Protein 2WUL (pdb70)

CATH classification: 3.40.30.10

Radius of gyration: 23.42 Å; Cα contacts (8 Å, |Δi|>4): 705; chains: 4; bounding box: 46×58×54 Å

Solvent-accessible surface area: 21988 Å² total; per-residue (Å²): 102,71,82,59,8,44,59,35,0,134,145,62,62,0,0,0,0,0,30,1,52,40,156,56,39,39,27,59,122,0,53,39,0,12,90,7,3,63,98,0,46,10,100,91,50,16,35,56,29,1,27,121,55,77,140,36,56,97,14,0,42,106,66,24,86,30,26,54,14,5,0,0,2,8,105,12,126,64,37,0,6,19,76,20,2,83,25,14,42,134,82,35,63,1,31,53,70,0,147,107,33,72,38,119,0,46,106,93,108,94,64,143,133,13,35,64,42,0,124,138,43,105,8,0,0,0,0,32,2,53,30,144,110,26,36,20,55,116,0,52,35,0,12,74,10,1,108,79,2,46,10,169,143,39,18,35,56,31,1,39,120,56,107,149,24,42,93,13,0,45,101,65,20,81,29,26,56,16,5,0,0,2,11,87,13,124,59,28,0,7,17,76,26,0,80,28,22,40,133,82,29,53,0,23,101,56,0,138,147,30,66,40,122,0,57,94,92,110,39,68,70,82,51,1,46,62,46,0,136,150,55,62,1,0,0,0,0,32,2,45,40,142,130,40,38,26,59,122,0,50,38,0,11,87,8,1,65,101,1,44,9,158,91,48,16,37,57,31,1,26,117,53,66,87,15,54,96,11,0,43,105,69,21,92,31,30,55,15,4,0,1,3,6,98,16,117,65,38,0,6,17,76,21,0,82,28,17,42,135,81,37,56,0,25,81,58,0,140,171,31,71,39,139,1,68,100,118,101,68,139,86,8,35,63,34,0,144,148,53,105,2,0,0,0,0,34,3,49,28,150,85,29,20,19,53,117,0,48,37,0,1,68,9,0,152,98,1,48,10,204,109,36,18,35,53,32,1,33,117,62,106,149,31,45,98,15,0,42,99,65,18,86,28,25,57,14,4,0,0,3,9,100,16,121,56,31,0,7,18,76,25,1,80,26,16,47,138,78,30,59,0,23,86,64,0,130,148,31,70,36,124,0,66,100,76,118

Secondary structure (DSSP, 8-state):
-HHHHHHHHHHSSEEEEESB-SSSBSSHHHHHHHHHHHHTT--S-EEEETTS-HHHHHHHHHHHT--SS-EEEETTEEEE-HHHHHHHHHHTHHHHHHHHTT---TTT-/-HHHHHHHHHSSSEEEEESB-SSSBSSHHHHHHHHHHHHTT----EEEEGGG-HHHHHHHHHHHT--SS-EEEETTEEEESHHHHHHHHHHTHHHHHHHHTT---TTT-/--HHHHHHHHHHSSEEEEESB-SSSBSSHHHHHHHHHHHHTT----EEEEGGG-HHHHHHHHHHHT--SS-EEEETTEEEE-HHHHHHHHHSSHHHHHHHHTT---TT-/-HHHHHHHHHHSSEEEEESEETTEESSHHHHHHHHHHHHHT----EEEEGGG-HHHHHHHHHHHT--SS-EEEETTEEEE-HHHHHHHHHHSHHHHHHHHTT---TTT-

InterPro domains:
  IPR002109 Glutaredoxin [PF00462] (54-119)
  IPR004480 Monothiol glutaredoxin-related [PTHR10293] (39-149)
  IPR004480 Monothiol glutaredoxin-related [TIGR00365] (43-139)
  IPR033658 Glutaredoxin, PICOT-like [cd03028] (45-135)
  IPR036249 Thioredoxin-like superfamily [SSF52833] (43-143)

Organism: Homo sapiens (NCBI:txid9606)

Sequence (436 aa):
SAEQLDALVKKDKVVVFLKGTPEQPQCGFSNAVVQILRLHGVRDYAAYNVLDDPELRQGIKDYSNWPTIPQVYLNGEFVGGCDILLQMHQNGDLVEELKKLGIHSALLDSAEQLDALVKKDKVVVFLKGTPEQPQCGFSNAVVQILRLHGVRDYAAYNVLDDPELRQGIKDYSNWPTIPQVYLNGEFVGGCDILLQMHQNGDLVEELKKLGIHSALLDGSAEQLDALVKKDKVVVFLKGTPEQPQCGFSNAVVQILRLHGVRDYAAYNVLDDPELRQGIKDYSNWPTIPQVYLNGEFVGGCDILLQMHQNGDLVEELKKLGIHSALLSAEQLDALVKKDKVVVFLKGTPEQPQCGFSNAVVQILRLHGVRDYAAYNVLDDPELRQGIKDYSNWPTIPQVYLNGEFVGGCDILLQMHQNGDLVEELKKLGIHSALLD

Foldseek 3Di:
DLVVVLCQLQVDQKEKEFQDDLVDGDDPQRVLVSVLCVQQPVDDYHYHHCVVDVCSQVVVCVNQVNNDDIWMHGNSHTQGTSVSSVVCSVVVVVCVSCVVSVHGTPVVD/DLVVVLCVLLVWQKEKEAQDWLVDGPDPQRVLLSVLCVQQVNNDTHYHHCVVPVCCVVVVCVNVVNNDDIWIGGNSHTQGTNVSSVVCSVVVVVCVSCVVVVRHGPVND/DDLVVVLCVLQVDQKEKEFADDLVDGPDPQRVLVSVLCVQQPPPDYHYHHCVVDVCVVVRVCVNQVNNDDIWIHGNSHTQGTNVSSVVCSVPVNVCVSCVVSVHRTPVD/DLVVVLCVLQVDQKEKEFAAWLVDGDDPQRVLVSVLCVQQPVDDYHYHHCVVPVCVLVVVCVNLVNNDDIWIGGNSHTQGTSVSSVVCSVPVVVCVSCVVVVHHGPVVD

Structure (mmCIF, N/CA/C/O backbone):
data_2WUL
#
_entry.id   2WUL
#
_cell.length_a   68.995
_cell.length_b   68.995
_cell.length_c   229.331
_cell.angle_alpha   90.00
_cell.angle_beta   90.00
_cell.angle_gamma   90.00
#
_symmetry.space_group_name_H-M   'P 43 21 2'
#
loop_
_entity.id
_entity.type
_entity.pdbx_description
1 polymer 'GLUTAREDOXIN RELATED PROTEIN 5'
2 non-polymer GLUTATHIONE
3 non-polymer 'FE2/S2 (INORGANIC) CLUSTER'
4 non-polymer 'CHLORIDE ION'
5 non-polymer DI(HYDROXYETHYL)ETHER
6 water water
#
loop_
_atom_site.group_PDB
_atom_site.id
_atom_site.type_symbol
_atom_site.label_atom_id
_atom_site.label_alt_id
_atom_site.label_comp_id
_atom_site.label_asym_id
_atom_site.label_entity_id
_atom_site.label_seq_id
_atom_site.pdbx_PDB_ins_code
_atom_site.Cartn_x
_atom_site.Cartn_y
_atom_site.Cartn_z
_atom_site.occupancy
_atom_site.B_iso_or_equiv
_atom_site.auth_seq_id
_atom_site.auth_comp_id
_atom_site.auth_asym_id
_atom_site.auth_atom_id
_atom_site.pdbx_PDB_model_num
ATOM 1 N N . SER A 1 9 ? 13.357 -10.004 4.935 1.00 21.65 41 SER A N 1
ATOM 2 C CA . SER A 1 9 ? 13.327 -10.207 3.453 1.00 22.07 41 SER A CA 1
ATOM 3 C C . SER A 1 9 ? 14.236 -9.217 2.762 1.00 21.73 41 SER A C 1
ATOM 4 O O . SER A 1 9 ? 14.218 -8.026 3.079 1.00 20.11 41 SER A O 1
ATOM 7 N N . ALA A 1 10 ? 15.016 -9.727 1.809 1.00 22.36 42 ALA A N 1
ATOM 8 C CA . ALA A 1 10 ? 15.753 -8.900 0.851 1.00 22.13 42 ALA A CA 1
ATOM 9 C C . ALA A 1 10 ? 14.793 -8.011 0.044 1.00 21.20 42 ALA A C 1
ATOM 10 O O . ALA A 1 10 ? 15.043 -6.821 -0.129 1.00 21.02 42 ALA A O 1
ATOM 12 N N . GLU A 1 11 ? 13.690 -8.592 -0.425 1.00 20.79 43 GLU A N 1
ATOM 13 C CA . GLU A 1 11 ? 12.686 -7.847 -1.181 1.00 20.57 43 GLU A CA 1
ATOM 14 C C . GLU A 1 11 ? 12.264 -6.582 -0.422 1.00 21.58 43 GLU A C 1
ATOM 15 O O . GLU A 1 11 ? 12.493 -5.464 -0.900 1.00 21.67 43 GLU A O 1
ATOM 17 N N . GLN A 1 12 ? 11.693 -6.764 0.771 1.00 21.45 44 GLN A N 1
ATOM 18 C CA . GLN A 1 12 ? 11.167 -5.647 1.564 1.00 21.26 44 GLN A CA 1
ATOM 19 C C . GLN A 1 12 ? 12.248 -4.63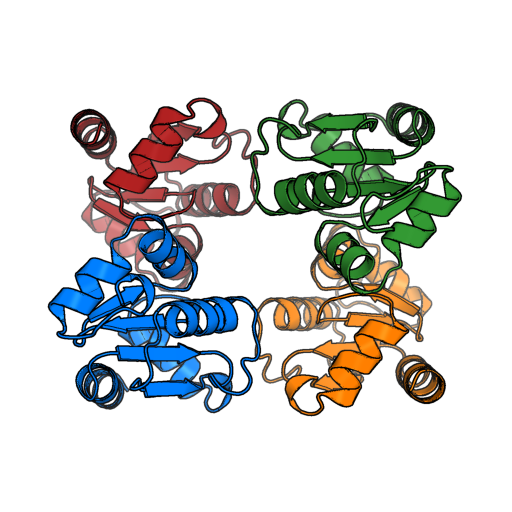2 1.938 1.00 18.49 44 GLN A C 1
ATOM 20 O O . GLN A 1 12 ? 12.002 -3.427 1.952 1.00 16.39 44 GLN A O 1
ATOM 22 N N . LEU A 1 13 ? 13.448 -5.125 2.210 1.00 17.46 45 LEU A N 1
ATOM 23 C CA . LEU A 1 13 ? 14.546 -4.260 2.609 1.00 16.83 45 LEU A CA 1
ATOM 24 C C . LEU A 1 13 ? 15.122 -3.424 1.465 1.00 17.77 45 LEU A C 1
ATOM 25 O O . LEU A 1 13 ? 15.383 -2.222 1.629 1.00 19.56 45 LEU A O 1
ATOM 30 N N . ASP A 1 14 ? 15.330 -4.058 0.316 1.00 15.99 46 ASP A N 1
ATOM 31 C CA . ASP A 1 14 ? 15.689 -3.335 -0.903 1.00 15.11 46 ASP A CA 1
ATOM 32 C C . ASP A 1 14 ? 14.707 -2.180 -1.174 1.00 14.87 46 ASP A C 1
ATOM 33 O O . ASP A 1 14 ? 15.120 -1.068 -1.524 1.00 14.79 46 ASP A O 1
ATOM 38 N N . ALA A 1 15 ? 13.416 -2.445 -0.990 1.00 11.64 47 ALA A N 1
ATOM 39 C CA . ALA A 1 15 ? 12.407 -1.408 -1.152 1.00 12.98 47 ALA A CA 1
ATOM 40 C C . ALA A 1 15 ? 12.587 -0.283 -0.117 1.00 13.67 47 ALA A C 1
ATOM 41 O O . ALA A 1 15 ? 12.348 0.888 -0.419 1.00 14.41 47 ALA A O 1
ATOM 43 N N . LEU A 1 16 ? 13.027 -0.638 1.090 1.00 13.25 48 LEU A N 1
ATOM 44 C CA . LEU A 1 16 ? 13.175 0.348 2.152 1.00 13.15 48 LEU A CA 1
ATOM 45 C C . LEU A 1 16 ? 14.331 1.316 1.922 1.00 13.57 48 LEU A C 1
ATOM 46 O O . LEU A 1 16 ? 14.169 2.519 2.126 1.00 17.36 48 LEU A O 1
ATOM 51 N N . VAL A 1 17 ? 15.487 0.811 1.498 1.00 11.74 49 VAL A N 1
ATOM 52 C CA . VAL A 1 17 ? 16.652 1.680 1.270 1.00 11.00 49 VAL A CA 1
ATOM 53 C C . VAL A 1 17 ? 16.603 2.530 -0.024 1.00 13.08 49 VAL A C 1
ATOM 54 O O . VAL A 1 17 ? 17.448 3.408 -0.204 1.00 14.43 49 VAL A O 1
ATOM 58 N N . LYS A 1 18 ? 15.641 2.255 -0.912 1.00 11.74 50 LYS A N 1
ATOM 59 C CA . LYS A 1 18 ? 15.522 2.964 -2.202 1.00 14.93 50 LYS A CA 1
ATOM 60 C C . LYS A 1 18 ? 14.366 3.943 -2.183 1.00 15.84 50 LYS A C 1
ATOM 61 O O . LYS A 1 18 ? 14.189 4.725 -3.114 1.00 17.80 50 LYS A O 1
ATOM 67 N N . LYS A 1 19 ? 13.596 3.879 -1.103 1.00 16.00 51 LYS A N 1
ATOM 68 C CA . LYS A 1 19 ? 12.391 4.664 -0.893 1.00 16.45 51 LYS A CA 1
ATOM 69 C C . LYS A 1 19 ? 12.735 6.123 -0.586 1.00 15.51 51 LYS A C 1
ATOM 70 O O . LYS A 1 19 ? 12.000 7.038 -0.980 1.00 14.15 51 LYS A O 1
ATOM 76 N N . ASP A 1 20 ? 13.838 6.324 0.137 1.00 12.39 52 ASP A N 1
ATOM 77 C CA . ASP A 1 20 ? 14.268 7.655 0.570 1.00 13.04 52 ASP A CA 1
ATOM 78 C C . ASP A 1 20 ? 15.772 7.842 0.319 1.00 11.61 52 ASP A C 1
ATOM 79 O O . ASP A 1 20 ? 16.528 6.867 0.251 1.00 9.86 52 ASP A O 1
ATOM 84 N N . LYS A 1 21 ? 16.187 9.099 0.181 1.00 11.34 53 LYS A N 1
ATOM 85 C CA . LYS A 1 21 ? 17.573 9.442 -0.119 1.00 12.82 53 LYS A CA 1
ATOM 86 C C . LYS A 1 21 ? 18.546 9.043 1.009 1.00 15.44 53 LYS A C 1
ATOM 87 O O . LYS A 1 21 ? 19.657 8.580 0.746 1.00 15.37 53 LYS A O 1
ATOM 90 N N . VAL A 1 22 ? 18.114 9.226 2.258 1.00 16.42 54 VAL A N 1
ATOM 91 C CA . VAL A 1 22 ? 18.905 8.873 3.439 1.00 14.14 54 VAL A CA 1
ATOM 92 C C . VAL A 1 22 ? 18.147 7.865 4.299 1.00 14.26 54 VAL A C 1
ATOM 93 O O . VAL A 1 22 ? 17.067 8.158 4.814 1.00 14.12 54 VAL A O 1
ATOM 97 N N . VAL A 1 23 ? 18.714 6.677 4.450 1.00 15.14 55 VAL A N 1
ATOM 98 C CA . VAL A 1 23 ? 18.067 5.625 5.228 1.00 15.12 55 VAL A CA 1
ATOM 99 C C . VAL A 1 23 ? 19.019 5.130 6.309 1.00 13.26 55 VAL A C 1
ATOM 100 O O . VAL A 1 23 ? 20.158 4.761 6.004 1.00 16.30 55 VAL A O 1
ATOM 104 N N . VAL A 1 24 ? 18.569 5.155 7.562 1.00 10.26 56 VAL A N 1
ATOM 105 C CA . VAL A 1 24 ? 19.385 4.633 8.670 1.00 10.62 56 VAL A CA 1
ATOM 106 C C . VAL A 1 24 ? 18.690 3.524 9.453 1.00 10.72 56 VAL A C 1
ATOM 107 O O . VAL A 1 24 ? 17.469 3.526 9.643 1.00 13.76 56 VAL A O 1
ATOM 111 N N . PHE A 1 25 ? 19.487 2.561 9.879 1.00 10.28 57 PHE A N 1
ATOM 112 C CA . PHE A 1 25 ? 19.013 1.492 10.733 1.00 10.71 57 PHE A CA 1
ATOM 113 C C . PHE A 1 25 ? 19.671 1.663 12.072 1.00 10.92 57 PHE A C 1
ATOM 114 O O . PHE A 1 25 ? 20.888 1.768 12.146 1.00 14.67 57 PHE A O 1
ATOM 122 N N . LEU A 1 26 ? 18.865 1.737 13.122 1.00 12.18 58 LEU A N 1
ATOM 123 C CA . LEU A 1 26 ? 19.368 2.062 14.454 1.00 13.02 58 LEU A CA 1
ATOM 124 C C . LEU A 1 26 ? 18.850 1.147 15.547 1.00 13.97 58 LEU A C 1
ATOM 125 O O . LEU A 1 26 ? 17.783 0.512 15.409 1.00 13.64 58 LEU A O 1
ATOM 130 N N . LYS A 1 27 ? 19.592 1.114 16.655 1.00 12.23 59 LYS A N 1
ATOM 131 C CA . LYS A 1 27 ? 19.010 0.687 17.927 1.00 9.76 59 LYS A CA 1
ATOM 132 C C . LYS A 1 27 ? 18.362 1.909 18.537 1.00 9.24 59 LYS A C 1
ATOM 133 O O . LYS A 1 27 ? 19.047 2.827 18.999 1.00 10.97 59 LYS A O 1
ATOM 139 N N . GLY A 1 28 ? 17.034 1.937 18.493 1.00 10.57 60 GLY A N 1
ATOM 140 C CA . GLY A 1 28 ? 16.258 3.093 18.960 1.00 12.27 60 GLY A CA 1
ATOM 141 C C . GLY A 1 28 ? 15.718 3.945 17.821 1.00 13.54 60 GLY A C 1
ATOM 142 O O . GLY A 1 28 ? 15.621 3.498 16.675 1.00 15.61 60 GLY A O 1
ATOM 143 N N . THR A 1 29 ? 15.380 5.184 18.144 1.00 13.24 61 THR A N 1
ATOM 144 C CA . THR A 1 29 ? 14.820 6.142 17.193 1.00 13.29 61 THR A CA 1
ATOM 145 C C . THR A 1 29 ? 15.667 7.427 17.276 1.00 13.58 61 THR A C 1
ATOM 146 O O . THR A 1 29 ? 16.363 7.625 18.258 1.00 15.00 61 THR A O 1
ATOM 150 N N . PRO A 1 30 ? 15.627 8.301 16.254 1.00 15.37 62 PRO A N 1
ATOM 151 C CA . PRO A 1 30 ? 16.381 9.562 16.394 1.00 16.17 62 PRO A CA 1
ATOM 152 C C . PRO A 1 30 ? 15.939 10.400 17.603 1.00 17.34 62 PRO A C 1
ATOM 153 O O . PRO A 1 30 ? 16.735 11.163 18.154 1.00 16.64 62 PRO A O 1
ATOM 157 N N . GLU A 1 31 ? 14.676 10.247 17.998 1.00 19.17 63 GLU A N 1
ATOM 158 C CA . GLU A 1 31 ? 14.114 10.944 19.152 1.00 21.02 63 GLU A CA 1
ATOM 159 C C . GLU A 1 31 ? 14.766 10.456 20.467 1.00 20.22 63 GLU A C 1
ATOM 160 O O . GLU A 1 31 ? 15.163 11.261 21.317 1.00 20.24 63 GLU A O 1
ATOM 166 N N . GLN A 1 32 ? 14.882 9.139 20.612 1.00 18.78 64 GLN A N 1
ATOM 167 C CA . GLN A 1 32 ? 15.570 8.531 21.748 1.00 17.10 64 GLN A CA 1
ATOM 168 C C . GLN A 1 32 ? 16.343 7.289 21.280 1.00 16.76 64 GLN A C 1
ATOM 169 O O . GLN A 1 32 ? 15.771 6.195 21.178 1.00 15.38 64 GLN A O 1
ATOM 171 N N . PRO A 1 33 ? 17.644 7.463 20.961 1.00 15.62 65 PRO A N 1
ATOM 172 C CA . PRO A 1 33 ? 18.442 6.320 20.541 1.00 16.16 65 PRO A CA 1
ATOM 173 C C . PRO A 1 33 ? 18.845 5.514 21.768 1.00 14.58 65 PRO A C 1
ATOM 174 O O . PRO A 1 33 ? 18.922 6.069 22.855 1.00 12.96 65 PRO A O 1
ATOM 178 N N . GLN A 1 34 ? 19.083 4.217 21.584 1.00 14.46 66 GLN A N 1
ATOM 179 C CA . GLN A 1 34 ? 19.256 3.286 22.693 1.00 12.04 66 GLN A CA 1
ATOM 180 C C . GLN A 1 34 ? 20.677 2.767 22.797 1.00 12.06 66 GLN A C 1
ATOM 181 O O . GLN A 1 34 ? 20.948 1.783 23.484 1.00 12.68 66 GLN A O 1
ATOM 187 N N . CYS A 1 35 ? 21.594 3.454 22.132 1.00 13.68 67 CYS A N 1
ATOM 188 C CA . CYS A 1 35 ? 22.962 2.978 22.002 1.00 11.46 67 CYS A CA 1
ATOM 189 C C . CYS A 1 35 ? 23.839 4.105 21.493 1.00 10.21 67 CYS A C 1
ATOM 190 O O . CYS A 1 35 ? 23.445 4.829 20.579 1.00 13.20 67 CYS A O 1
ATOM 193 N N . GLY A 1 36 ? 25.021 4.242 22.081 1.00 7.24 68 GLY A N 1
ATOM 194 C CA . GLY A 1 36 ? 26.010 5.246 21.681 1.00 8.40 68 GLY A CA 1
ATOM 195 C C . GLY A 1 36 ? 26.371 5.236 20.201 1.00 11.10 68 GLY A C 1
ATOM 196 O O . GLY A 1 36 ? 26.503 6.307 19.589 1.00 12.59 68 GLY A O 1
ATOM 197 N N . PHE A 1 37 ? 26.520 4.033 19.627 1.00 9.09 69 PHE A N 1
ATOM 198 C CA . PHE A 1 37 ? 26.881 3.861 18.210 1.00 8.62 69 PHE A CA 1
ATOM 199 C C . PHE A 1 37 ? 25.796 4.360 17.282 1.00 7.62 69 PHE A C 1
ATOM 200 O O . PHE A 1 37 ? 26.093 4.994 16.276 1.00 8.92 69 PHE A O 1
ATOM 208 N N . SER A 1 38 ? 24.543 4.045 17.601 1.00 9.23 70 SER A N 1
ATOM 209 C CA . SER A 1 38 ? 23.402 4.588 16.855 1.00 10.56 70 SER A CA 1
ATOM 210 C C . SER A 1 38 ? 23.244 6.081 17.107 1.00 12.03 70 SER A C 1
ATOM 211 O O . SER A 1 38 ? 22.925 6.833 16.184 1.00 14.59 70 SER A O 1
ATOM 214 N N . ASN A 1 39 ? 23.475 6.508 18.346 1.00 10.67 71 ASN A N 1
ATOM 215 C CA . ASN A 1 39 ? 23.364 7.929 18.678 1.00 12.82 71 ASN A CA 1
ATOM 216 C C . ASN A 1 39 ? 24.388 8.753 17.913 1.00 12.70 71 ASN A C 1
ATOM 217 O O . ASN A 1 39 ? 24.105 9.892 17.548 1.00 10.36 71 ASN A O 1
ATOM 222 N N . ALA A 1 40 ? 25.565 8.165 17.661 1.00 14.15 72 ALA A N 1
ATOM 223 C CA . ALA A 1 40 ? 26.650 8.882 16.996 1.00 14.50 72 ALA A CA 1
ATOM 224 C C . ALA A 1 40 ? 26.253 9.223 15.571 1.00 16.16 72 ALA A C 1
ATOM 225 O O . ALA A 1 40 ? 26.527 10.325 15.099 1.00 18.89 72 ALA A O 1
ATOM 227 N N . VAL A 1 41 ? 25.573 8.291 14.907 1.00 14.77 73 VAL A N 1
ATOM 228 C CA . VAL A 1 41 ? 24.986 8.540 13.591 1.00 13.49 73 VAL A CA 1
ATOM 229 C C . VAL A 1 41 ? 23.949 9.662 13.631 1.00 15.69 73 VAL A C 1
ATOM 230 O O . VAL A 1 41 ? 23.965 10.566 12.789 1.00 18.93 73 VAL A O 1
ATOM 234 N N . VAL A 1 42 ? 23.064 9.608 14.624 1.00 15.49 74 VAL A N 1
ATOM 235 C CA . VAL A 1 42 ? 22.016 10.605 14.805 1.00 11.94 74 VAL A CA 1
ATOM 236 C C . VAL A 1 42 ? 22.596 11.989 15.066 1.00 12.90 74 VAL A C 1
ATOM 237 O O . VAL A 1 42 ? 22.091 12.992 14.537 1.00 15.73 74 VAL A O 1
ATOM 241 N N . GLN A 1 43 ? 23.662 12.048 15.857 1.00 13.56 75 GLN A N 1
ATOM 242 C CA . GLN A 1 43 ? 24.240 13.342 16.251 1.00 16.10 75 GLN A CA 1
ATOM 243 C C . GLN A 1 43 ? 24.909 14.032 15.072 1.00 12.01 75 GLN A C 1
ATOM 244 O O . GLN A 1 43 ? 24.815 15.251 14.929 1.00 10.76 75 GLN A O 1
ATOM 250 N N . ILE A 1 44 ? 25.556 13.224 14.234 1.00 9.05 76 ILE A N 1
ATOM 251 C CA . ILE A 1 44 ? 26.186 13.666 12.994 1.00 8.81 76 ILE A CA 1
ATOM 252 C C . ILE A 1 44 ? 25.134 14.264 12.051 1.00 10.56 76 ILE A C 1
ATOM 253 O O . ILE A 1 44 ? 25.176 15.471 11.750 1.00 11.36 76 ILE A O 1
ATOM 258 N N . LEU A 1 45 ? 24.172 13.444 11.626 1.00 10.09 77 LEU A N 1
ATOM 259 C CA . LEU A 1 45 ? 23.059 13.935 10.804 1.00 11.06 77 LEU A CA 1
ATOM 260 C C . LEU A 1 45 ? 22.507 15.267 11.324 1.00 10.47 77 LEU A C 1
ATOM 261 O O . LEU A 1 45 ? 22.186 16.166 10.538 1.00 10.27 77 LEU A O 1
ATOM 266 N N . ARG A 1 46 ? 22.421 15.391 12.649 1.00 11.35 78 ARG A N 1
ATOM 267 C CA . ARG A 1 46 ? 21.893 16.604 13.273 1.00 10.97 78 ARG A CA 1
ATOM 268 C C . ARG A 1 46 ? 22.837 17.769 13.023 1.00 9.19 78 ARG A C 1
ATOM 269 O O . ARG A 1 46 ? 22.389 18.844 12.638 1.00 7.21 78 ARG A O 1
ATOM 271 N N . LEU A 1 47 ? 24.140 17.545 13.211 1.00 10.17 79 LEU A N 1
ATOM 272 C CA . LEU A 1 47 ? 25.152 18.587 12.946 1.00 10.94 79 LEU A CA 1
ATOM 273 C C . LEU A 1 47 ? 25.107 19.108 11.494 1.00 10.33 79 LEU A C 1
ATOM 274 O O . LEU A 1 47 ? 25.453 20.264 11.244 1.00 7.44 79 LEU A O 1
ATOM 279 N N . HIS A 1 48 ? 24.673 18.249 10.562 1.00 11.29 80 HIS A N 1
ATOM 280 C CA . HIS A 1 48 ? 24.517 18.605 9.139 1.00 12.54 80 HIS A CA 1
ATOM 281 C C . HIS A 1 48 ? 23.115 19.090 8.776 1.00 13.00 80 HIS A C 1
ATOM 282 O O . HIS A 1 48 ? 22.860 19.460 7.623 1.00 10.99 80 HIS A O 1
ATOM 289 N N . GLY A 1 49 ? 22.218 19.082 9.762 1.00 13.99 81 GLY A N 1
ATOM 290 C CA . GLY A 1 49 ? 20.841 19.539 9.587 1.00 12.95 81 GLY A CA 1
ATOM 291 C C . GLY A 1 49 ? 20.045 18.676 8.629 1.00 14.17 81 GLY A C 1
ATOM 292 O O . GLY A 1 49 ? 19.174 19.178 7.919 1.00 13.82 81 GLY A O 1
ATOM 293 N N . VAL A 1 50 ? 20.350 17.380 8.594 1.00 14.98 82 VAL A N 1
ATOM 294 C CA . VAL A 1 50 ? 19.635 16.464 7.717 1.00 16.16 82 VAL A CA 1
ATOM 295 C C . VAL A 1 50 ? 18.318 16.055 8.385 1.00 17.70 82 VAL A C 1
ATOM 296 O O . VAL A 1 50 ? 18.295 15.156 9.234 1.00 18.07 82 VAL A O 1
ATOM 300 N N . ARG A 1 51 ? 17.235 16.735 7.993 1.00 18.22 83 ARG A N 1
ATOM 301 C CA . ARG A 1 51 ? 15.902 16.573 8.594 1.00 18.27 83 ARG A CA 1
ATOM 302 C C . ARG A 1 51 ? 15.089 15.421 7.988 1.00 18.74 83 ARG A C 1
ATOM 303 O O . ARG A 1 51 ? 14.550 14.581 8.715 1.00 16.67 83 ARG A O 1
ATOM 305 N N . ASP A 1 52 ? 14.990 15.394 6.660 1.00 20.22 84 ASP A N 1
ATOM 306 C CA . ASP A 1 52 ? 14.239 14.345 5.976 1.00 20.52 84 ASP A CA 1
ATOM 307 C C . ASP A 1 52 ? 15.088 13.079 5.821 1.00 20.79 84 ASP A C 1
ATOM 308 O O . ASP A 1 52 ? 15.919 12.989 4.897 1.00 21.56 84 ASP A O 1
ATOM 310 N N . TYR A 1 53 ? 14.905 12.121 6.738 1.00 17.76 85 TYR A N 1
ATOM 311 C CA . TYR A 1 53 ? 15.450 10.757 6.554 1.00 16.52 85 TYR A CA 1
ATOM 312 C C . TYR A 1 53 ? 14.571 9.670 7.175 1.00 14.32 85 TYR A C 1
ATOM 313 O O . TYR A 1 53 ? 13.782 9.939 8.070 1.00 13.27 85 TYR A O 1
ATOM 322 N N . ALA A 1 54 ? 14.686 8.455 6.649 1.00 13.18 86 ALA A N 1
ATOM 323 C CA . ALA A 1 54 ? 13.970 7.316 7.183 1.00 10.12 86 ALA A CA 1
ATOM 324 C C . ALA A 1 54 ? 14.844 6.673 8.238 1.00 10.69 86 ALA A C 1
ATOM 325 O O . ALA A 1 54 ? 15.985 6.265 7.958 1.00 9.25 86 ALA A O 1
ATOM 327 N N . ALA A 1 55 ? 14.324 6.599 9.462 1.00 9.92 87 ALA A N 1
ATOM 328 C CA . ALA A 1 55 ? 15.009 5.836 10.515 1.00 9.67 87 ALA A CA 1
ATOM 329 C C . ALA A 1 55 ? 14.174 4.604 10.832 1.00 7.99 87 ALA A C 1
ATOM 330 O O . ALA A 1 55 ? 12.955 4.702 10.895 1.00 4.92 87 ALA A O 1
ATOM 332 N N . TYR A 1 56 ? 14.816 3.441 10.957 1.00 9.03 88 TYR A N 1
ATOM 333 C CA . TYR A 1 56 ? 14.110 2.208 11.352 1.00 9.29 88 TYR A CA 1
ATOM 334 C C . TYR A 1 56 ? 14.795 1.567 12.547 1.00 10.36 88 TYR A C 1
ATOM 335 O O . TYR A 1 56 ? 16.031 1.370 12.558 1.00 7.45 88 TYR A O 1
ATOM 344 N N . ASN A 1 57 ? 13.976 1.228 13.538 1.00 10.34 89 ASN A N 1
ATOM 345 C CA . ASN A 1 57 ? 14.434 0.667 14.815 1.00 9.39 89 ASN A CA 1
ATOM 346 C C . ASN A 1 57 ? 14.536 -0.854 14.772 1.00 9.03 89 ASN A C 1
ATOM 347 O O . ASN A 1 57 ? 13.530 -1.540 14.652 1.00 12.47 89 ASN A O 1
ATOM 352 N N . VAL A 1 58 ? 15.744 -1.380 14.909 1.00 9.85 90 VAL A N 1
ATOM 353 C CA . VAL A 1 58 ? 15.942 -2.827 14.860 1.00 9.42 90 VAL A CA 1
ATOM 354 C C . VAL A 1 58 ? 15.578 -3.522 16.179 1.00 11.73 90 VAL A C 1
ATOM 355 O O . VAL A 1 58 ? 15.491 -4.754 16.230 1.00 11.46 90 VAL A O 1
ATOM 359 N N . LEU A 1 59 ? 15.387 -2.737 17.244 1.00 12.86 91 LEU A N 1
ATOM 360 C CA . LEU A 1 59 ? 14.959 -3.288 18.543 1.00 12.58 91 LEU A CA 1
ATOM 361 C C . LEU A 1 59 ? 13.537 -3.773 18.439 1.00 13.31 91 LEU A C 1
ATOM 362 O O . LEU A 1 59 ? 13.179 -4.773 19.058 1.00 13.73 91 LEU A O 1
ATOM 367 N N . ASP A 1 60 ? 12.751 -3.059 17.629 1.00 16.56 92 ASP A N 1
ATOM 368 C CA . ASP A 1 60 ? 11.338 -3.369 17.370 1.00 18.83 92 ASP A CA 1
ATOM 369 C C . ASP A 1 60 ? 11.099 -4.785 16.857 1.00 20.04 92 ASP A C 1
ATOM 370 O O . ASP A 1 60 ? 10.113 -5.405 17.237 1.00 21.03 92 ASP A O 1
ATOM 375 N N . ASP A 1 61 ? 11.987 -5.282 15.987 1.00 20.55 93 ASP A N 1
ATOM 376 C CA . ASP A 1 61 ? 11.818 -6.606 15.377 1.00 19.52 93 ASP A CA 1
ATOM 377 C C . ASP A 1 61 ? 13.135 -7.348 15.177 1.00 17.23 93 ASP A C 1
ATOM 378 O O . ASP A 1 61 ? 14.009 -6.855 14.469 1.00 16.25 93 ASP A O 1
ATOM 383 N N . PRO A 1 62 ? 13.267 -8.549 15.786 1.00 16.53 94 PRO A N 1
ATOM 384 C CA . PRO A 1 62 ? 14.420 -9.451 15.577 1.00 15.82 94 PRO A CA 1
ATOM 385 C C . PRO A 1 62 ? 14.669 -9.832 14.112 1.00 14.91 94 PRO A C 1
ATOM 386 O O . PRO A 1 62 ? 15.823 -9.992 13.715 1.00 14.28 94 PRO A O 1
ATOM 390 N N . GLU A 1 63 ? 13.599 -9.975 13.327 1.00 13.74 95 GLU A N 1
ATOM 391 C CA . GLU A 1 63 ? 13.708 -10.292 11.892 1.00 13.43 95 GLU A CA 1
ATOM 392 C C . GLU A 1 63 ? 14.288 -9.117 11.107 1.00 12.37 95 GLU A C 1
ATOM 393 O O . GLU A 1 63 ? 14.903 -9.310 10.059 1.00 11.21 95 GLU A O 1
ATOM 399 N N . LEU A 1 64 ? 14.079 -7.903 11.611 1.00 11.48 96 LEU A N 1
ATOM 400 C CA . LEU A 1 64 ? 14.716 -6.728 11.037 1.00 11.66 96 LEU A CA 1
ATOM 401 C C . LEU A 1 64 ? 16.188 -6.710 11.422 1.00 13.00 96 LEU A C 1
ATOM 402 O O . LEU A 1 64 ? 17.039 -6.505 10.560 1.00 14.38 96 LEU A O 1
ATOM 407 N N . ARG A 1 65 ? 16.473 -6.938 12.709 1.00 12.97 97 ARG A N 1
ATOM 408 C CA . ARG A 1 65 ? 17.838 -6.962 13.241 1.00 12.71 97 ARG A CA 1
ATOM 409 C C . ARG A 1 65 ? 18.733 -7.920 12.441 1.00 15.24 97 ARG A C 1
ATOM 410 O O . ARG A 1 65 ? 19.820 -7.536 11.969 1.00 14.95 97 ARG A O 1
ATOM 418 N N . GLN A 1 66 ? 18.262 -9.155 12.276 1.00 15.52 98 GLN A N 1
ATOM 419 C CA . GLN A 1 66 ? 18.958 -10.128 11.450 1.00 17.28 98 GLN A CA 1
ATOM 420 C C . GLN A 1 66 ? 18.852 -9.795 9.943 1.00 16.54 98 GLN A C 1
ATOM 421 O O . GLN A 1 66 ? 19.816 -9.974 9.192 1.00 17.57 98 GLN A O 1
ATOM 427 N N . GLY A 1 67 ? 17.694 -9.297 9.518 1.00 13.08 99 GLY A N 1
ATOM 428 C CA . GLY A 1 67 ? 17.445 -9.011 8.103 1.00 13.03 99 GLY A CA 1
ATOM 429 C C . GLY A 1 67 ? 18.412 -8.023 7.458 1.00 12.94 99 GLY A C 1
ATOM 430 O O . GLY A 1 67 ? 18.987 -8.311 6.411 1.00 14.81 99 GLY A O 1
ATOM 431 N N . ILE A 1 68 ? 18.595 -6.861 8.076 1.00 9.95 100 ILE A N 1
ATOM 432 C CA . ILE A 1 68 ? 19.485 -5.835 7.526 1.00 9.88 100 ILE A CA 1
ATOM 433 C C . ILE A 1 68 ? 20.969 -6.254 7.460 1.00 11.89 100 ILE A C 1
ATOM 434 O O . ILE A 1 68 ? 21.700 -5.799 6.583 1.00 13.74 100 ILE A O 1
ATOM 439 N N . LYS A 1 69 ? 21.401 -7.122 8.370 1.00 11.54 101 LYS A N 1
ATOM 440 C CA . LYS A 1 69 ? 22.757 -7.654 8.325 1.00 10.74 101 LYS A CA 1
ATOM 441 C C . LYS A 1 69 ? 22.949 -8.566 7.114 1.00 10.52 101 LYS A C 1
ATOM 442 O O . LYS A 1 69 ? 23.947 -8.481 6.422 1.00 11.46 101 LYS A O 1
ATOM 448 N N . ASP A 1 70 ? 21.992 -9.447 6.867 1.00 9.98 102 ASP A N 1
ATOM 449 C CA . ASP A 1 70 ? 22.111 -10.385 5.761 1.00 12.13 102 ASP A CA 1
ATOM 450 C C . ASP A 1 70 ? 21.992 -9.695 4.400 1.00 11.13 102 ASP A C 1
ATOM 451 O O . ASP A 1 70 ? 22.598 -10.134 3.425 1.00 10.14 102 ASP A O 1
ATOM 456 N N . TYR A 1 71 ? 21.205 -8.622 4.347 1.00 10.57 103 TYR A N 1
ATOM 457 C CA . TYR A 1 71 ? 21.041 -7.842 3.131 1.00 9.78 103 TYR A CA 1
ATOM 458 C C . TYR A 1 71 ? 22.323 -7.086 2.783 1.00 11.88 103 TYR A C 1
ATOM 459 O O . TYR A 1 71 ? 22.734 -7.074 1.622 1.00 10.88 103 TYR A O 1
ATOM 468 N N . SER A 1 72 ? 22.946 -6.454 3.782 1.00 11.03 104 SER A N 1
ATOM 469 C CA . SER A 1 72 ? 24.143 -5.652 3.536 1.00 11.37 104 SER A CA 1
ATOM 470 C C . SER A 1 72 ? 25.442 -6.429 3.652 1.00 11.99 104 SER A C 1
ATOM 471 O O . SER A 1 72 ? 26.501 -5.909 3.296 1.00 10.15 104 SER A O 1
ATOM 474 N N . ASN A 1 73 ? 25.358 -7.678 4.122 1.00 13.71 105 ASN A N 1
ATOM 475 C CA . ASN A 1 73 ? 26.543 -8.457 4.507 1.00 11.27 105 ASN A CA 1
ATOM 476 C C . ASN A 1 73 ? 27.422 -7.679 5.520 1.00 12.37 105 ASN A C 1
ATOM 477 O O . ASN A 1 73 ? 28.643 -7.800 5.533 1.00 13.76 105 ASN A O 1
ATOM 482 N N . TRP A 1 74 ? 26.762 -6.877 6.355 1.00 11.71 106 TRP A N 1
ATOM 483 C CA . TRP A 1 74 ? 27.383 -6.056 7.398 1.00 13.86 106 TRP A CA 1
ATOM 484 C C . TRP A 1 74 ? 26.891 -6.538 8.788 1.00 11.91 106 TRP A C 1
ATOM 485 O O . TRP A 1 74 ? 25.694 -6.727 8.997 1.00 9.00 106 TRP A O 1
ATOM 496 N N . PRO A 1 75 ? 27.815 -6.730 9.736 1.00 12.32 107 PRO A N 1
ATOM 497 C CA . PRO A 1 75 ? 27.452 -7.501 10.931 1.00 12.76 107 PRO A CA 1
ATOM 498 C C . PRO A 1 75 ? 26.836 -6.714 12.062 1.00 13.30 107 PRO A C 1
ATOM 499 O O . PRO A 1 75 ? 26.440 -7.313 13.061 1.00 18.83 107 PRO A O 1
ATOM 503 N N . THR A 1 76 ? 26.758 -5.395 11.930 1.00 10.89 108 THR A N 1
ATOM 504 C CA . THR A 1 76 ? 26.358 -4.553 13.059 1.00 8.55 108 THR A CA 1
ATOM 505 C C . THR A 1 76 ? 25.359 -3.420 12.723 1.00 9.41 108 THR A C 1
ATOM 506 O O . THR A 1 76 ? 24.986 -3.218 11.569 1.00 8.97 108 THR A O 1
ATOM 510 N N . ILE A 1 77 ? 24.947 -2.708 13.771 1.00 7.57 109 ILE A N 1
ATOM 511 C CA . ILE A 1 77 ? 23.943 -1.670 13.748 1.00 7.70 109 ILE A CA 1
ATOM 512 C C . ILE A 1 77 ? 24.627 -0.531 14.479 1.00 8.91 109 ILE A C 1
ATOM 513 O O . ILE A 1 77 ? 25.246 -0.779 15.515 1.00 11.18 109 ILE A O 1
ATOM 518 N N . PRO A 1 78 ? 24.552 0.719 13.965 1.00 6.94 110 PRO A N 1
ATOM 519 C CA . PRO A 1 78 ? 23.770 1.294 12.873 1.00 8.24 110 PRO A CA 1
ATOM 520 C C . PRO A 1 78 ? 24.273 1.005 11.440 1.00 10.12 110 PRO A C 1
ATOM 521 O O . PRO A 1 78 ? 25.444 0.651 11.226 1.00 10.18 110 PRO A O 1
ATOM 525 N N . GLN A 1 79 ? 23.365 1.156 10.480 1.00 9.76 111 GLN A N 1
ATOM 526 C CA . GLN A 1 79 ? 23.704 1.070 9.067 1.00 11.09 111 GLN A CA 1
ATOM 527 C C . GLN A 1 79 ? 23.142 2.271 8.372 1.00 13.60 111 GLN A C 1
ATOM 528 O O . GLN A 1 79 ? 21.967 2.631 8.569 1.00 17.20 111 GLN A O 1
ATOM 534 N N . VAL A 1 80 ? 24.005 2.926 7.603 1.00 12.29 112 VAL A N 1
ATOM 535 C CA . VAL A 1 80 ? 23.634 4.112 6.856 1.00 10.78 112 VAL A CA 1
ATOM 536 C C . VAL A 1 80 ? 23.558 3.802 5.349 1.00 11.65 112 VAL A C 1
ATOM 537 O O . VAL A 1 80 ? 24.446 3.165 4.788 1.00 10.59 112 VAL A O 1
ATOM 541 N N . TYR A 1 81 ? 22.480 4.243 4.713 1.00 11.98 113 TYR A N 1
ATOM 542 C CA . TYR A 1 81 ? 22.349 4.137 3.274 1.00 13.40 113 TYR A CA 1
ATOM 543 C C . TYR A 1 81 ? 22.127 5.509 2.689 1.00 13.91 113 TYR A C 1
ATOM 544 O O . TYR A 1 81 ? 21.388 6.330 3.247 1.00 15.23 113 TYR A O 1
ATOM 553 N N . LEU A 1 82 ? 22.793 5.756 1.575 1.00 11.37 114 LEU A N 1
ATOM 554 C CA . LEU A 1 82 ? 22.537 6.928 0.777 1.00 12.72 114 LEU A CA 1
ATOM 555 C C . LEU A 1 82 ? 22.222 6.448 -0.627 1.00 14.16 114 LEU A C 1
ATOM 556 O O . LEU A 1 82 ? 22.917 5.567 -1.161 1.00 15.87 114 LEU A O 1
ATOM 561 N N . ASN A 1 83 ? 21.147 6.985 -1.200 1.00 11.55 115 ASN A N 1
ATOM 562 C CA . ASN A 1 83 ? 20.818 6.742 -2.597 1.00 13.08 115 ASN A CA 1
ATOM 563 C C . ASN A 1 83 ? 20.720 5.252 -2.925 1.00 13.12 115 ASN A C 1
ATOM 564 O O . ASN A 1 83 ? 21.048 4.805 -4.036 1.00 13.49 115 ASN A O 1
ATOM 569 N N . GLY A 1 84 ? 20.278 4.493 -1.935 1.00 12.32 116 GLY A N 1
ATOM 570 C CA . GLY A 1 84 ? 20.009 3.081 -2.109 1.00 12.05 116 GLY A CA 1
ATOM 571 C C . GLY A 1 84 ? 21.222 2.204 -1.950 1.00 11.03 116 GLY A C 1
ATOM 572 O O . GLY A 1 84 ? 21.120 0.996 -2.119 1.00 11.10 116 GLY A O 1
ATOM 573 N N . GLU A 1 85 ? 22.361 2.811 -1.617 1.00 11.71 117 GLU A N 1
ATOM 574 C CA . GLU A 1 85 ? 23.621 2.087 -1.475 1.00 12.38 117 GLU A CA 1
ATOM 575 C C . GLU A 1 85 ? 24.163 2.163 -0.050 1.00 11.62 117 GLU A C 1
ATOM 576 O O . GLU A 1 85 ? 24.174 3.234 0.564 1.00 11.47 117 GLU A O 1
ATOM 582 N N . PHE A 1 86 ? 24.635 1.026 0.459 1.00 9.49 118 PHE A N 1
ATOM 583 C CA . PHE A 1 86 ? 25.268 0.965 1.778 1.00 10.25 118 PHE A CA 1
ATOM 584 C C . PHE A 1 86 ? 26.509 1.867 1.907 1.00 9.40 118 PHE A C 1
ATOM 585 O O . PHE A 1 86 ? 27.422 1.794 1.100 1.00 12.63 118 PHE A O 1
ATOM 593 N N . VAL A 1 87 ? 26.527 2.722 2.914 1.00 8.28 119 VAL A N 1
ATOM 594 C CA . VAL A 1 87 ? 27.687 3.559 3.161 1.00 10.73 119 VAL A CA 1
ATOM 595 C C . VAL A 1 87 ? 28.545 3.060 4.339 1.00 11.52 119 VAL A C 1
ATOM 596 O O . VAL A 1 87 ? 29.763 2.989 4.215 1.00 10.53 119 VAL A O 1
ATOM 600 N N . GLY A 1 88 ? 27.911 2.715 5.461 1.00 10.77 120 GLY A N 1
ATOM 601 C CA . GLY A 1 88 ? 28.610 2.099 6.583 1.00 11.27 120 GLY A CA 1
ATOM 602 C C . GLY A 1 88 ? 27.935 2.297 7.931 1.00 15.03 120 GLY A C 1
ATOM 603 O O . GLY A 1 88 ? 26.734 2.617 8.007 1.00 17.01 120 GLY A O 1
ATOM 604 N N . GLY A 1 89 ? 28.716 2.110 8.995 1.00 10.76 121 GLY A N 1
ATOM 605 C CA . GLY A 1 89 ? 28.255 2.322 10.351 1.00 11.95 121 GLY A CA 1
ATOM 606 C C . GLY A 1 89 ? 28.692 3.664 10.911 1.00 12.81 121 GLY A C 1
ATOM 607 O O . GLY A 1 89 ? 28.941 4.616 10.157 1.00 12.04 121 GLY A O 1
ATOM 608 N N . CYS A 1 90 ? 28.793 3.747 12.234 1.00 9.25 122 CYS A N 1
ATOM 609 C CA . CYS A 1 90 ? 29.043 5.035 12.856 1.00 11.57 122 CYS A CA 1
ATOM 610 C C . CYS A 1 90 ? 30.490 5.501 12.671 1.00 12.86 122 CYS A C 1
ATOM 611 O O . CYS A 1 90 ? 30.757 6.714 12.622 1.00 13.36 122 CYS A O 1
ATOM 614 N N . ASP A 1 91 ? 31.415 4.540 12.591 1.00 12.42 123 ASP A N 1
ATOM 615 C CA . ASP A 1 91 ? 32.837 4.829 12.388 1.00 10.62 123 ASP A CA 1
ATOM 616 C C . ASP A 1 91 ? 33.085 5.436 11.030 1.00 9.43 123 ASP A C 1
ATOM 617 O O . ASP A 1 91 ? 33.774 6.456 10.921 1.00 8.35 123 ASP A O 1
ATOM 622 N N . ILE A 1 92 ? 32.532 4.797 10.000 1.00 7.03 124 ILE A N 1
ATOM 623 C CA . ILE A 1 92 ? 32.678 5.283 8.635 1.00 7.85 124 ILE A CA 1
ATOM 624 C C . ILE A 1 92 ? 32.043 6.666 8.498 1.00 11.44 124 ILE A C 1
ATOM 625 O O . ILE A 1 92 ? 32.602 7.543 7.825 1.00 12.08 124 ILE A O 1
ATOM 630 N N . LEU A 1 93 ? 30.908 6.876 9.167 1.00 12.01 125 LEU A N 1
ATOM 631 C CA . LEU A 1 93 ? 30.223 8.164 9.077 1.00 13.07 125 LEU A CA 1
ATOM 632 C C . LEU A 1 93 ? 30.995 9.294 9.754 1.00 11.60 125 LEU A C 1
ATOM 633 O O . LEU A 1 93 ? 31.084 10.390 9.196 1.00 12.57 125 LEU A O 1
ATOM 638 N N . LEU A 1 94 ? 31.550 9.031 10.936 1.00 8.19 126 LEU A N 1
ATOM 639 C CA . LEU A 1 94 ? 32.414 10.009 11.594 1.00 9.08 126 LEU A CA 1
ATOM 640 C C . LEU A 1 94 ? 33.613 10.368 10.713 1.00 11.83 126 LEU A C 1
ATOM 641 O O . LEU A 1 94 ? 33.947 11.549 10.578 1.00 15.48 126 LEU A O 1
ATOM 646 N N . GLN A 1 95 ? 34.244 9.364 10.101 1.00 9.49 127 GLN A N 1
ATOM 647 C CA . GLN A 1 95 ? 35.374 9.621 9.211 1.00 9.60 127 GLN A CA 1
ATOM 648 C C . GLN A 1 95 ? 35.002 10.628 8.102 1.00 9.99 127 GLN A C 1
ATOM 649 O O . GLN A 1 95 ? 35.773 11.556 7.799 1.00 7.48 127 GLN A O 1
ATOM 655 N N . MET A 1 96 ? 33.811 10.448 7.527 1.00 9.61 128 MET A N 1
ATOM 656 C CA . MET A 1 96 ? 33.358 11.269 6.409 1.00 10.84 128 MET A CA 1
ATOM 657 C C . MET A 1 96 ? 32.966 12.671 6.871 1.00 11.78 128 MET A C 1
ATOM 658 O O . MET A 1 96 ? 33.140 13.661 6.143 1.00 10.29 128 MET A O 1
ATOM 663 N N . HIS A 1 97 ? 32.422 12.739 8.079 1.00 10.22 129 HIS A N 1
ATOM 664 C CA . HIS A 1 97 ? 32.126 13.996 8.710 1.00 10.80 129 HIS A CA 1
ATOM 665 C C . HIS A 1 97 ? 33.407 14.814 8.929 1.00 13.17 129 HIS A C 1
ATOM 666 O O . HIS A 1 97 ? 33.413 16.029 8.721 1.00 13.43 129 HIS A O 1
ATOM 673 N N . GLN A 1 98 ? 34.484 14.144 9.343 1.00 13.35 130 GLN A N 1
ATOM 674 C CA . GLN A 1 98 ? 35.746 14.813 9.662 1.00 13.45 130 GLN A CA 1
ATOM 675 C C . GLN A 1 98 ? 36.554 15.212 8.441 1.00 13.95 130 GLN A C 1
ATOM 676 O O . GLN A 1 98 ? 37.192 16.272 8.442 1.00 12.20 130 GLN A O 1
ATOM 682 N N . ASN A 1 99 ? 36.547 14.362 7.413 1.00 13.97 131 ASN A N 1
ATOM 683 C CA . ASN A 1 99 ? 37.340 14.630 6.209 1.00 13.89 131 ASN A CA 1
ATOM 684 C C . ASN A 1 99 ? 36.604 15.416 5.110 1.00 14.36 131 ASN A C 1
ATOM 685 O O . ASN A 1 99 ? 37.162 15.661 4.043 1.00 15.15 131 ASN A O 1
ATOM 690 N N . GLY A 1 100 ? 35.355 15.794 5.371 1.00 14.26 132 GLY A N 1
ATOM 691 C CA . GLY A 1 100 ? 34.561 16.533 4.391 1.00 13.05 132 GLY A CA 1
ATOM 692 C C . GLY A 1 100 ? 33.847 15.723 3.314 1.00 12.90 132 GLY A C 1
ATOM 693 O O . GLY A 1 100 ? 33.154 16.296 2.488 1.00 13.77 132 GLY A O 1
ATOM 694 N N . ASP A 1 101 ? 33.998 14.402 3.316 1.00 14.17 133 ASP A N 1
ATOM 695 C CA . ASP A 1 101 ? 33.296 13.546 2.342 1.00 16.38 133 ASP A CA 1
ATOM 696 C C . ASP A 1 101 ? 31.775 13.503 2.533 1.00 16.01 133 ASP A C 1
ATOM 697 O O . ASP A 1 101 ? 31.029 13.405 1.557 1.00 15.13 133 ASP A O 1
ATOM 702 N N . LEU A 1 102 ? 31.318 13.556 3.784 1.00 14.67 134 LEU A N 1
ATOM 703 C CA . LEU A 1 102 ? 29.881 13.600 4.051 1.00 13.95 134 LEU A CA 1
ATOM 704 C C . LEU A 1 102 ? 29.225 14.820 3.383 1.00 13.86 134 LEU A C 1
ATOM 705 O O . LEU A 1 102 ? 28.200 14.689 2.710 1.00 14.45 134 LEU A O 1
ATOM 710 N N . VAL A 1 103 ? 29.837 15.991 3.550 1.00 12.51 135 VAL A N 1
ATOM 711 C CA . VAL A 1 103 ? 29.364 17.217 2.900 1.00 10.59 135 VAL A CA 1
ATOM 712 C C . VAL A 1 103 ? 29.208 17.025 1.381 1.00 11.15 135 VAL A C 1
ATOM 713 O O . VAL A 1 103 ? 28.138 17.299 0.819 1.00 11.51 135 VAL A O 1
ATOM 717 N N . GLU A 1 104 ? 30.253 16.523 0.724 1.00 11.39 136 GLU A N 1
ATOM 718 C CA . GLU A 1 104 ? 30.207 16.308 -0.726 1.00 10.92 136 GLU A CA 1
ATOM 719 C C . GLU A 1 104 ? 29.164 15.260 -1.114 1.00 9.94 136 GLU A C 1
ATOM 720 O O . GLU A 1 104 ? 28.443 15.442 -2.098 1.00 11.48 136 GLU A O 1
ATOM 722 N N . GLU A 1 105 ? 29.077 14.179 -0.342 1.00 8.88 137 GLU A N 1
ATOM 723 C CA . GLU A 1 105 ? 28.086 13.124 -0.598 1.00 11.72 137 GLU A CA 1
ATOM 724 C C . GLU A 1 105 ? 26.663 13.655 -0.553 1.00 11.87 137 GLU A C 1
ATOM 725 O O . GLU A 1 105 ? 25.820 13.274 -1.375 1.00 12.42 137 GLU A O 1
ATOM 731 N N . LEU A 1 106 ? 26.408 14.527 0.423 1.00 12.26 138 LEU A N 1
ATOM 732 C CA . LEU A 1 106 ? 25.098 15.134 0.615 1.00 11.39 138 LEU A CA 1
ATOM 733 C C . LEU A 1 106 ? 24.808 16.103 -0.531 1.00 11.24 138 LEU A C 1
ATOM 734 O O . LEU A 1 106 ? 23.737 16.062 -1.124 1.00 11.89 138 LEU A O 1
ATOM 739 N N . LYS A 1 107 ? 25.787 16.948 -0.848 1.00 10.38 139 LYS A N 1
ATOM 740 C CA . LYS A 1 107 ? 25.760 17.767 -2.052 1.00 9.80 139 LYS A CA 1
ATOM 741 C C . LYS A 1 107 ? 25.364 16.934 -3.284 1.00 9.53 139 LYS A C 1
ATOM 742 O O . LYS A 1 107 ? 24.450 17.310 -4.003 1.00 9.15 139 LYS A O 1
ATOM 748 N N . LYS A 1 108 ? 26.026 15.795 -3.505 1.00 12.50 140 LYS A N 1
ATOM 749 C CA . LYS A 1 108 ? 25.684 14.888 -4.622 1.00 14.27 140 LYS A CA 1
ATOM 750 C C . LYS A 1 108 ? 24.203 14.485 -4.678 1.00 15.37 140 LYS A C 1
ATOM 751 O O . LYS A 1 108 ? 23.624 14.409 -5.760 1.00 15.56 140 LYS A O 1
ATOM 754 N N . LEU A 1 109 ? 23.602 14.225 -3.518 1.00 17.39 141 LEU A N 1
ATOM 755 C CA . LEU A 1 109 ? 22.189 13.815 -3.430 1.00 17.16 141 LEU A CA 1
ATOM 756 C C . LEU A 1 109 ? 21.219 15.006 -3.394 1.00 15.65 141 LEU A C 1
ATOM 757 O O . LEU A 1 109 ? 20.020 14.830 -3.145 1.00 15.50 141 LEU A O 1
ATOM 762 N N . GLY A 1 110 ? 21.746 16.209 -3.636 1.00 13.58 142 GLY A N 1
ATOM 763 C CA . GLY A 1 110 ? 20.959 17.447 -3.613 1.00 12.58 142 GLY A CA 1
ATOM 764 C C . GLY A 1 110 ? 20.583 17.943 -2.220 1.00 13.46 142 GLY A C 1
ATOM 765 O O . GLY A 1 110 ? 19.624 18.713 -2.076 1.00 13.08 142 GLY A O 1
ATOM 766 N N . ILE A 1 111 ? 21.341 17.519 -1.204 1.00 10.06 143 ILE A N 1
ATOM 767 C CA . ILE A 1 111 ? 21.034 17.817 0.195 1.00 13.07 143 ILE A CA 1
ATOM 768 C C . ILE A 1 111 ? 22.024 18.820 0.809 1.00 14.67 143 ILE A C 1
ATOM 769 O O . ILE A 1 111 ? 23.234 18.569 0.847 1.00 16.57 143 ILE A O 1
ATOM 774 N N . HIS A 1 112 ? 21.500 19.942 1.301 1.00 15.30 144 HIS A N 1
ATOM 775 C CA . HIS A 1 112 ? 22.324 21.001 1.897 1.00 16.47 144 HIS A CA 1
ATOM 776 C C . HIS A 1 112 ? 22.787 20.662 3.316 1.00 17.06 144 HIS A C 1
ATOM 777 O O . HIS A 1 112 ? 21.967 20.577 4.241 1.00 19.49 144 HIS A O 1
ATOM 784 N N . SER A 1 113 ? 24.096 20.479 3.486 1.00 14.20 145 SER A N 1
ATOM 785 C CA . SER A 1 113 ? 24.684 20.333 4.813 1.00 13.18 145 SER A CA 1
ATOM 786 C C . SER A 1 113 ? 24.678 21.663 5.569 1.00 12.12 145 SER A C 1
ATOM 787 O O . SER A 1 113 ? 24.994 22.703 4.998 1.00 13.20 145 SER A O 1
ATOM 790 N N . ALA A 1 114 ? 24.320 21.613 6.851 1.00 11.25 146 ALA A N 1
ATOM 791 C CA . ALA A 1 114 ? 24.271 22.801 7.708 1.00 13.17 146 ALA A CA 1
ATOM 792 C C . ALA A 1 114 ? 25.641 23.433 7.863 1.00 14.12 146 ALA A C 1
ATOM 793 O O . ALA A 1 114 ? 25.755 24.645 8.082 1.00 12.23 146 ALA A O 1
ATOM 795 N N . LEU A 1 115 ? 26.674 22.606 7.729 1.00 15.86 147 LEU A N 1
ATOM 796 C CA . LEU A 1 115 ? 28.047 23.058 7.886 1.00 20.16 147 LEU A CA 1
ATOM 797 C C . LEU A 1 115 ? 28.469 24.026 6.781 1.00 23.42 147 LEU A C 1
ATOM 798 O O . LEU A 1 115 ? 29.361 24.860 6.989 1.00 24.89 147 LEU A O 1
ATOM 803 N N . LEU A 1 116 ? 27.797 23.931 5.632 1.00 24.77 148 LEU A N 1
ATOM 804 C CA . LEU A 1 116 ? 27.921 24.913 4.551 1.00 24.82 148 LEU A CA 1
ATOM 805 C C . LEU A 1 116 ? 27.195 26.238 4.843 1.00 26.08 148 LEU A C 1
ATOM 806 O O . LEU A 1 116 ? 27.772 27.316 4.657 1.00 26.30 148 LEU A O 1
ATOM 811 N N . ASP A 1 117 ? 25.941 26.141 5.302 1.00 26.93 149 ASP A N 1
ATOM 812 C CA . ASP A 1 117 ? 24.974 27.272 5.362 1.00 25.93 149 ASP A CA 1
ATOM 813 C C . ASP A 1 117 ? 25.576 28.679 5.454 1.00 24.59 149 ASP A C 1
ATOM 814 O O . ASP A 1 117 ? 26.115 29.073 6.485 1.00 23.81 149 ASP A O 1
ATOM 816 N N . SER B 1 9 ? 14.789 5.114 42.674 1.00 27.85 41 SER B N 1
ATOM 817 C CA . SER B 1 9 ? 15.076 5.511 44.088 1.00 28.59 41 SER B CA 1
ATOM 818 C C . SER B 1 9 ? 16.115 4.581 44.725 1.00 27.16 41 SER B C 1
ATOM 819 O O . SER B 1 9 ? 16.091 3.368 44.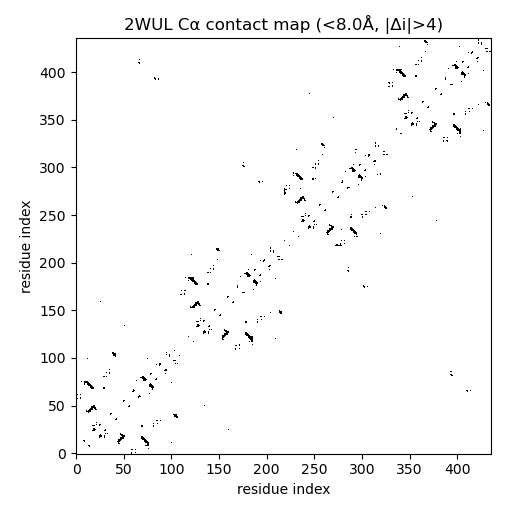504 1.00 26.98 41 SER B O 1
ATOM 822 N N . ALA B 1 10 ? 17.018 5.156 45.516 1.00 25.39 42 ALA B N 1
ATOM 823 C CA . ALA B 1 10 ? 18.094 4.390 46.151 1.00 24.55 42 ALA B CA 1
ATOM 824 C C . ALA B 1 10 ? 17.578 3.291 47.093 1.00 22.83 42 ALA B C 1
ATOM 825 O O . ALA B 1 10 ? 18.029 2.158 47.006 1.00 18.88 42 ALA B O 1
ATOM 827 N N . GLU B 1 11 ? 16.619 3.620 47.960 1.00 22.61 43 GLU B N 1
ATOM 828 C CA . GLU B 1 11 ? 16.075 2.636 48.912 1.00 24.60 43 GLU B CA 1
ATOM 829 C C . GLU B 1 11 ? 15.341 1.494 48.210 1.00 24.83 43 GLU B C 1
ATOM 830 O O . GLU B 1 11 ? 15.403 0.339 48.634 1.00 24.94 43 GLU B O 1
ATOM 836 N N . GLN B 1 12 ? 14.657 1.834 47.128 1.00 24.10 44 GLN B N 1
ATOM 837 C CA . GLN B 1 12 ? 13.865 0.889 46.379 1.00 22.40 44 GLN B CA 1
ATOM 838 C C . GLN B 1 12 ? 14.766 -0.054 45.599 1.00 20.54 44 GLN B C 1
ATOM 839 O O . GLN B 1 12 ? 14.547 -1.270 45.574 1.00 21.44 44 GLN B O 1
ATOM 845 N N . LEU B 1 13 ? 15.794 0.501 44.970 1.00 17.77 45 LEU B N 1
ATOM 846 C CA . LEU B 1 13 ? 16.723 -0.314 44.194 1.00 15.26 45 LEU B CA 1
ATOM 847 C C . LEU B 1 13 ? 17.602 -1.157 45.100 1.00 14.41 45 LEU B C 1
ATOM 848 O O . LEU B 1 13 ? 18.041 -2.243 44.726 1.00 14.23 45 LEU B O 1
ATOM 853 N N . ASP B 1 14 ? 17.859 -0.639 46.294 1.00 13.29 46 ASP B N 1
ATOM 854 C CA . ASP B 1 14 ? 18.628 -1.349 47.278 1.00 11.70 46 ASP B CA 1
ATOM 855 C C . ASP B 1 14 ? 17.860 -2.618 47.675 1.00 11.80 46 ASP B C 1
ATOM 856 O O . ASP B 1 14 ? 18.445 -3.698 47.758 1.00 11.55 46 ASP B O 1
ATOM 861 N N . ALA B 1 15 ? 16.551 -2.487 47.897 1.00 10.21 47 ALA B N 1
ATOM 862 C CA . ALA B 1 15 ? 15.704 -3.649 48.185 1.00 11.45 47 ALA B CA 1
ATOM 863 C C . ALA B 1 15 ? 15.658 -4.629 47.004 1.00 12.55 47 ALA B C 1
ATOM 864 O O . ALA B 1 15 ? 15.757 -5.835 47.185 1.00 14.37 47 ALA B O 1
ATOM 866 N N . LEU B 1 16 ? 15.515 -4.089 45.798 1.00 13.33 48 LEU B N 1
ATOM 867 C CA . LEU B 1 16 ? 15.400 -4.878 44.589 1.00 12.84 48 LEU B CA 1
ATOM 868 C C . LEU B 1 16 ? 16.610 -5.779 44.359 1.00 15.29 48 LEU B C 1
ATOM 869 O O . LEU B 1 16 ? 16.456 -6.954 44.013 1.00 17.63 48 LEU B O 1
ATOM 874 N N . VAL B 1 17 ? 17.813 -5.233 44.518 1.00 14.42 49 VAL B N 1
ATOM 875 C CA . VAL B 1 17 ? 19.023 -6.025 44.259 1.00 13.71 49 VAL B CA 1
ATOM 876 C C . VAL B 1 17 ? 19.283 -7.036 45.368 1.00 14.66 49 VAL B C 1
ATOM 877 O O . VAL B 1 17 ? 19.866 -8.078 45.105 1.00 16.93 49 VAL B O 1
ATOM 881 N N . LYS B 1 18 ? 18.825 -6.741 46.586 1.00 13.79 50 LYS B N 1
ATOM 882 C CA . LYS B 1 18 ? 19.008 -7.648 47.737 1.00 15.90 50 LYS B CA 1
ATOM 883 C C . LYS B 1 18 ? 18.007 -8.792 47.797 1.00 15.80 50 LYS B C 1
ATOM 884 O O . LYS B 1 18 ? 18.199 -9.746 48.547 1.00 18.69 50 LYS B O 1
ATOM 890 N N . LYS B 1 19 ? 16.957 -8.693 46.991 1.00 14.21 51 LYS B N 1
ATOM 891 C CA . LYS B 1 19 ? 15.826 -9.615 47.005 1.00 13.15 51 LYS B CA 1
ATOM 892 C C . LYS B 1 19 ? 16.178 -11.032 46.476 1.00 14.27 51 LYS B C 1
ATOM 893 O O . LYS B 1 19 ? 15.641 -12.032 46.965 1.00 13.80 51 LYS B O 1
ATOM 899 N N . ASP B 1 20 ? 17.112 -11.110 45.519 1.00 14.12 52 ASP B N 1
ATOM 900 C CA . ASP B 1 20 ? 17.505 -12.375 44.868 1.00 11.76 52 ASP B CA 1
ATOM 901 C C . ASP B 1 20 ? 19.024 -12.632 44.897 1.00 12.80 52 ASP B C 1
ATOM 902 O O . ASP B 1 20 ? 19.819 -11.677 44.969 1.00 14.12 52 ASP B O 1
ATOM 907 N N . LYS B 1 21 ? 19.429 -13.911 44.850 1.00 12.23 53 LYS B N 1
ATOM 908 C CA . LYS B 1 21 ? 20.852 -14.280 44.884 1.00 12.07 53 LYS B CA 1
ATOM 909 C C . LYS B 1 21 ? 21.585 -13.790 43.658 1.00 13.97 53 LYS B C 1
ATOM 910 O O . LYS B 1 21 ? 22.727 -13.322 43.758 1.00 15.08 53 LYS B O 1
ATOM 916 N N . VAL B 1 22 ? 20.953 -13.929 42.493 1.00 14.13 54 VAL B N 1
ATOM 917 C CA . VAL B 1 22 ? 21.546 -13.416 41.241 1.00 12.47 54 VAL B CA 1
ATOM 918 C C . VAL B 1 22 ? 20.577 -12.374 40.658 1.00 12.41 54 VAL B C 1
ATOM 919 O O . VAL B 1 22 ? 19.372 -12.663 40.467 1.00 10.55 54 VAL B O 1
ATOM 923 N N . VAL B 1 23 ? 21.092 -11.164 40.423 1.00 8.94 55 VAL B N 1
ATOM 924 C CA . VAL B 1 23 ? 20.304 -10.082 39.841 1.00 10.97 55 VAL B CA 1
ATOM 925 C C . VAL B 1 23 ? 21.090 -9.455 38.717 1.00 13.58 55 VAL B C 1
ATOM 926 O O . VAL B 1 23 ? 22.252 -9.067 38.906 1.00 16.37 55 VAL B O 1
ATOM 930 N N . VAL B 1 24 ? 20.483 -9.407 37.534 1.00 14.50 56 VAL B N 1
ATOM 931 C CA . VAL B 1 24 ? 21.109 -8.734 36.398 1.00 14.95 56 VAL B CA 1
ATOM 932 C C . VAL B 1 24 ? 20.229 -7.636 35.784 1.00 15.05 56 VAL B C 1
ATOM 933 O O . VAL B 1 24 ? 18.979 -7.739 35.722 1.00 13.22 56 VAL B O 1
ATOM 937 N N . PHE B 1 25 ? 20.904 -6.576 35.363 1.00 12.15 57 PHE B N 1
ATOM 938 C CA . PHE B 1 25 ? 20.278 -5.518 34.600 1.00 14.04 57 PHE B CA 1
ATOM 939 C C . PHE B 1 25 ? 20.844 -5.562 33.189 1.00 14.70 57 PHE B C 1
ATOM 940 O O . PHE B 1 25 ? 22.054 -5.438 33.027 1.00 14.81 57 PHE B O 1
ATOM 948 N N . LEU B 1 26 ? 19.967 -5.784 32.201 1.00 12.50 58 LEU B N 1
ATOM 949 C CA . LEU B 1 26 ? 20.350 -6.037 30.798 1.00 15.30 58 LEU B CA 1
ATOM 950 C C . LEU B 1 26 ? 19.641 -5.120 29.835 1.00 14.07 58 LEU B C 1
ATOM 951 O O . LEU B 1 26 ? 18.642 -4.488 30.185 1.00 18.84 58 LEU B O 1
ATOM 956 N N . LYS B 1 27 ? 20.133 -5.078 28.603 1.00 13.38 59 LYS B N 1
ATOM 957 C CA . LYS B 1 27 ? 19.349 -4.540 27.497 1.00 11.83 59 LYS B CA 1
ATOM 958 C C . LYS B 1 27 ? 18.668 -5.719 26.832 1.00 12.03 59 LYS B C 1
ATOM 959 O O . LYS B 1 27 ? 19.285 -6.461 26.067 1.00 10.49 59 LYS B O 1
ATOM 965 N N . GLY B 1 28 ? 17.393 -5.906 27.152 1.00 11.12 60 GLY B N 1
ATOM 966 C CA . GLY B 1 28 ? 16.664 -7.051 26.650 1.00 11.85 60 GLY B CA 1
ATOM 967 C C . GLY B 1 28 ? 16.390 -8.040 27.752 1.00 14.77 60 GLY B C 1
ATOM 968 O O . GLY B 1 28 ? 16.351 -7.689 28.930 1.00 19.88 60 GLY B O 1
ATOM 969 N N . THR B 1 29 ? 16.187 -9.287 27.371 1.00 15.21 61 THR B N 1
ATOM 970 C CA . THR B 1 29 ? 15.865 -10.316 28.341 1.00 15.46 61 THR B CA 1
ATOM 971 C C . THR B 1 29 ? 16.900 -11.426 28.177 1.00 15.50 61 THR B C 1
ATOM 972 O O . THR B 1 29 ? 17.609 -11.455 27.173 1.00 12.03 61 THR B O 1
ATOM 976 N N . PRO B 1 30 ? 17.023 -12.316 29.177 1.00 16.44 62 PRO B N 1
ATOM 977 C CA . PRO B 1 30 ? 17.881 -13.499 29.026 1.00 16.13 62 PRO B CA 1
ATOM 978 C C . PRO B 1 30 ? 17.575 -14.317 27.774 1.00 17.63 62 PRO B C 1
ATOM 979 O O . PRO B 1 30 ? 18.499 -14.867 27.179 1.00 19.17 62 PRO B O 1
ATOM 983 N N . GLU B 1 31 ? 16.301 -14.372 27.383 1.00 18.68 63 GLU B N 1
ATOM 984 C CA . GLU B 1 31 ? 15.831 -15.096 26.197 1.00 20.42 63 GLU B CA 1
ATOM 985 C C . GLU B 1 31 ? 16.127 -14.317 24.912 1.00 19.50 63 GLU B C 1
ATOM 986 O O . GLU B 1 31 ? 16.353 -14.913 23.862 1.00 19.35 63 GLU B O 1
ATOM 992 N N . GLN B 1 32 ? 16.080 -12.989 25.000 1.00 17.58 64 GLN B N 1
ATOM 993 C CA . GLN B 1 32 ? 16.259 -12.112 23.843 1.00 18.72 64 GLN B CA 1
ATOM 994 C C . GLN B 1 32 ? 17.088 -10.860 24.146 1.00 17.44 64 GLN B C 1
ATOM 995 O O . GLN B 1 32 ? 16.554 -9.744 24.193 1.00 15.16 64 GLN B O 1
ATOM 1001 N N . PRO B 1 33 ? 18.406 -11.041 24.341 1.00 16.95 65 PRO B N 1
ATOM 1002 C CA . PRO B 1 33 ? 19.268 -9.904 24.629 1.00 16.83 65 PRO B CA 1
ATOM 1003 C C . PRO B 1 33 ? 19.335 -9.001 23.409 1.00 17.17 65 PRO B C 1
ATOM 1004 O O . PRO B 1 33 ? 19.265 -9.486 22.281 1.00 18.19 65 PRO B O 1
ATOM 1008 N N . GLN B 1 34 ? 19.428 -7.697 23.641 1.00 18.13 66 GLN B N 1
ATOM 1009 C CA . GLN B 1 34 ? 19.423 -6.713 22.563 1.00 17.40 66 GLN B CA 1
ATOM 1010 C C . GLN B 1 34 ? 20.802 -6.092 22.367 1.00 16.10 66 GLN B C 1
ATOM 1011 O O . GLN B 1 34 ? 20.957 -5.145 21.603 1.00 15.90 66 GLN B O 1
ATOM 1017 N N . CYS B 1 35 ? 21.798 -6.634 23.063 1.00 14.83 67 CYS B N 1
ATOM 1018 C CA . CYS B 1 35 ? 23.152 -6.125 23.006 1.00 12.31 67 CYS B CA 1
ATOM 1019 C C . CYS B 1 35 ? 24.147 -7.225 23.336 1.00 12.01 67 CYS B C 1
ATOM 1020 O O . CYS B 1 35 ? 23.936 -8.011 24.270 1.00 14.77 67 CYS B O 1
ATOM 1023 N N . GLY B 1 36 ? 25.244 -7.256 22.583 1.00 10.81 68 GLY B N 1
ATOM 1024 C CA . GLY B 1 36 ? 26.354 -8.179 22.830 1.00 10.61 68 GLY B CA 1
ATOM 1025 C C . GLY B 1 36 ? 26.899 -8.181 24.248 1.00 13.78 68 GLY B C 1
ATOM 1026 O O . GLY B 1 36 ? 27.266 -9.241 24.755 1.00 15.00 68 GLY B O 1
ATOM 1027 N N . PHE B 1 37 ? 26.967 -7.010 24.894 1.00 13.89 69 PHE B N 1
ATOM 1028 C CA . PHE B 1 37 ? 27.485 -6.936 26.288 1.00 13.60 69 PHE B CA 1
ATOM 1029 C C . PHE B 1 37 ? 26.518 -7.591 27.281 1.00 13.19 69 PHE B C 1
ATOM 1030 O O . PHE B 1 37 ? 26.953 -8.276 28.191 1.00 13.98 69 PHE B O 1
ATOM 1038 N N . SER B 1 38 ? 25.211 -7.374 27.107 1.00 15.88 70 SER B N 1
ATOM 1039 C CA . SER B 1 38 ? 24.203 -8.069 27.922 1.00 14.12 70 SER B CA 1
ATOM 1040 C C . SER B 1 38 ? 24.231 -9.588 27.690 1.00 17.58 70 SER B C 1
ATOM 1041 O O . SER B 1 38 ? 24.143 -10.360 28.650 1.00 16.24 70 SER B O 1
ATOM 1044 N N . ASN B 1 39 ? 24.372 -9.997 26.418 1.00 18.04 71 ASN B N 1
ATOM 1045 C CA . ASN B 1 39 ? 24.383 -11.413 26.019 1.00 14.81 71 ASN B CA 1
ATOM 1046 C C . ASN B 1 39 ? 25.532 -12.196 26.627 1.00 15.02 71 ASN B C 1
ATOM 1047 O O . ASN B 1 39 ? 25.375 -13.368 26.983 1.00 16.66 71 ASN B O 1
ATOM 1052 N N . ALA B 1 40 ? 26.692 -11.546 26.707 1.00 12.90 72 ALA B N 1
ATOM 1053 C CA . ALA B 1 40 ? 27.895 -12.125 27.282 1.00 11.34 72 ALA B CA 1
ATOM 1054 C C . ALA B 1 40 ? 27.606 -12.588 28.707 1.00 12.55 72 ALA B C 1
ATOM 1055 O O . ALA B 1 40 ? 27.949 -13.708 29.073 1.00 15.00 72 ALA B O 1
ATOM 1057 N N . VAL B 1 41 ? 26.967 -11.719 29.498 1.00 10.29 73 VAL B N 1
ATOM 1058 C CA . VAL B 1 41 ? 26.570 -12.050 30.868 1.00 11.62 73 VAL B CA 1
ATOM 1059 C C . VAL B 1 41 ? 25.596 -13.244 30.909 1.00 13.22 73 VAL B C 1
ATOM 1060 O O . VAL B 1 41 ? 25.715 -14.126 31.772 1.00 13.06 73 VAL B O 1
ATOM 1064 N N . VAL B 1 42 ? 24.656 -13.276 29.963 1.00 13.58 74 VAL B N 1
ATOM 1065 C CA . VAL B 1 42 ? 23.672 -14.347 29.897 1.00 15.42 74 VAL B CA 1
ATOM 1066 C C . VAL B 1 42 ? 24.387 -15.654 29.554 1.00 15.77 74 VAL B C 1
ATOM 1067 O O . VAL B 1 42 ? 24.182 -16.668 30.218 1.00 14.87 74 VAL B O 1
ATOM 1071 N N . GLN B 1 43 ? 25.245 -15.605 28.537 1.00 15.86 75 GLN B N 1
ATOM 1072 C CA . GLN B 1 43 ? 26.001 -16.774 28.114 1.00 15.49 75 GLN B CA 1
ATOM 1073 C C . GLN B 1 43 ? 26.930 -17.283 29.212 1.00 14.40 75 GLN B C 1
ATOM 1074 O O . GLN B 1 43 ? 27.029 -18.504 29.438 1.00 14.09 75 GLN B O 1
ATOM 1080 N N . ILE B 1 44 ? 27.597 -16.359 29.897 1.00 11.47 76 ILE B N 1
ATOM 1081 C CA . ILE B 1 44 ? 28.461 -16.731 31.012 1.00 12.40 76 ILE B CA 1
ATOM 1082 C C . ILE B 1 44 ? 27.671 -17.427 32.138 1.00 13.64 76 ILE B C 1
ATOM 1083 O O . ILE B 1 44 ? 28.089 -18.484 32.631 1.00 13.96 76 ILE B O 1
ATOM 1088 N N . LEU B 1 45 ? 26.525 -16.856 32.523 1.00 13.41 77 LEU B N 1
ATOM 1089 C CA . LEU B 1 45 ? 25.682 -17.477 33.555 1.00 13.93 77 LEU B CA 1
ATOM 1090 C C . LEU B 1 45 ? 25.187 -18.869 33.139 1.00 15.21 77 LEU B C 1
ATOM 1091 O O . LEU B 1 45 ? 25.169 -19.810 33.958 1.00 13.83 77 LEU B O 1
ATOM 1096 N N . ARG B 1 46 ? 24.826 -18.990 31.859 1.00 14.82 78 ARG B N 1
ATOM 1097 C CA . ARG B 1 46 ? 24.363 -20.235 31.268 1.00 15.76 78 ARG B CA 1
ATOM 1098 C C . ARG B 1 46 ? 25.416 -21.363 31.372 1.00 14.71 78 ARG B C 1
ATOM 1099 O O . ARG B 1 46 ? 25.063 -22.503 31.683 1.00 13.98 78 ARG B O 1
ATOM 1107 N N . LEU B 1 47 ? 26.697 -21.033 31.158 1.00 13.38 79 LEU B N 1
ATOM 1108 C CA . LEU B 1 47 ? 27.811 -21.998 31.301 1.00 11.10 79 LEU B CA 1
ATOM 1109 C C . LEU B 1 47 ? 28.001 -22.518 32.732 1.00 10.51 79 LEU B C 1
ATOM 1110 O O . LEU B 1 47 ? 28.523 -23.619 32.933 1.00 13.45 79 LEU B O 1
ATOM 1115 N N . HIS B 1 48 ? 27.578 -21.730 33.712 1.00 7.66 80 HIS B N 1
ATOM 1116 C CA . HIS B 1 48 ? 27.664 -22.127 35.122 1.00 10.44 80 HIS B CA 1
ATOM 1117 C C . HIS B 1 48 ? 26.400 -22.827 35.615 1.00 10.91 80 HIS B C 1
ATOM 1118 O O . HIS B 1 48 ? 26.311 -23.210 36.793 1.00 7.07 80 HIS B O 1
ATOM 1125 N N . GLY B 1 49 ? 25.449 -23.015 34.693 1.00 11.08 81 GLY B N 1
ATOM 1126 C CA . GLY B 1 49 ? 24.182 -23.668 34.986 1.00 7.19 81 GLY B CA 1
ATOM 1127 C C . GLY B 1 49 ? 23.171 -22.777 35.688 1.00 6.88 81 GLY B C 1
ATOM 1128 O O . GLY B 1 49 ? 22.164 -23.265 36.180 1.00 8.22 81 GLY B O 1
ATOM 1129 N N . VAL B 1 50 ? 23.443 -21.481 35.750 1.00 7.28 82 VAL B N 1
ATOM 1130 C CA . VAL B 1 50 ? 22.481 -20.510 36.290 1.00 10.01 82 VAL B CA 1
ATOM 1131 C C . VAL B 1 50 ? 21.567 -20.044 35.160 1.00 13.35 82 VAL B C 1
ATOM 1132 O O . VAL B 1 50 ? 21.906 -19.135 34.410 1.00 14.85 82 VAL B O 1
ATOM 1136 N N . ARG B 1 51 ? 20.403 -20.669 35.053 1.00 17.85 83 ARG B N 1
ATOM 1137 C CA . ARG B 1 51 ? 19.462 -20.383 33.972 1.00 22.52 83 ARG B CA 1
ATOM 1138 C C . ARG B 1 51 ? 18.327 -19.476 34.419 1.00 24.18 83 ARG B C 1
ATOM 1139 O O . ARG B 1 51 ? 17.944 -18.565 33.685 1.00 24.40 83 ARG B O 1
ATOM 1147 N N . ASP B 1 52 ? 17.789 -19.736 35.612 1.00 25.11 84 ASP B N 1
ATOM 1148 C CA . ASP B 1 52 ? 16.716 -18.920 36.188 1.00 25.83 84 ASP B CA 1
ATOM 1149 C C . ASP B 1 52 ? 17.240 -17.990 37.278 1.00 22.63 84 ASP B C 1
ATOM 1150 O O . ASP B 1 52 ? 17.826 -18.444 38.261 1.00 23.44 84 ASP B O 1
ATOM 1155 N N . TYR B 1 53 ? 17.024 -16.692 37.076 1.00 18.87 85 TYR B N 1
ATOM 1156 C CA . TYR B 1 53 ? 17.422 -15.615 37.997 1.00 16.66 85 TYR B CA 1
ATOM 1157 C C . TYR B 1 53 ? 16.595 -14.359 37.676 1.00 17.29 85 TYR B C 1
ATOM 1158 O O . TYR B 1 53 ? 15.885 -14.317 36.666 1.00 18.90 85 TYR B O 1
ATOM 1167 N N . ALA B 1 54 ? 16.711 -13.328 38.508 1.00 17.71 86 ALA B N 1
ATOM 1168 C CA . ALA B 1 54 ? 15.990 -12.069 38.301 1.00 16.90 86 ALA B CA 1
ATOM 1169 C C . ALA B 1 54 ? 16.714 -11.254 37.233 1.00 16.73 86 ALA B C 1
ATOM 1170 O O . ALA B 1 54 ? 17.911 -10.994 37.343 1.00 19.82 86 ALA B O 1
ATOM 1172 N N . ALA B 1 55 ? 15.982 -10.872 36.197 1.00 15.68 87 ALA B N 1
ATOM 1173 C CA . ALA B 1 55 ? 16.542 -10.095 35.090 1.00 13.06 87 ALA B CA 1
ATOM 1174 C C . ALA B 1 55 ? 15.635 -8.924 34.805 1.00 11.65 87 ALA B C 1
ATOM 1175 O O . ALA B 1 55 ? 14.426 -9.090 34.615 1.00 9.55 87 ALA B O 1
ATOM 1177 N N . TYR B 1 56 ? 16.219 -7.735 34.790 1.00 11.89 88 TYR B N 1
ATOM 1178 C CA . TYR B 1 56 ? 15.445 -6.533 34.499 1.00 12.50 88 TYR B CA 1
ATOM 1179 C C . TYR B 1 56 ? 15.949 -5.893 33.229 1.00 13.93 88 TYR B C 1
ATOM 1180 O O . TYR B 1 56 ? 17.175 -5.715 33.038 1.00 14.27 88 TYR B O 1
ATOM 1189 N N . ASN B 1 57 ? 14.995 -5.587 32.355 1.00 12.57 89 ASN B N 1
ATOM 1190 C CA . ASN B 1 57 ? 15.283 -5.006 31.054 1.00 11.53 89 ASN B CA 1
ATOM 1191 C C . ASN B 1 57 ? 15.206 -3.492 31.138 1.00 9.55 89 ASN B C 1
ATOM 1192 O O . ASN B 1 57 ? 14.123 -2.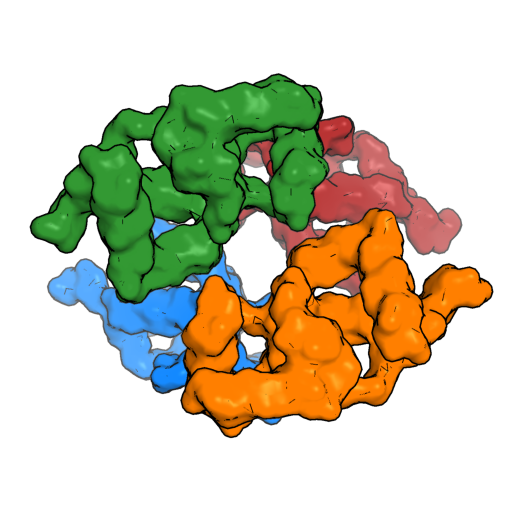917 31.230 1.00 8.79 89 ASN B O 1
ATOM 1197 N N . VAL B 1 58 ? 16.358 -2.849 31.082 1.00 9.68 90 VAL B N 1
ATOM 1198 C CA . VAL B 1 58 ? 16.401 -1.391 31.183 1.00 11.66 90 VAL B CA 1
ATOM 1199 C C . VAL B 1 58 ? 15.712 -0.680 30.016 1.00 11.30 90 VAL B C 1
ATOM 1200 O O . VAL B 1 58 ? 15.223 0.431 30.199 1.00 13.74 90 VAL B O 1
ATOM 1204 N N . LEU B 1 59 ? 15.638 -1.315 28.842 1.00 9.14 91 LEU B N 1
ATOM 1205 C CA . LEU B 1 59 ? 14.951 -0.693 27.703 1.00 12.76 91 LEU B CA 1
ATOM 1206 C C . LEU B 1 59 ? 13.454 -0.434 27.950 1.00 16.87 91 LEU B C 1
ATOM 1207 O O . LEU B 1 59 ? 12.836 0.361 27.243 1.00 17.78 91 LEU B O 1
ATOM 1212 N N . ASP B 1 60 ? 12.888 -1.092 28.959 1.00 20.49 92 ASP B N 1
ATOM 1213 C CA . ASP B 1 60 ? 11.466 -0.933 29.312 1.00 24.38 92 ASP B CA 1
ATOM 1214 C C . ASP B 1 60 ? 11.163 0.178 30.356 1.00 25.89 92 ASP B C 1
ATOM 1215 O O . ASP B 1 60 ? 9.992 0.434 30.673 1.00 25.63 92 ASP B O 1
ATOM 1220 N N . ASP B 1 61 ? 12.207 0.831 30.876 1.00 25.73 93 ASP B N 1
ATOM 1221 C CA . ASP B 1 61 ? 12.066 1.772 31.994 1.00 21.69 93 ASP B CA 1
ATOM 1222 C C . ASP B 1 61 ? 13.264 2.738 32.154 1.00 19.17 93 ASP B C 1
ATOM 1223 O O . ASP B 1 61 ? 14.244 2.412 32.834 1.00 17.86 93 ASP B O 1
ATOM 1228 N N . PRO B 1 62 ? 13.174 3.944 31.563 1.00 17.94 94 PRO B N 1
ATOM 1229 C CA . PRO B 1 62 ? 14.282 4.903 31.667 1.00 17.46 94 PRO B CA 1
ATOM 1230 C C . PRO B 1 62 ? 14.642 5.296 33.110 1.00 17.91 94 PRO B C 1
ATOM 1231 O O . PRO B 1 62 ? 15.802 5.606 33.383 1.00 16.94 94 PRO B O 1
ATOM 1235 N N . GLU B 1 63 ? 13.657 5.294 34.012 1.00 19.13 95 GLU B N 1
ATOM 1236 C CA . GLU B 1 63 ? 13.887 5.585 35.433 1.00 19.98 95 GLU B CA 1
ATOM 1237 C C . GLU B 1 63 ? 14.783 4.537 36.106 1.00 18.84 95 GLU B C 1
ATOM 1238 O O . GLU B 1 63 ? 15.731 4.885 36.822 1.00 16.06 95 GLU B O 1
ATOM 1244 N N . LEU B 1 64 ? 14.475 3.261 35.877 1.00 16.81 96 LEU B N 1
ATOM 1245 C CA . LEU B 1 64 ? 15.304 2.182 36.381 1.00 18.35 96 LEU B CA 1
ATOM 1246 C C . LEU B 1 64 ? 16.714 2.253 35.781 1.00 20.34 96 LEU B C 1
ATOM 1247 O O . LEU B 1 64 ? 17.718 2.093 36.501 1.00 21.84 96 LEU B O 1
ATOM 1252 N N . ARG B 1 65 ? 16.774 2.485 34.468 1.00 17.67 97 ARG B N 1
ATOM 1253 C CA . ARG B 1 65 ? 18.033 2.611 33.738 1.00 17.00 97 ARG B CA 1
ATOM 1254 C C . ARG B 1 65 ? 19.001 3.627 34.373 1.00 15.03 97 ARG B C 1
ATOM 1255 O O . ARG B 1 65 ? 20.149 3.298 34.686 1.00 14.21 97 ARG B O 1
ATOM 1263 N N . GLN B 1 66 ? 18.528 4.852 34.554 1.00 13.75 98 GLN B N 1
ATOM 1264 C CA . GLN B 1 66 ? 19.294 5.899 35.230 1.00 15.47 98 GLN B CA 1
ATOM 1265 C C . GLN B 1 66 ? 19.479 5.613 36.734 1.00 14.07 98 GLN B C 1
ATOM 1266 O O . GLN B 1 66 ? 20.577 5.792 37.285 1.00 13.93 98 GLN B O 1
ATOM 1272 N N . GLY B 1 67 ? 18.409 5.165 37.386 1.00 13.38 99 GLY B N 1
ATOM 1273 C CA . GLY B 1 67 ? 18.455 4.847 38.821 1.00 15.26 99 GLY B CA 1
ATOM 1274 C C . GLY B 1 67 ? 19.569 3.856 39.147 1.00 17.62 99 GLY B C 1
ATOM 1275 O O . GLY B 1 67 ? 20.315 4.033 40.126 1.00 17.16 99 GLY B O 1
ATOM 1276 N N . ILE B 1 68 ? 19.694 2.817 38.320 1.00 17.08 100 ILE B N 1
ATOM 1277 C CA . ILE B 1 68 ? 20.641 1.750 38.610 1.00 17.73 100 ILE B CA 1
ATOM 1278 C C . ILE B 1 68 ? 22.090 2.224 38.455 1.00 18.11 100 ILE B C 1
ATOM 1279 O O . ILE B 1 68 ? 22.963 1.811 39.216 1.00 19.57 100 ILE B O 1
ATOM 1284 N N . LYS B 1 69 ? 22.315 3.126 37.498 1.00 16.84 101 LYS B N 1
ATOM 1285 C CA . LYS B 1 69 ? 23.607 3.772 37.304 1.00 13.90 101 LYS B CA 1
ATOM 1286 C C . LYS B 1 69 ? 23.978 4.647 38.517 1.00 14.37 101 LYS B C 1
ATOM 1287 O O . LYS B 1 69 ? 25.134 4.640 38.973 1.00 12.63 101 LYS B O 1
ATOM 1293 N N . ASP B 1 70 ? 22.993 5.396 39.027 1.00 13.14 102 ASP B N 1
ATOM 1294 C CA . ASP B 1 70 ? 23.168 6.242 40.206 1.00 13.90 102 ASP B CA 1
ATOM 1295 C C . ASP B 1 70 ? 23.465 5.419 41.458 1.00 15.59 102 ASP B C 1
ATOM 1296 O O . ASP B 1 70 ? 24.442 5.682 42.180 1.00 15.05 102 ASP B O 1
ATOM 1301 N N . TYR B 1 71 ? 22.635 4.404 41.688 1.00 14.24 103 TYR B N 1
ATOM 1302 C CA . TYR B 1 71 ? 22.790 3.515 42.820 1.00 12.30 103 TYR B CA 1
ATOM 1303 C C . TYR B 1 71 ? 24.144 2.795 42.824 1.00 15.06 103 TYR B C 1
ATOM 1304 O O . TYR B 1 71 ? 24.814 2.732 43.845 1.00 13.74 103 TYR B O 1
ATOM 1313 N N . SER B 1 72 ? 24.541 2.231 41.688 1.00 16.03 104 SER B N 1
ATOM 1314 C CA . SER B 1 72 ? 25.780 1.470 41.637 1.00 13.98 104 SER B CA 1
ATOM 1315 C C . SER B 1 72 ? 27.028 2.331 41.456 1.00 13.40 104 SER B C 1
ATOM 1316 O O . SER B 1 72 ? 28.145 1.866 41.694 1.00 12.86 104 SER B O 1
ATOM 1319 N N . ASN B 1 73 ? 26.837 3.589 41.055 1.00 17.42 105 ASN B N 1
ATOM 1320 C CA . ASN B 1 73 ? 27.946 4.493 40.708 1.00 18.61 105 ASN B CA 1
ATOM 1321 C C . ASN B 1 73 ? 28.752 3.876 39.554 1.00 19.23 105 ASN B C 1
ATOM 1322 O O . ASN B 1 73 ? 29.980 3.931 39.508 1.00 21.82 105 ASN B O 1
ATOM 1327 N N . TRP B 1 74 ? 28.018 3.273 38.631 1.00 14.52 106 TRP B N 1
ATOM 1328 C CA . TRP B 1 74 ? 28.582 2.547 37.521 1.00 15.17 106 TRP B CA 1
ATOM 1329 C C . TRP B 1 74 ? 27.805 2.948 36.275 1.00 14.73 106 TRP B C 1
ATOM 1330 O O . TRP B 1 74 ? 26.571 2.863 36.259 1.00 13.18 106 TRP B O 1
ATOM 1341 N N . PRO B 1 75 ? 28.530 3.393 35.230 1.00 14.99 107 PRO B N 1
ATOM 1342 C CA . PRO B 1 75 ? 27.950 4.147 34.098 1.00 13.40 107 PRO B CA 1
ATOM 1343 C C . PRO B 1 75 ? 27.202 3.357 33.013 1.00 12.05 107 PRO B C 1
ATOM 1344 O O . PRO B 1 75 ? 26.541 3.976 32.169 1.00 14.54 107 PRO B O 1
ATOM 1348 N N . THR B 1 76 ? 27.323 2.028 33.005 1.00 12.58 108 THR B N 1
ATOM 1349 C CA . THR B 1 76 ? 26.895 1.220 31.845 1.00 13.00 108 THR B CA 1
ATOM 1350 C C . THR B 1 76 ? 26.004 0.036 32.202 1.00 15.10 108 THR B C 1
ATOM 1351 O O . THR B 1 76 ? 25.781 -0.258 33.385 1.00 18.91 108 THR B O 1
ATOM 1355 N N . ILE B 1 77 ? 25.492 -0.626 31.165 1.00 15.19 109 ILE B N 1
ATOM 1356 C CA . ILE B 1 77 ? 24.616 -1.801 31.260 1.00 13.16 109 ILE B CA 1
ATOM 1357 C C . ILE B 1 77 ? 25.227 -2.876 30.352 1.00 13.45 109 ILE B C 1
ATOM 1358 O O . ILE B 1 77 ? 25.546 -2.581 29.195 1.00 14.03 109 ILE B O 1
ATOM 1363 N N . PRO B 1 78 ? 25.364 -4.134 30.833 1.00 14.04 110 PRO B N 1
ATOM 1364 C CA . PRO B 1 78 ? 24.781 -4.843 31.991 1.00 12.65 110 PRO B CA 1
ATOM 1365 C C . PRO B 1 78 ? 25.435 -4.582 33.337 1.00 12.83 110 PRO B C 1
ATOM 1366 O O . PRO B 1 78 ? 26.635 -4.236 33.407 1.00 14.13 110 PRO B O 1
ATOM 1370 N N . GLN B 1 79 ? 24.651 -4.787 34.394 1.00 11.02 111 GLN B N 1
ATOM 1371 C CA . GLN B 1 79 ? 25.167 -4.804 35.765 1.00 10.67 111 GLN B CA 1
ATOM 1372 C C . GLN B 1 79 ? 24.820 -6.147 36.421 1.00 11.92 111 GLN B C 1
ATOM 1373 O O . GLN B 1 79 ? 23.708 -6.648 36.282 1.00 12.31 111 GLN B O 1
ATOM 1379 N N . VAL B 1 80 ? 25.775 -6.729 37.135 1.00 13.73 112 VAL B N 1
ATOM 1380 C CA . VAL B 1 80 ? 25.566 -8.009 37.795 1.00 14.07 112 VAL B CA 1
ATOM 1381 C C . VAL B 1 80 ? 25.636 -7.865 39.321 1.00 15.70 112 VAL B C 1
ATOM 1382 O O . VAL B 1 80 ? 26.568 -7.248 39.842 1.00 16.00 112 VAL B O 1
ATOM 1386 N N . TYR B 1 81 ? 24.635 -8.414 40.018 1.00 12.98 113 TYR B N 1
ATOM 1387 C CA . TYR B 1 81 ? 24.591 -8.391 41.478 1.00 13.09 113 TYR B CA 1
ATOM 1388 C C . TYR B 1 81 ? 24.541 -9.804 42.042 1.00 15.11 113 TYR B C 1
ATOM 1389 O O . TYR B 1 81 ? 23.851 -10.670 41.501 1.00 12.76 113 TY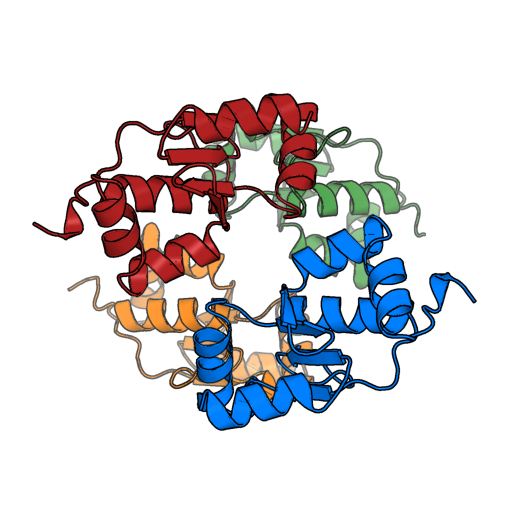R B O 1
ATOM 1398 N N . LEU B 1 82 ? 25.298 -10.020 43.118 1.00 15.31 114 LEU B N 1
ATOM 1399 C CA . LEU B 1 82 ? 25.332 -11.289 43.840 1.00 14.19 114 LEU B CA 1
ATOM 1400 C C . LEU B 1 82 ? 25.067 -11.022 45.312 1.00 14.57 114 LEU B C 1
ATOM 1401 O O . LEU B 1 82 ? 25.888 -10.385 45.994 1.00 15.25 114 LEU B O 1
ATOM 1406 N N . ASN B 1 83 ? 23.920 -11.516 45.790 1.00 12.60 115 ASN B N 1
ATOM 1407 C CA . ASN B 1 83 ? 23.385 -11.194 47.112 1.00 9.27 115 ASN B CA 1
ATOM 1408 C C . ASN B 1 83 ? 23.277 -9.691 47.382 1.00 11.17 115 ASN B C 1
ATOM 1409 O O . ASN B 1 83 ? 23.427 -9.234 48.528 1.00 13.24 115 ASN B O 1
ATOM 1414 N N . GLY B 1 84 ? 23.004 -8.929 46.322 1.00 10.05 116 GLY B N 1
ATOM 1415 C CA . GLY B 1 84 ? 22.900 -7.480 46.402 1.00 11.19 116 GLY B CA 1
ATOM 1416 C C . GLY B 1 84 ? 24.239 -6.762 46.450 1.00 14.02 116 GLY B C 1
ATOM 1417 O O . GLY B 1 84 ? 24.272 -5.560 46.641 1.00 16.06 116 GLY B O 1
ATOM 1418 N N . GLU B 1 85 ? 25.344 -7.488 46.302 1.00 15.29 117 GLU B N 1
ATOM 1419 C CA . GLU B 1 85 ? 26.651 -6.855 46.128 1.00 18.88 117 GLU B CA 1
ATOM 1420 C C . GLU B 1 85 ? 26.912 -6.659 44.630 1.00 16.36 117 GLU B C 1
ATOM 1421 O O . GLU B 1 85 ? 26.852 -7.616 43.864 1.00 17.46 117 GLU B O 1
ATOM 1427 N N . PHE B 1 86 ? 27.174 -5.419 44.223 1.00 15.09 118 PHE B N 1
ATOM 1428 C CA . PHE B 1 86 ? 27.606 -5.107 42.858 1.00 14.27 118 PHE B CA 1
ATOM 1429 C C . PHE B 1 86 ? 28.894 -5.817 42.501 1.00 15.29 118 PHE B C 1
ATOM 1430 O O . PHE B 1 86 ? 29.888 -5.708 43.215 1.00 17.72 118 PHE B O 1
ATOM 1438 N N . VAL B 1 87 ? 28.873 -6.521 41.378 1.00 15.13 119 VAL B N 1
ATOM 1439 C CA . VAL B 1 87 ? 30.019 -7.269 40.898 1.00 16.67 119 VAL B CA 1
ATOM 1440 C C . VAL B 1 87 ? 30.671 -6.536 39.716 1.00 17.47 119 VAL B C 1
ATOM 1441 O O . VAL B 1 87 ? 31.885 -6.404 39.657 1.00 17.30 119 VAL B O 1
ATOM 1445 N N . GLY B 1 88 ? 29.857 -6.034 38.796 1.00 19.58 120 GLY B N 1
ATOM 1446 C CA . GLY B 1 88 ? 30.363 -5.253 37.671 1.00 17.88 120 GLY B CA 1
ATOM 1447 C C . GLY B 1 88 ? 29.611 -5.571 36.396 1.00 17.70 120 GLY B C 1
ATOM 1448 O O . GLY B 1 88 ? 28.496 -6.106 36.441 1.00 13.21 120 GLY B O 1
ATOM 1449 N N . GLY B 1 89 ? 30.242 -5.262 35.260 1.00 15.62 121 GLY B N 1
ATOM 1450 C CA . GLY B 1 89 ? 29.663 -5.521 33.956 1.00 13.77 121 GLY B CA 1
ATOM 1451 C C . GLY B 1 89 ? 30.159 -6.810 33.340 1.00 14.67 121 GLY B C 1
ATOM 1452 O O . GLY B 1 89 ? 30.660 -7.692 34.043 1.00 15.54 121 GLY B O 1
ATOM 1453 N N . CYS B 1 90 ? 30.041 -6.915 32.018 1.00 13.29 122 CYS B N 1
ATOM 1454 C CA . CYS B 1 90 ? 30.474 -8.122 31.321 1.00 13.82 122 CYS B CA 1
ATOM 1455 C C . CYS B 1 90 ? 31.997 -8.376 31.315 1.00 11.94 122 CYS B C 1
ATOM 1456 O O . CYS B 1 90 ? 32.412 -9.531 31.385 1.00 11.32 122 CYS B O 1
ATOM 1459 N N . ASP B 1 91 ? 32.817 -7.321 31.253 1.00 11.81 123 ASP B N 1
ATOM 1460 C CA . ASP B 1 91 ? 34.288 -7.485 31.250 1.00 12.01 123 ASP B CA 1
ATOM 1461 C C . ASP B 1 91 ? 34.770 -8.116 32.544 1.00 14.77 123 ASP B C 1
ATOM 1462 O O . ASP B 1 91 ? 35.634 -9.016 32.519 1.00 16.27 123 ASP B O 1
ATOM 1467 N N . ILE B 1 92 ? 34.234 -7.620 33.667 1.00 13.20 124 ILE B N 1
ATOM 1468 C CA . ILE B 1 92 ? 34.511 -8.193 34.995 1.00 11.79 124 ILE B CA 1
ATOM 1469 C C . ILE B 1 92 ? 33.946 -9.613 35.112 1.00 11.61 124 ILE B C 1
ATOM 1470 O O . ILE B 1 92 ? 34.639 -10.510 35.570 1.00 12.70 124 ILE B O 1
ATOM 1475 N N . LEU B 1 93 ? 32.703 -9.824 34.682 1.00 12.25 125 LEU B N 1
ATOM 1476 C CA . LEU B 1 93 ? 32.124 -11.162 34.746 1.00 11.59 125 LEU B CA 1
ATOM 1477 C C . LEU B 1 93 ? 32.982 -12.155 33.963 1.00 13.69 125 LEU B C 1
ATOM 1478 O O . LEU B 1 93 ? 33.273 -13.235 34.466 1.00 17.64 125 LEU B O 1
ATOM 1483 N N . LEU B 1 94 ? 33.417 -11.777 32.758 1.00 12.81 126 LEU B N 1
ATOM 1484 C CA . LEU B 1 94 ? 34.273 -12.653 31.954 1.00 14.01 126 LEU B CA 1
ATOM 1485 C C . LEU B 1 94 ? 35.587 -12.979 32.657 1.00 14.29 126 LEU B C 1
ATOM 1486 O O . LEU B 1 94 ? 36.009 -14.137 32.663 1.00 17.38 126 LEU B O 1
ATOM 1491 N N . GLN B 1 95 ? 36.236 -11.963 33.228 1.00 11.37 127 GLN B N 1
ATOM 1492 C CA . GLN B 1 95 ? 37.452 -12.171 34.017 1.00 11.01 127 GLN B CA 1
ATOM 1493 C C . GLN B 1 95 ? 37.219 -13.174 35.164 1.00 12.46 127 GLN B C 1
ATOM 1494 O O . GLN B 1 95 ? 37.995 -14.126 35.338 1.00 10.04 127 GLN B O 1
ATOM 1500 N N . MET B 1 96 ? 36.124 -12.990 35.902 1.00 13.17 128 MET B N 1
ATOM 1501 C CA . MET B 1 96 ? 35.750 -13.916 36.994 1.00 13.58 128 MET B CA 1
ATOM 1502 C C . MET B 1 96 ? 35.493 -15.347 36.502 1.00 12.81 128 MET B C 1
ATOM 1503 O O . MET B 1 96 ? 35.779 -16.325 37.205 1.00 11.57 128 MET B O 1
ATOM 1508 N N . HIS B 1 97 ? 34.942 -15.450 35.296 1.00 9.13 129 HIS B N 1
ATOM 1509 C CA . HIS B 1 97 ? 34.802 -16.721 34.617 1.00 10.27 129 HIS B CA 1
ATOM 1510 C C . HIS B 1 97 ? 36.158 -17.375 34.319 1.00 10.83 129 HIS B C 1
ATOM 1511 O O . HIS B 1 97 ? 36.317 -18.577 34.494 1.00 11.72 129 HIS B O 1
ATOM 1518 N N . GLN B 1 98 ? 37.134 -16.585 33.884 1.00 9.86 130 GLN B N 1
ATOM 1519 C CA . GLN B 1 98 ? 38.406 -17.150 33.433 1.00 10.76 130 GLN B CA 1
ATOM 1520 C C . GLN B 1 98 ? 39.332 -17.516 34.567 1.00 7.20 130 GLN B C 1
ATOM 1521 O O . GLN B 1 98 ? 40.090 -18.451 34.444 1.00 7.15 130 GLN B O 1
ATOM 1527 N N . ASN B 1 99 ? 39.275 -16.782 35.670 1.00 8.15 131 ASN B N 1
ATOM 1528 C CA . ASN B 1 99 ? 40.195 -17.044 36.775 1.00 10.43 131 ASN B CA 1
ATOM 1529 C C . ASN B 1 99 ? 39.588 -17.880 37.908 1.00 10.50 131 ASN B C 1
ATOM 1530 O O . ASN B 1 99 ? 40.249 -18.155 38.909 1.00 10.85 131 ASN B O 1
ATOM 1535 N N . GLY B 1 100 ? 38.331 -18.269 37.747 1.00 7.69 132 GLY B N 1
ATOM 1536 C CA . GLY B 1 100 ? 37.692 -19.117 38.728 1.00 10.45 132 GLY B CA 1
ATOM 1537 C C . GLY B 1 100 ? 37.047 -18.425 39.917 1.00 10.84 132 GLY B C 1
ATOM 1538 O O . GLY B 1 100 ? 36.547 -19.094 40.810 1.00 13.02 132 GLY B O 1
ATOM 1539 N N . ASP B 1 101 ? 37.045 -17.097 39.944 1.00 11.49 133 ASP B N 1
ATOM 1540 C CA . ASP B 1 101 ? 36.429 -16.396 41.056 1.00 14.38 133 ASP B CA 1
ATOM 1541 C C . ASP B 1 101 ? 34.905 -16.493 40.980 1.00 13.15 133 ASP B C 1
ATOM 1542 O O . ASP B 1 101 ? 34.228 -16.444 42.003 1.00 13.14 133 ASP B O 1
ATOM 1547 N N . LEU B 1 102 ? 34.362 -16.663 39.779 1.00 12.18 134 LEU B N 1
ATOM 1548 C CA . LEU B 1 102 ? 32.913 -16.771 39.647 1.00 10.99 134 LEU B CA 1
ATOM 1549 C C . LEU B 1 102 ? 32.369 -18.084 40.279 1.00 12.75 134 LEU B C 1
ATOM 1550 O O . LEU B 1 102 ? 31.420 -18.035 41.090 1.00 13.20 134 LEU B O 1
ATOM 1555 N N . VAL B 1 103 ? 32.986 -19.223 39.942 1.00 8.91 135 VAL B N 1
ATOM 1556 C CA . VAL B 1 103 ? 32.705 -20.485 40.631 1.00 10.24 135 VAL B CA 1
ATOM 1557 C C . VAL B 1 103 ? 32.732 -20.319 42.171 1.00 13.56 135 VAL B C 1
ATOM 1558 O O . VAL B 1 103 ? 31.801 -20.763 42.863 1.00 13.42 135 VAL B O 1
ATOM 1562 N N . GLU B 1 104 ? 33.768 -19.650 42.686 1.00 13.06 136 GLU B N 1
ATOM 1563 C CA . GLU B 1 104 ? 33.944 -19.458 44.135 1.00 13.92 136 GLU B CA 1
ATOM 1564 C C . GLU B 1 104 ? 32.882 -18.553 44.799 1.00 12.98 136 GLU B C 1
ATOM 1565 O O . GLU B 1 104 ? 32.424 -18.827 45.909 1.00 12.55 136 GLU B O 1
ATOM 1571 N N . GLU B 1 105 ? 32.491 -17.486 44.117 1.00 12.89 137 GLU B N 1
ATOM 1572 C CA . GLU B 1 105 ? 31.489 -16.575 44.650 1.00 13.36 137 GLU B CA 1
ATOM 1573 C C . GLU B 1 105 ? 30.116 -17.210 44.609 1.00 11.96 137 GLU B C 1
ATOM 1574 O O . GLU B 1 105 ? 29.324 -17.033 45.516 1.00 15.19 137 GLU B O 1
ATOM 1580 N N . LEU B 1 106 ? 29.837 -17.965 43.560 1.00 11.98 138 LEU B N 1
ATOM 1581 C CA . LEU B 1 106 ? 28.549 -18.637 43.460 1.00 11.04 138 LEU B CA 1
ATOM 1582 C C . LEU B 1 106 ? 28.427 -19.711 44.554 1.00 11.88 138 LEU B C 1
ATOM 1583 O O . LEU B 1 106 ? 27.371 -19.838 45.182 1.00 12.32 138 LEU B O 1
ATOM 1588 N N . LYS B 1 107 ? 29.517 -20.447 44.784 1.00 9.66 139 LYS B N 1
ATOM 1589 C CA . LYS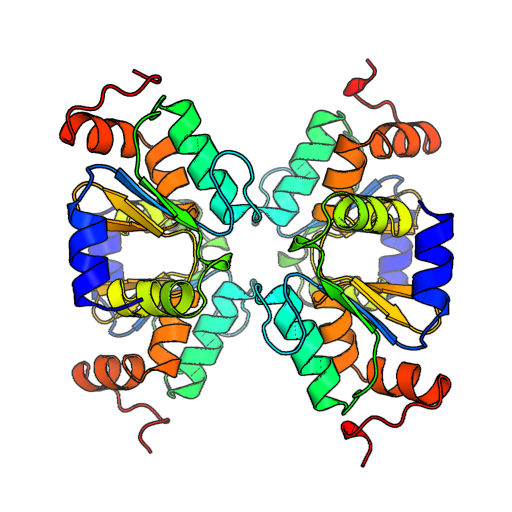 B 1 107 ? 29.575 -21.479 45.812 1.00 10.55 139 LYS B CA 1
ATOM 1590 C C . LYS B 1 107 ? 29.287 -20.918 47.199 1.00 9.17 139 LYS B C 1
ATOM 1591 O O . LYS B 1 107 ? 28.567 -21.524 47.974 1.00 6.77 139 LYS B O 1
ATOM 1597 N N . LYS B 1 108 ? 29.847 -19.757 47.510 1.00 10.41 140 LYS B N 1
ATOM 1598 C CA . LYS B 1 108 ? 29.606 -19.140 48.807 1.00 9.59 140 LYS B CA 1
ATOM 1599 C C . LYS B 1 108 ? 28.143 -18.756 48.993 1.00 11.77 140 LYS B C 1
ATOM 1600 O O . LYS B 1 108 ? 27.705 -18.529 50.123 1.00 13.24 140 LYS B O 1
ATOM 1606 N N . LEU B 1 109 ? 27.401 -18.671 47.892 1.00 10.49 141 LEU B N 1
ATOM 1607 C CA . LEU B 1 109 ? 25.973 -18.355 47.940 1.00 11.94 141 LEU B CA 1
ATOM 1608 C C . LEU B 1 109 ? 25.097 -19.599 47.817 1.00 11.91 141 LEU B C 1
ATOM 1609 O O . LEU B 1 109 ? 23.902 -19.488 47.567 1.00 12.86 141 LEU B O 1
ATOM 1614 N N . GLY B 1 110 ? 25.702 -20.775 47.970 1.00 11.81 142 GLY B N 1
ATOM 1615 C CA . GLY B 1 110 ? 25.004 -22.035 47.823 1.00 10.97 142 GLY B CA 1
ATOM 1616 C C . GLY B 1 110 ? 24.581 -22.372 46.407 1.00 13.53 142 GLY B C 1
ATOM 1617 O O . GLY B 1 110 ? 23.618 -23.104 46.219 1.00 14.41 142 GLY B O 1
ATOM 1618 N N . ILE B 1 111 ? 25.277 -21.851 45.398 1.00 14.09 143 ILE B N 1
ATOM 1619 C CA . ILE B 1 111 ? 25.021 -22.295 44.014 1.00 13.95 143 ILE B CA 1
ATOM 1620 C C . ILE B 1 111 ? 26.227 -23.070 43.504 1.00 14.62 143 ILE B C 1
ATOM 1621 O O . ILE B 1 111 ? 27.341 -22.564 43.531 1.00 16.61 143 ILE B O 1
ATOM 1626 N N . HIS B 1 112 ? 25.990 -24.290 43.036 1.00 15.86 144 HIS B N 1
ATOM 1627 C CA . HIS B 1 112 ? 27.050 -25.179 42.562 1.00 16.27 144 HIS B CA 1
ATOM 1628 C C . HIS B 1 112 ? 27.175 -25.065 41.042 1.00 14.25 144 HIS B C 1
ATOM 1629 O O . HIS B 1 112 ? 26.374 -25.635 40.303 1.00 9.70 144 HIS B O 1
ATOM 1636 N N .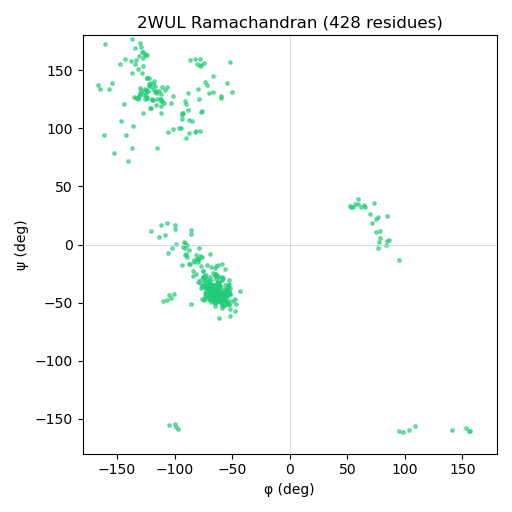 SER B 1 113 ? 28.174 -24.301 40.594 1.00 14.48 145 SER B N 1
ATOM 1637 C CA . SER B 1 113 ? 28.483 -24.134 39.163 1.00 14.35 145 SER B CA 1
ATOM 1638 C C . SER B 1 113 ? 28.594 -25.461 38.398 1.00 12.38 145 SER B C 1
ATOM 1639 O O . SER B 1 113 ? 29.270 -26.384 38.843 1.00 12.87 145 SER B O 1
ATOM 1642 N N . ALA B 1 114 ? 27.921 -25.540 37.252 1.00 10.52 146 ALA B N 1
ATOM 1643 C CA . ALA B 1 114 ? 28.053 -26.672 36.337 1.00 9.43 146 ALA B CA 1
ATOM 1644 C C . ALA B 1 114 ? 29.493 -26.859 35.864 1.00 12.23 146 ALA B C 1
ATOM 1645 O O . ALA B 1 114 ? 29.856 -27.918 35.344 1.00 11.69 146 ALA B O 1
ATOM 1647 N N . LEU B 1 115 ? 30.317 -25.827 36.032 1.00 17.31 147 LEU B N 1
ATOM 1648 C CA . LEU B 1 115 ? 31.733 -25.948 35.697 1.00 20.46 147 LEU B CA 1
ATOM 1649 C C . LEU B 1 115 ? 32.496 -26.747 36.750 1.00 23.64 147 LEU B C 1
ATOM 1650 O O . LEU B 1 115 ? 33.488 -27.409 36.427 1.00 26.47 147 LEU B O 1
ATOM 1655 N N . LEU B 1 116 ? 32.016 -26.712 37.991 1.00 25.51 148 LEU B N 1
ATOM 1656 C CA . LEU B 1 116 ? 32.619 -27.483 39.087 1.00 28.48 148 LEU B CA 1
ATOM 1657 C C . LEU B 1 116 ? 32.464 -29.004 38.878 1.00 29.86 148 LEU B C 1
ATOM 1658 O O . LEU B 1 116 ? 33.372 -29.784 39.205 1.00 30.50 148 LEU B O 1
ATOM 1663 N N . ASP B 1 117 ? 31.325 -29.409 38.310 1.00 29.84 149 ASP B N 1
ATOM 1664 C CA . ASP B 1 117 ? 31.084 -30.799 37.912 1.00 27.34 149 ASP B CA 1
ATOM 1665 C C . ASP B 1 117 ? 31.872 -31.143 36.641 1.00 25.92 149 ASP B C 1
ATOM 1666 O O . ASP B 1 117 ? 31.634 -32.165 35.991 1.00 23.55 149 ASP B O 1
ATOM 1668 N N . GLY C 1 8 ? 56.217 -4.156 36.025 1.00 20.52 40 GLY C N 1
ATOM 1669 C CA . GLY C 1 8 ? 55.523 -5.477 35.997 1.00 22.92 40 GLY C CA 1
ATOM 1670 C C . GLY C 1 8 ? 55.046 -6.002 37.349 1.00 24.59 40 GLY C C 1
ATOM 1671 O O . GLY C 1 8 ? 53.843 -6.211 37.537 1.00 26.97 40 GLY C O 1
ATOM 1672 N N . SER C 1 9 ? 55.988 -6.209 38.279 1.00 22.62 41 SER C N 1
ATOM 1673 C CA . SER C 1 9 ? 55.746 -6.810 39.613 1.00 21.77 41 SER C CA 1
ATOM 1674 C C . SER C 1 9 ? 54.622 -6.177 40.454 1.00 20.79 41 SER C C 1
ATOM 1675 O O . SER C 1 9 ? 54.272 -5.009 40.262 1.00 21.11 41 SER C O 1
ATOM 1678 N N . ALA C 1 10 ? 54.079 -6.957 41.394 1.00 18.70 42 ALA C N 1
ATOM 1679 C CA . ALA C 1 10 ? 53.042 -6.477 42.321 1.00 17.15 42 ALA C CA 1
ATOM 1680 C C . ALA C 1 10 ? 53.583 -5.453 43.327 1.00 16.88 42 ALA C C 1
ATOM 1681 O O . ALA C 1 10 ? 52.961 -4.413 43.552 1.00 17.22 42 ALA C O 1
ATOM 1683 N N . GLU C 1 11 ? 54.742 -5.746 43.918 1.00 15.75 43 GLU C N 1
ATOM 1684 C CA . GLU C 1 11 ? 55.401 -4.815 44.840 1.00 15.80 43 GLU C CA 1
ATOM 1685 C C . GLU C 1 11 ? 55.827 -3.525 44.113 1.00 15.34 43 GLU C C 1
ATOM 1686 O O . GLU C 1 11 ? 55.701 -2.425 44.662 1.00 13.77 43 GLU C O 1
ATOM 1688 N N . GLN C 1 12 ? 56.300 -3.669 42.873 1.00 15.76 44 GLN C N 1
ATOM 1689 C CA . GLN C 1 12 ? 56.756 -2.534 42.064 1.00 16.06 44 GLN C CA 1
ATOM 1690 C C . GLN C 1 12 ? 55.610 -1.597 41.669 1.00 16.47 44 GLN C C 1
ATOM 1691 O O . GLN C 1 12 ? 55.793 -0.381 41.608 1.00 17.78 44 GLN C O 1
ATOM 1693 N N . LEU C 1 13 ? 54.434 -2.167 41.417 1.00 15.90 45 LEU C N 1
ATOM 1694 C CA . LEU C 1 13 ? 53.249 -1.386 41.059 1.00 16.03 45 LEU C CA 1
ATOM 1695 C C . LEU C 1 13 ? 52.636 -0.684 42.265 1.00 15.54 45 LEU C C 1
ATOM 1696 O O . LEU C 1 13 ? 52.113 0.432 42.146 1.00 15.63 45 LEU C O 1
ATOM 1701 N N . ASP C 1 14 ? 52.709 -1.341 43.419 1.00 14.63 46 ASP C N 1
ATOM 1702 C CA . ASP C 1 14 ? 52.259 -0.752 44.668 1.00 15.61 46 ASP C CA 1
ATOM 1703 C C . ASP C 1 14 ? 53.002 0.554 44.946 1.00 16.43 46 ASP C C 1
ATOM 1704 O O . ASP C 1 14 ? 52.388 1.563 45.314 1.00 15.34 46 ASP C O 1
ATOM 1709 N N . ALA C 1 15 ? 54.322 0.523 44.754 1.00 17.51 47 ALA C N 1
ATOM 1710 C CA . ALA C 1 15 ? 55.159 1.716 44.849 1.00 19.35 47 ALA C CA 1
ATOM 1711 C C . ALA C 1 15 ? 54.698 2.774 43.852 1.00 19.94 47 ALA C C 1
ATOM 1712 O O . ALA C 1 15 ? 54.390 3.903 44.247 1.00 20.33 47 ALA C O 1
ATOM 1714 N N . LEU C 1 16 ? 54.625 2.385 42.575 1.00 19.71 48 LEU C N 1
ATOM 1715 C CA . LEU C 1 16 ? 54.215 3.275 41.483 1.00 19.35 48 LEU C CA 1
ATOM 1716 C C . LEU C 1 16 ? 52.931 4.052 41.746 1.00 19.92 48 LEU C C 1
ATOM 1717 O O . LEU C 1 16 ? 52.887 5.264 41.512 1.00 21.08 48 LEU C O 1
ATOM 1722 N N . VAL C 1 17 ? 51.883 3.360 42.200 1.00 20.04 49 VAL C N 1
ATOM 1723 C CA . VAL C 1 17 ? 50.572 4.015 42.390 1.00 19.94 49 VAL C CA 1
ATOM 1724 C C . VAL C 1 17 ? 50.553 4.926 43.619 1.00 18.81 49 VAL C C 1
ATOM 1725 O O . VAL C 1 17 ? 49.812 5.913 43.660 1.00 17.75 49 VAL C O 1
ATOM 1729 N N . LYS C 1 18 ? 51.380 4.599 44.604 1.00 19.15 50 LYS C N 1
ATOM 1730 C CA . LYS C 1 18 ? 51.477 5.416 45.811 1.00 20.86 50 LYS C CA 1
ATOM 1731 C C . LYS C 1 18 ? 52.434 6.590 45.622 1.00 19.51 50 LYS C C 1
ATOM 1732 O O . LYS C 1 18 ? 52.303 7.607 46.294 1.00 18.12 50 LYS C O 1
ATOM 1738 N N . LYS C 1 19 ? 53.345 6.455 44.658 1.00 19.56 51 LYS C N 1
ATOM 1739 C CA . LYS C 1 19 ? 54.354 7.473 44.337 1.00 19.68 51 LYS C CA 1
ATOM 1740 C C . LYS C 1 19 ? 53.797 8.867 44.051 1.00 16.70 51 LYS C C 1
ATOM 1741 O O . LYS C 1 19 ? 54.441 9.853 44.378 1.00 15.33 51 LYS C O 1
ATOM 1747 N N . ASP C 1 20 ? 52.622 8.940 43.423 1.00 16.20 52 ASP C N 1
ATOM 1748 C CA . ASP C 1 20 ? 52.042 10.214 42.963 1.00 15.95 52 ASP C CA 1
ATOM 1749 C C . ASP C 1 20 ? 50.563 10.262 43.257 1.00 1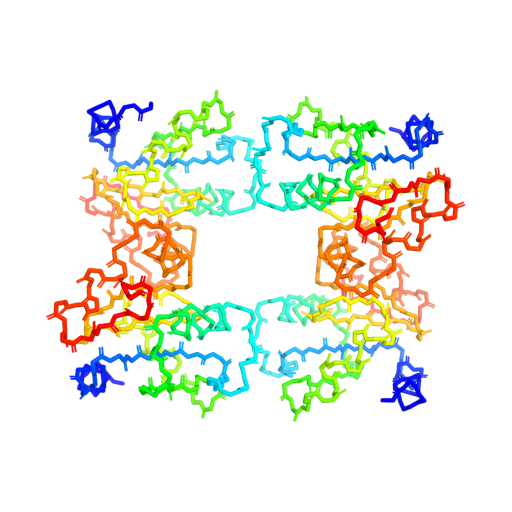5.62 52 ASP C C 1
ATOM 1750 O O . ASP C 1 20 ? 49.937 9.222 43.385 1.00 16.93 52 ASP C O 1
ATOM 1755 N N . LYS C 1 21 ? 50.006 11.471 43.325 1.00 16.50 53 LYS C N 1
ATOM 1756 C CA . LYS C 1 21 ? 48.584 11.671 43.636 1.00 16.95 53 LYS C CA 1
ATOM 1757 C C . LYS C 1 21 ? 47.660 11.116 42.557 1.00 17.52 53 LYS C C 1
ATOM 1758 O O . LYS C 1 21 ? 46.690 10.414 42.861 1.00 19.79 53 LYS C O 1
ATOM 1761 N N . VAL C 1 22 ? 47.975 11.421 41.301 1.00 16.17 54 VAL C N 1
ATOM 1762 C CA . VAL C 1 22 ? 47.175 10.998 40.165 1.00 12.81 54 VAL C CA 1
ATOM 1763 C C . VAL C 1 22 ? 48.068 10.158 39.261 1.00 15.29 54 VAL C C 1
ATOM 1764 O O . VAL C 1 22 ? 49.082 10.651 38.740 1.00 15.72 54 VAL C O 1
ATOM 1768 N N . VAL C 1 23 ? 47.697 8.887 39.092 1.00 13.93 55 VAL C N 1
ATOM 1769 C CA . VAL C 1 23 ? 48.490 7.937 38.312 1.00 14.49 55 VAL C CA 1
ATOM 1770 C C . VAL C 1 23 ? 47.594 7.203 37.324 1.00 13.57 55 VAL C C 1
ATOM 1771 O O . VAL C 1 23 ? 46.568 6.641 37.701 1.00 15.05 55 VAL C O 1
ATOM 1775 N N . VAL C 1 24 ? 47.998 7.215 36.060 1.00 11.87 56 VAL C N 1
ATOM 1776 C CA . VAL C 1 24 ? 47.243 6.555 35.010 1.00 12.46 56 VAL C CA 1
ATOM 1777 C C . VAL C 1 24 ? 48.098 5.539 34.259 1.00 13.20 56 VAL C C 1
ATOM 1778 O O . VAL C 1 24 ? 49.295 5.769 34.024 1.00 16.30 56 VAL C O 1
ATOM 1782 N N . PHE C 1 25 ? 47.474 4.429 33.876 1.00 9.84 57 PHE C N 1
ATOM 1783 C CA . PHE C 1 25 ? 48.097 3.476 32.977 1.00 7.44 57 PHE C CA 1
ATOM 1784 C C . PHE C 1 25 ? 47.370 3.526 31.651 1.00 9.26 57 PHE C C 1
ATOM 1785 O O . PHE C 1 25 ? 46.154 3.309 31.615 1.00 9.86 57 PHE C O 1
ATOM 1793 N N . LEU C 1 26 ? 48.114 3.796 30.570 1.00 10.65 58 LEU C N 1
ATOM 1794 C CA . LEU C 1 26 ? 47.545 4.010 29.215 1.00 11.02 58 LEU C CA 1
ATOM 1795 C C . LEU C 1 26 ? 48.135 3.111 28.139 1.00 10.92 58 LEU C C 1
ATOM 1796 O O . LEU C 1 26 ? 49.181 2.501 28.336 1.00 13.78 58 LEU C O 1
ATOM 1801 N N . LYS C 1 27 ? 47.452 3.027 27.002 1.00 10.84 59 LYS C N 1
ATOM 1802 C CA . LYS C 1 27 ? 48.093 2.611 25.758 1.00 12.26 59 LYS C CA 1
ATOM 1803 C C . LYS C 1 27 ? 48.513 3.895 25.062 1.00 11.80 59 LYS C C 1
ATOM 1804 O O . LYS C 1 27 ? 47.653 4.694 24.674 1.00 13.24 59 LYS C O 1
ATOM 1810 N N . GLY C 1 28 ? 49.831 4.105 24.952 1.00 11.01 60 GLY C N 1
ATOM 1811 C CA . GLY C 1 28 ? 50.410 5.368 24.467 1.00 9.30 60 GLY C CA 1
ATOM 1812 C C . GLY C 1 28 ? 50.784 6.333 25.582 1.00 12.34 60 GLY C C 1
ATOM 1813 O O . GLY C 1 28 ? 50.942 5.936 26.748 1.00 12.22 60 GLY C O 1
ATOM 1814 N N . THR C 1 29 ? 50.920 7.606 25.221 1.00 12.75 61 THR C N 1
ATOM 1815 C CA . THR C 1 29 ? 51.347 8.656 26.147 1.00 13.90 61 THR C CA 1
ATOM 1816 C C . THR C 1 29 ? 50.351 9.810 26.092 1.00 16.49 61 THR C C 1
ATOM 1817 O O . THR C 1 29 ? 49.522 9.861 25.185 1.00 18.05 61 THR C O 1
ATOM 1821 N N . PRO C 1 30 ? 50.409 10.734 27.068 1.00 16.84 62 PRO C N 1
ATOM 1822 C CA . PRO C 1 30 ? 49.520 11.890 26.979 1.00 18.40 62 PRO C CA 1
ATOM 1823 C C . PRO C 1 30 ? 49.699 12.667 25.677 1.00 19.64 62 PRO C C 1
ATOM 1824 O O . PRO C 1 30 ? 48.721 13.125 25.096 1.00 20.93 62 PRO C O 1
ATOM 1828 N N . GLU C 1 31 ? 50.940 12.792 25.220 1.00 22.43 63 GLU C N 1
ATOM 1829 C CA . GLU C 1 31 ? 51.245 13.553 24.014 1.00 24.47 63 GLU C CA 1
ATOM 1830 C C . GLU C 1 31 ? 50.702 12.793 22.819 1.00 24.24 63 GLU C C 1
ATOM 1831 O O . GLU C 1 31 ? 50.129 13.390 21.914 1.00 26.59 63 GLU C O 1
ATOM 1837 N N . GLN C 1 32 ? 50.885 11.474 22.830 1.00 22.60 64 GLN C N 1
ATOM 1838 C CA . GLN C 1 32 ? 50.536 10.622 21.697 1.00 22.67 64 GLN C CA 1
ATOM 1839 C C . GLN C 1 32 ? 49.838 9.357 22.188 1.00 21.58 64 GLN C C 1
ATOM 1840 O O . GLN C 1 32 ? 50.482 8.314 22.362 1.00 21.14 64 GLN C O 1
ATOM 1846 N N . PRO C 1 33 ? 48.520 9.440 22.439 1.00 21.70 65 PRO C N 1
ATOM 1847 C CA . PRO C 1 33 ? 47.822 8.209 22.828 1.00 22.13 65 PRO C CA 1
ATOM 1848 C C . PRO C 1 33 ? 47.578 7.328 21.610 1.00 20.19 65 PRO C C 1
ATOM 1849 O O . PRO C 1 33 ? 47.525 7.820 20.482 1.00 18.40 65 PRO C O 1
ATOM 1853 N N . GLN C 1 34 ? 47.452 6.030 21.855 1.00 19.98 66 GLN C N 1
ATOM 1854 C CA . GLN C 1 34 ? 47.388 5.042 20.796 1.00 17.93 66 GLN C CA 1
ATOM 1855 C C . GLN C 1 34 ? 46.028 4.384 20.759 1.00 17.52 66 GLN C C 1
ATOM 1856 O O . GLN C 1 34 ? 45.801 3.441 19.999 1.00 19.46 66 GLN C O 1
ATOM 1862 N N . CYS C 1 35 ? 45.120 4.898 21.578 1.00 16.68 67 CYS C N 1
ATOM 1863 C CA . CYS C 1 35 ? 43.822 4.292 21.759 1.00 15.43 67 CYS C CA 1
ATOM 1864 C C . CYS C 1 35 ? 42.812 5.304 22.259 1.00 15.52 67 CYS C C 1
ATOM 1865 O O . CYS C 1 35 ? 43.091 6.051 23.200 1.00 15.51 67 CYS C O 1
ATOM 1868 N N . GLY C 1 36 ? 41.629 5.310 21.643 1.00 15.34 68 GLY C N 1
ATOM 1869 C CA . GLY C 1 36 ? 40.538 6.194 22.062 1.00 11.80 68 GLY C CA 1
ATOM 1870 C C . GLY C 1 36 ? 40.169 6.151 23.550 1.00 14.19 68 GLY C C 1
ATOM 1871 O O . GLY C 1 36 ? 39.922 7.204 24.158 1.00 16.05 68 GLY C O 1
ATOM 1872 N N . PHE C 1 37 ? 40.110 4.951 24.139 1.00 11.37 69 PHE C N 1
ATOM 1873 C CA . PHE C 1 37 ? 39.799 4.800 25.572 1.00 11.42 69 PHE C CA 1
ATOM 1874 C C . PHE C 1 37 ? 40.872 5.440 26.457 1.00 12.58 69 PHE C C 1
ATOM 1875 O O . PHE C 1 37 ? 40.557 6.194 27.382 1.00 14.44 69 PHE C O 1
ATOM 1883 N N . SER C 1 38 ? 42.138 5.134 26.181 1.00 14.13 70 SER C N 1
ATOM 1884 C CA . SER C 1 38 ? 43.250 5.860 26.809 1.00 15.13 70 SER C CA 1
ATOM 1885 C C . SER C 1 38 ? 43.176 7.375 26.566 1.00 16.23 70 SER C C 1
ATOM 1886 O O . SER C 1 38 ? 43.392 8.154 27.482 1.00 22.16 70 SER C O 1
ATOM 1889 N N . ASN C 1 39 ? 42.865 7.793 25.345 1.00 14.28 71 ASN C N 1
ATOM 1890 C CA . ASN C 1 39 ? 42.776 9.220 25.031 1.00 14.63 71 ASN C CA 1
ATOM 1891 C C . ASN C 1 39 ? 41.724 9.952 25.862 1.00 15.36 71 ASN C C 1
ATOM 1892 O O . ASN C 1 39 ? 41.976 11.073 26.321 1.00 17.36 71 ASN C O 1
ATOM 1897 N N . ALA C 1 40 ? 40.565 9.320 26.076 1.00 14.22 72 ALA C N 1
ATOM 1898 C CA . ALA C 1 40 ? 39.466 9.951 26.822 1.00 13.61 72 ALA C CA 1
ATOM 1899 C C . ALA C 1 40 ? 39.909 10.391 28.217 1.00 13.54 72 ALA C C 1
ATOM 1900 O O . ALA C 1 40 ? 39.555 11.494 28.677 1.00 13.96 72 ALA C O 1
ATOM 1902 N N . VAL C 1 41 ? 40.713 9.543 28.858 1.00 11.35 73 VAL C N 1
ATOM 1903 C CA . VAL C 1 41 ? 41.327 9.858 30.134 1.00 10.83 73 VAL C CA 1
ATOM 1904 C C . VAL C 1 41 ? 42.277 11.065 30.001 1.00 13.02 73 VAL C C 1
ATOM 1905 O O . VAL C 1 41 ? 42.171 12.026 30.780 1.00 16.76 73 VAL C O 1
ATOM 1909 N N . VAL C 1 42 ? 43.171 11.045 29.011 1.00 10.56 74 VAL C N 1
ATOM 1910 C CA . VAL C 1 42 ? 44.103 12.170 28.791 1.00 10.52 74 VAL C CA 1
ATOM 1911 C C . VAL C 1 42 ? 43.363 13.503 28.612 1.00 14.66 74 VAL C C 1
ATOM 1912 O O . VAL C 1 42 ? 43.800 14.536 29.145 1.00 16.67 74 VAL C O 1
ATOM 1916 N N . GLN C 1 43 ? 42.245 13.475 27.877 1.00 14.87 75 GLN C N 1
ATOM 1917 C CA . GLN C 1 43 ? 41.464 14.690 27.597 1.00 14.68 75 GLN C CA 1
ATOM 1918 C C . GLN C 1 43 ? 40.724 15.247 28.829 1.00 14.84 75 GLN C C 1
ATOM 1919 O O . GLN C 1 43 ? 40.733 16.462 29.075 1.00 14.56 75 GLN C O 1
ATOM 1925 N N . ILE C 1 44 ? 40.098 14.358 29.596 1.00 15.10 76 ILE C N 1
ATOM 1926 C CA . ILE C 1 44 ? 39.447 14.732 30.854 1.00 13.92 76 ILE C CA 1
ATOM 1927 C C . ILE C 1 44 ? 40.432 15.425 31.823 1.00 14.27 76 ILE C C 1
ATOM 1928 O O . ILE C 1 44 ? 40.163 16.531 32.322 1.00 12.83 76 ILE C O 1
ATOM 1933 N N . LEU C 1 45 ? 41.577 14.781 32.065 1.00 13.67 77 LEU C N 1
ATOM 1934 C CA . LEU C 1 45 ? 42.652 15.393 32.842 1.00 11.48 77 LEU C CA 1
ATOM 1935 C C . LEU C 1 45 ? 43.067 16.740 32.276 1.00 11.31 77 LEU C C 1
ATOM 1936 O O . LEU C 1 45 ? 43.338 17.669 33.037 1.00 13.18 77 LEU C O 1
ATOM 1941 N N . ARG C 1 46 ? 43.099 16.860 30.949 1.00 10.94 78 ARG C N 1
ATOM 1942 C CA . ARG C 1 46 ? 43.408 18.150 30.316 1.00 9.42 78 ARG C CA 1
ATOM 1943 C C . ARG C 1 46 ? 42.355 19.208 30.636 1.00 8.55 78 ARG C C 1
ATOM 1944 O O . ARG C 1 46 ? 42.708 20.362 30.915 1.00 8.75 78 ARG C O 1
ATOM 1946 N N . LEU C 1 47 ? 41.080 18.812 30.623 1.00 7.32 79 LEU C N 1
ATOM 1947 C CA . LEU C 1 47 ? 39.961 19.745 30.871 1.00 10.57 79 LEU C CA 1
ATOM 1948 C C . LEU C 1 47 ? 39.973 20.370 32.278 1.00 11.89 79 LEU C C 1
ATOM 1949 O O . LEU C 1 47 ? 39.749 21.578 32.428 1.00 12.29 79 LEU C O 1
ATOM 1954 N N . HIS C 1 48 ? 40.244 19.540 33.289 1.00 12.93 80 HIS C N 1
ATOM 1955 C CA . HIS C 1 48 ? 40.381 19.974 34.684 1.00 11.75 80 HIS C CA 1
ATOM 1956 C C . HIS C 1 48 ? 41.731 20.616 34.986 1.00 12.87 80 HIS C C 1
ATOM 1957 O O . HIS C 1 48 ? 41.966 21.091 36.110 1.00 13.68 80 HIS C O 1
ATOM 1964 N N . GLY C 1 49 ? 42.612 20.634 33.986 1.00 12.66 81 GLY C N 1
ATOM 1965 C CA . GLY C 1 49 ? 43.890 21.337 34.091 1.00 13.68 81 GLY C CA 1
ATOM 1966 C C . GLY C 1 49 ? 44.939 20.606 34.912 1.00 14.85 81 GLY C C 1
ATOM 1967 O O . GLY C 1 49 ? 45.865 21.234 35.442 1.00 14.32 81 GLY C O 1
ATOM 1968 N N . VAL C 1 50 ? 44.793 19.282 35.022 1.00 14.22 82 VAL C N 1
ATOM 1969 C CA . VAL C 1 50 ? 45.786 18.449 35.707 1.00 15.86 82 VAL C CA 1
ATOM 1970 C C . VAL C 1 50 ? 46.995 18.224 34.800 1.00 15.16 82 VAL C C 1
ATOM 1971 O O . VAL C 1 50 ? 46.970 17.358 33.924 1.00 14.22 82 VAL C O 1
ATOM 1975 N N . ARG C 1 51 ? 48.036 19.028 35.007 1.00 16.45 83 ARG C N 1
ATOM 1976 C CA . ARG C 1 51 ? 49.271 18.949 34.218 1.00 18.65 83 ARG C CA 1
ATOM 1977 C C . ARG C 1 51 ? 50.325 18.058 34.870 1.00 20.01 83 ARG C C 1
ATOM 1978 O O . ARG C 1 51 ? 51.281 17.650 34.210 1.00 21.27 83 ARG C O 1
ATOM 1982 N N . ASP C 1 52 ? 50.153 17.780 36.163 1.00 20.26 84 ASP C N 1
ATOM 1983 C CA . ASP C 1 52 ? 51.172 17.107 36.968 1.00 20.21 84 ASP C CA 1
ATOM 1984 C C . ASP C 1 52 ? 50.693 15.742 37.443 1.00 20.74 84 ASP C C 1
ATOM 1985 O O . ASP C 1 52 ? 50.194 15.593 38.565 1.00 22.33 84 ASP C O 1
ATOM 1987 N N . TYR C 1 53 ? 50.828 14.742 36.579 1.00 20.89 85 TYR C N 1
ATOM 1988 C CA . TYR C 1 53 ? 50.441 13.374 36.931 1.00 18.37 85 TYR C CA 1
ATOM 1989 C C . TYR C 1 53 ? 51.391 12.356 36.330 1.00 16.80 85 TYR C C 1
ATOM 1990 O O . TYR C 1 53 ? 52.101 12.665 35.379 1.00 17.06 85 TYR C O 1
ATOM 1999 N N . ALA C 1 54 ? 51.421 11.151 36.893 1.00 16.15 86 ALA C N 1
ATOM 2000 C CA . ALA C 1 54 ? 52.221 10.066 36.313 1.00 15.49 86 ALA C CA 1
ATOM 2001 C C . ALA C 1 54 ? 51.420 9.273 35.270 1.00 14.41 86 ALA C C 1
ATOM 2002 O O . ALA C 1 54 ? 50.269 8.874 35.516 1.00 15.99 86 ALA C O 1
ATOM 2004 N N . ALA C 1 55 ? 52.030 9.080 34.100 1.00 11.38 87 ALA C N 1
ATOM 2005 C CA . ALA C 1 55 ? 51.456 8.275 33.025 1.00 9.72 87 ALA C CA 1
ATOM 2006 C C . ALA C 1 55 ? 52.422 7.187 32.623 1.00 9.74 87 ALA C C 1
ATOM 2007 O O . ALA C 1 55 ? 53.565 7.474 32.314 1.00 8.92 87 ALA C O 1
ATOM 2009 N N . TYR C 1 56 ? 51.959 5.942 32.627 1.00 11.65 88 TYR C N 1
ATOM 2010 C CA . TYR C 1 56 ? 52.788 4.817 32.201 1.00 11.64 88 TYR C CA 1
ATOM 2011 C C . TYR C 1 56 ? 52.175 4.124 31.003 1.00 13.74 88 TYR C C 1
ATOM 2012 O O . TYR C 1 56 ? 50.960 3.858 30.978 1.00 15.37 88 TYR C O 1
ATOM 2021 N N . ASN C 1 57 ? 53.027 3.849 30.009 1.00 12.65 89 ASN C N 1
ATOM 2022 C CA . ASN C 1 57 ? 52.620 3.274 28.726 1.00 8.60 89 ASN C CA 1
ATOM 2023 C C . ASN C 1 57 ? 52.733 1.737 28.703 1.00 7.93 89 ASN C C 1
ATOM 2024 O O . ASN C 1 57 ? 53.831 1.188 28.708 1.00 9.29 89 ASN C O 1
ATOM 2029 N N . VAL C 1 58 ? 51.600 1.047 28.652 1.00 9.35 90 VAL C N 1
ATOM 2030 C CA . VAL C 1 58 ? 51.601 -0.424 28.764 1.00 10.31 90 VAL C CA 1
ATOM 2031 C C . VAL C 1 58 ? 52.044 -1.120 27.478 1.00 13.33 90 VAL C C 1
ATOM 2032 O O . VAL C 1 58 ? 52.443 -2.285 27.503 1.00 16.66 90 VAL C O 1
ATOM 2036 N N . LEU C 1 59 ? 51.998 -0.395 26.362 1.00 15.28 91 LEU C N 1
ATOM 2037 C CA . LEU C 1 59 ? 52.525 -0.885 25.079 1.00 15.52 91 LEU C CA 1
ATOM 2038 C C . LEU C 1 59 ? 54.028 -1.099 25.114 1.00 16.39 91 LEU C C 1
ATOM 2039 O O . LEU C 1 59 ? 54.552 -1.897 24.344 1.00 17.93 91 LEU C O 1
ATOM 2044 N N . ASP C 1 60 ? 54.717 -0.381 26.001 1.00 18.81 92 ASP C N 1
ATOM 2045 C CA . ASP C 1 60 ? 56.174 -0.472 26.129 1.00 18.94 92 ASP C CA 1
ATOM 2046 C C . ASP C 1 60 ? 56.625 -1.738 26.829 1.00 18.74 92 ASP C C 1
ATOM 2047 O O . ASP C 1 60 ? 57.759 -2.173 26.661 1.00 19.88 92 ASP C O 1
ATOM 2052 N N . ASP C 1 61 ? 55.731 -2.323 27.616 1.00 18.45 93 ASP C N 1
ATOM 2053 C CA . ASP C 1 61 ? 56.074 -3.441 28.481 1.00 18.36 93 ASP C CA 1
ATOM 2054 C C . ASP C 1 61 ? 54.894 -4.422 28.625 1.00 16.93 93 ASP C C 1
ATOM 2055 O O . ASP C 1 61 ? 53.907 -4.114 29.310 1.00 17.10 93 ASP C O 1
ATOM 2060 N N . PRO C 1 62 ? 54.981 -5.605 27.974 1.00 14.97 94 PRO C N 1
ATOM 2061 C CA . PRO C 1 62 ? 53.881 -6.567 28.139 1.00 14.03 94 PRO C CA 1
ATOM 2062 C C . PRO C 1 62 ? 53.702 -7.002 29.592 1.00 12.95 94 PRO C C 1
ATOM 2063 O O . PRO C 1 62 ? 52.589 -7.263 30.022 1.00 14.54 94 PRO C O 1
ATOM 2067 N N . GLU C 1 63 ? 54.787 -7.057 30.348 1.00 13.66 95 GLU C N 1
ATOM 2068 C CA . GLU C 1 63 ? 54.697 -7.456 31.749 1.00 13.20 95 GLU C CA 1
ATOM 2069 C C . GLU C 1 63 ? 53.908 -6.446 32.584 1.00 11.74 95 GLU C C 1
ATOM 2070 O O . GLU C 1 63 ? 53.192 -6.830 33.500 1.00 10.92 95 GLU C O 1
ATOM 2073 N N . LEU C 1 64 ? 54.033 -5.164 32.243 1.00 11.77 96 LEU C N 1
ATOM 2074 C CA . LEU C 1 64 ? 53.252 -4.107 32.867 1.00 11.78 96 LEU C CA 1
ATOM 2075 C C . LEU C 1 64 ? 51.784 -4.186 32.450 1.00 13.32 96 LEU C C 1
ATOM 2076 O O . LEU C 1 64 ? 50.885 -4.104 33.293 1.00 13.89 96 LEU C O 1
ATOM 2081 N N . ARG C 1 65 ? 51.555 -4.333 31.147 1.00 13.55 97 ARG C N 1
ATOM 2082 C CA . ARG C 1 65 ? 50.214 -4.526 30.610 1.00 14.92 97 ARG C CA 1
ATOM 2083 C C . ARG C 1 65 ? 49.475 -5.609 31.420 1.00 15.51 97 ARG C C 1
ATOM 2084 O O . ARG C 1 65 ? 48.406 -5.350 31.989 1.00 14.47 97 ARG C O 1
ATOM 2092 N N . GLN C 1 66 ? 50.058 -6.806 31.495 1.00 15.34 98 GLN C N 1
ATOM 2093 C CA . GLN C 1 66 ? 49.473 -7.912 32.268 1.00 16.20 98 GLN C CA 1
ATOM 2094 C C . GLN C 1 66 ? 49.482 -7.651 33.797 1.00 15.18 98 GLN C C 1
ATOM 2095 O O . GLN C 1 66 ? 48.507 -7.959 34.496 1.00 14.57 98 GLN C O 1
ATOM 2101 N N . GLY C 1 67 ? 50.565 -7.054 34.291 1.00 13.70 99 GLY C N 1
ATOM 2102 C CA . GLY C 1 67 ? 50.747 -6.807 35.729 1.00 15.50 99 GLY C CA 1
ATOM 2103 C C . GLY C 1 67 ? 49.761 -5.837 36.378 1.00 16.87 99 GLY C C 1
ATOM 2104 O O . GLY C 1 67 ? 49.301 -6.060 37.506 1.00 15.30 99 GLY C O 1
ATOM 2105 N N . ILE C 1 68 ? 49.431 -4.752 35.687 1.00 16.67 100 ILE C N 1
ATOM 2106 C CA . ILE C 1 68 ? 48.475 -3.805 36.253 1.00 16.14 100 ILE C CA 1
ATOM 2107 C C . ILE C 1 68 ? 47.060 -4.427 36.386 1.00 18.33 100 ILE C C 1
ATOM 2108 O O . ILE C 1 68 ? 46.351 -4.153 37.371 1.00 19.28 100 ILE C O 1
ATOM 2113 N N . LYS C 1 69 ? 46.691 -5.300 35.438 1.00 15.37 101 LYS C N 1
ATOM 2114 C CA . LYS C 1 69 ? 45.439 -6.077 35.535 1.00 13.40 101 LYS C CA 1
ATOM 2115 C C . LYS C 1 69 ? 45.372 -6.957 36.781 1.00 14.39 101 LYS C C 1
ATOM 2116 O O . LYS C 1 69 ? 44.345 -6.993 37.473 1.00 13.67 101 LYS C O 1
ATOM 2122 N N . ASP C 1 70 ? 46.467 -7.658 37.065 1.00 14.42 102 ASP C N 1
ATOM 2123 C CA . ASP C 1 70 ? 46.500 -8.576 38.188 1.00 17.01 102 ASP C CA 1
ATOM 2124 C C . ASP C 1 70 ? 46.455 -7.806 39.492 1.00 17.79 102 ASP C C 1
ATOM 2125 O O . ASP C 1 70 ? 45.848 -8.250 40.468 1.00 18.83 102 ASP C O 1
ATOM 2130 N N . TYR C 1 71 ? 47.094 -6.643 39.489 1.00 17.70 103 TYR C N 1
ATOM 2131 C CA . TYR C 1 71 ? 47.201 -5.824 40.680 1.00 17.42 103 TYR C CA 1
ATOM 2132 C C . TYR C 1 71 ? 45.846 -5.210 41.036 1.00 15.27 103 TYR C C 1
ATOM 2133 O O . TYR C 1 71 ? 45.422 -5.227 42.190 1.00 12.68 103 TYR C O 1
ATOM 2142 N N . SER C 1 72 ? 45.175 -4.667 40.033 1.00 13.15 104 SER C N 1
ATOM 2143 C CA . SER C 1 72 ? 43.945 -3.941 40.267 1.00 12.74 104 SER C CA 1
ATOM 2144 C C . SER C 1 72 ? 42.701 -4.830 40.281 1.00 13.31 104 SER C C 1
ATOM 2145 O O . SER C 1 72 ? 41.657 -4.413 40.794 1.00 12.07 104 SER C O 1
ATOM 2148 N N . ASN C 1 73 ? 42.825 -6.049 39.743 1.00 13.34 105 ASN C N 1
ATOM 2149 C CA . ASN C 1 73 ? 41.686 -6.942 39.497 1.00 13.09 105 ASN C CA 1
ATOM 2150 C C . ASN C 1 73 ? 40.725 -6.337 38.449 1.00 13.47 105 ASN C C 1
ATOM 2151 O O . ASN C 1 73 ? 39.508 -6.506 38.530 1.00 11.00 105 ASN C O 1
ATOM 2156 N N . TRP C 1 74 ? 41.308 -5.612 37.494 1.00 11.13 106 TRP C N 1
ATOM 2157 C CA . TRP C 1 74 ? 40.592 -4.900 36.441 1.00 13.41 106 TRP C CA 1
ATOM 2158 C C . TRP C 1 74 ? 41.143 -5.373 35.087 1.00 13.52 106 TRP C C 1
ATOM 2159 O O . TRP C 1 74 ? 42.365 -5.389 34.888 1.00 15.04 106 TRP C O 1
ATOM 2170 N N . PRO C 1 75 ? 40.249 -5.789 34.166 1.00 12.05 107 PRO C N 1
ATOM 2171 C CA . PRO C 1 75 ? 40.688 -6.492 32.948 1.00 11.93 107 PRO C CA 1
ATOM 2172 C C . PRO C 1 75 ? 41.206 -5.615 31.797 1.00 15.03 107 PRO C C 1
ATOM 2173 O O . PRO C 1 75 ? 41.735 -6.158 30.818 1.00 17.11 107 PRO C O 1
ATOM 2177 N N . THR C 1 76 ? 41.063 -4.292 31.897 1.00 12.75 108 THR C N 1
ATOM 2178 C CA . THR C 1 76 ? 41.286 -3.420 30.735 1.00 12.02 108 THR C CA 1
ATOM 2179 C C . THR C 1 76 ? 42.138 -2.184 31.033 1.00 12.82 108 THR C C 1
ATOM 2180 O O . THR C 1 76 ? 42.404 -1.860 32.185 1.00 14.38 108 THR C O 1
ATOM 2184 N N . ILE C 1 77 ? 42.540 -1.499 29.965 1.00 12.64 109 ILE C N 1
ATOM 2185 C CA . ILE C 1 77 ? 43.352 -0.276 29.987 1.00 10.76 109 ILE C CA 1
ATOM 2186 C C . ILE C 1 77 ? 42.473 0.757 29.279 1.00 11.94 109 ILE C C 1
ATOM 2187 O O . ILE C 1 77 ? 41.932 0.469 28.225 1.00 15.37 109 ILE C O 1
ATOM 2192 N N . PRO C 1 78 ? 42.368 1.984 29.798 1.00 13.54 110 PRO C N 1
ATOM 2193 C CA . PRO C 1 78 ? 43.210 2.632 30.800 1.00 13.81 110 PRO C CA 1
ATOM 2194 C C . PRO C 1 78 ? 42.790 2.338 32.244 1.00 13.27 110 PRO C C 1
ATOM 2195 O O . PRO C 1 78 ? 41.651 1.934 32.486 1.00 13.44 110 PRO C O 1
ATOM 2199 N N . GLN C 1 79 ? 43.719 2.504 33.180 1.00 11.53 111 GLN C N 1
ATOM 2200 C CA . GLN C 1 79 ? 43.394 2.398 34.608 1.00 14.18 111 GLN C CA 1
ATOM 2201 C C . GLN C 1 79 ? 43.769 3.681 35.349 1.00 15.50 111 GLN C C 1
ATOM 2202 O O . GLN C 1 79 ? 44.898 4.215 35.172 1.00 14.07 111 GLN C O 1
ATOM 2208 N N . VAL C 1 80 ? 42.827 4.180 36.160 1.00 12.46 112 VAL C N 1
ATOM 2209 C CA . VAL C 1 80 ? 43.029 5.448 36.876 1.00 15.18 112 VAL C CA 1
ATOM 2210 C C . VAL C 1 80 ? 43.158 5.279 38.394 1.00 15.79 112 VAL C C 1
ATOM 2211 O O . VAL C 1 80 ? 42.270 4.733 39.042 1.00 17.99 112 VAL C O 1
ATOM 2215 N N . TYR C 1 81 ? 44.268 5.760 38.944 1.00 16.63 113 TYR C N 1
ATOM 2216 C CA . TYR C 1 81 ? 44.459 5.783 40.390 1.00 18.44 113 TYR C CA 1
ATOM 2217 C C . TYR C 1 81 ? 44.545 7.205 40.913 1.00 18.18 113 TYR C C 1
ATOM 2218 O O . TYR C 1 81 ? 45.349 8.010 40.431 1.00 17.28 113 TYR C O 1
ATOM 2227 N N . LEU C 1 82 ? 43.689 7.510 41.888 1.00 17.94 114 LEU C N 1
ATOM 2228 C CA . LEU C 1 82 ? 43.794 8.745 42.660 1.00 14.74 114 LEU C CA 1
ATOM 2229 C C . LEU C 1 82 ? 44.189 8.341 44.061 1.00 14.21 114 LEU C C 1
ATOM 2230 O O . LEU C 1 82 ? 43.592 7.431 44.633 1.00 12.97 114 LEU C O 1
ATOM 2235 N N . ASN C 1 83 ? 45.230 8.985 44.589 1.00 15.13 115 ASN C N 1
ATOM 2236 C CA . ASN C 1 83 ? 45.651 8.789 45.978 1.00 16.09 115 ASN C CA 1
ATOM 2237 C C . ASN C 1 83 ? 46.085 7.345 46.291 1.00 16.56 115 ASN C C 1
ATOM 2238 O O . ASN C 1 83 ? 45.889 6.850 47.408 1.00 15.28 115 ASN C O 1
ATOM 2243 N N . GLY C 1 84 ? 46.662 6.670 45.298 1.00 16.00 116 GLY C N 1
ATOM 2244 C CA . GLY C 1 84 ? 47.116 5.292 45.471 1.00 16.88 116 GLY C CA 1
ATOM 2245 C C . GLY C 1 84 ? 45.970 4.298 45.494 1.00 17.49 116 GLY C C 1
ATOM 2246 O O . GLY C 1 84 ? 46.157 3.131 45.827 1.00 15.66 116 GLY C O 1
ATOM 2247 N N . GLU C 1 85 ? 44.780 4.768 45.132 1.00 20.15 117 GLU C N 1
ATOM 2248 C CA . GLU C 1 85 ? 43.594 3.918 45.090 1.00 21.64 117 GLU C CA 1
ATOM 2249 C C . GLU C 1 85 ? 43.029 3.830 43.680 1.00 19.86 117 GLU C C 1
ATOM 2250 O O . GLU C 1 85 ? 42.995 4.830 42.947 1.00 19.14 117 GLU C O 1
ATOM 2256 N N . PHE C 1 86 ? 42.586 2.629 43.313 1.00 17.24 118 PHE C N 1
ATOM 2257 C CA . PHE C 1 86 ? 41.995 2.397 42.009 1.00 14.47 118 PHE C CA 1
ATOM 2258 C C . PHE C 1 86 ? 40.629 3.060 41.905 1.00 15.01 118 PHE C C 1
ATOM 2259 O O . PHE C 1 86 ? 39.784 2.884 42.773 1.00 16.12 118 PHE C O 1
ATOM 2267 N N . VAL C 1 87 ? 40.427 3.814 40.830 1.00 14.63 119 VAL C N 1
ATOM 2268 C CA . VAL C 1 87 ? 39.172 4.519 40.589 1.00 14.91 119 VAL C CA 1
ATOM 2269 C C . VAL C 1 87 ? 38.326 3.873 39.472 1.00 14.21 119 VAL C C 1
ATOM 2270 O O . VAL C 1 87 ? 37.129 3.661 39.655 1.00 12.16 119 VAL C O 1
ATOM 2274 N N . GLY C 1 88 ? 38.954 3.567 38.334 1.00 12.72 120 GLY C N 1
ATOM 2275 C CA . GLY C 1 88 ? 38.272 2.913 37.230 1.00 13.36 120 GLY C CA 1
ATOM 2276 C C . GLY C 1 88 ? 38.947 3.169 35.905 1.00 14.21 120 GLY C C 1
ATOM 2277 O O . GLY C 1 88 ? 40.122 3.535 35.874 1.00 18.08 120 GLY C O 1
ATOM 2278 N N . GLY C 1 89 ? 38.204 2.967 34.811 1.00 12.40 121 GLY C N 1
ATOM 2279 C CA . GLY C 1 89 ? 38.677 3.276 33.459 1.00 12.15 121 GLY C CA 1
ATOM 2280 C C . GLY C 1 89 ? 38.048 4.537 32.880 1.00 14.00 121 GLY C C 1
ATOM 2281 O O . GLY C 1 89 ? 37.601 5.410 33.630 1.00 13.60 121 GLY C O 1
ATOM 2282 N N . CYS C 1 90 ? 37.996 4.640 31.549 1.00 12.55 122 CYS C N 1
ATOM 2283 C CA . CYS C 1 90 ? 37.467 5.846 30.912 1.00 14.17 122 CYS C CA 1
ATOM 2284 C C . CYS C 1 90 ? 35.954 6.059 31.095 1.00 13.97 122 CYS C C 1
ATOM 2285 O O . CYS C 1 90 ? 35.505 7.202 31.127 1.00 15.70 122 CYS C O 1
ATOM 2288 N N . ASP C 1 91 ? 35.175 4.984 31.210 1.00 12.64 123 ASP C N 1
ATOM 2289 C CA . ASP C 1 91 ? 33.727 5.115 31.431 1.00 13.98 123 ASP C CA 1
ATOM 2290 C C . ASP C 1 91 ? 33.397 5.721 32.797 1.00 12.57 123 ASP C C 1
ATOM 2291 O O . ASP C 1 91 ? 32.551 6.624 32.895 1.00 13.15 123 ASP C O 1
ATOM 2296 N N . ILE C 1 92 ? 34.055 5.209 33.839 1.00 11.22 124 ILE C N 1
ATOM 2297 C CA . ILE C 1 92 ? 33.911 5.722 35.194 1.00 12.88 124 ILE C CA 1
ATOM 2298 C C . ILE C 1 92 ? 34.408 7.169 35.256 1.00 14.37 124 ILE C C 1
ATOM 2299 O O . ILE C 1 92 ? 33.713 8.037 35.795 1.00 15.14 124 ILE C O 1
ATOM 2304 N N . LEU C 1 93 ? 35.569 7.432 34.651 1.00 12.84 125 LEU C N 1
ATOM 2305 C CA . LEU C 1 93 ? 36.145 8.781 34.639 1.00 13.89 125 LEU C CA 1
ATOM 2306 C C . LEU C 1 93 ? 35.253 9.835 33.955 1.00 14.34 125 LEU C C 1
ATOM 2307 O O . LEU C 1 93 ? 35.102 10.950 34.474 1.00 12.54 125 LEU C O 1
ATOM 2312 N N . LEU C 1 94 ? 34.682 9.485 32.800 1.00 13.50 126 LEU C N 1
ATOM 2313 C CA . LEU C 1 94 ? 33.740 10.363 32.116 1.00 13.23 126 LEU C CA 1
ATOM 2314 C C . LEU C 1 94 ? 32.500 10.611 32.983 1.00 14.16 126 LEU C C 1
ATOM 2315 O O . LEU C 1 94 ? 31.947 11.718 33.007 1.00 15.62 126 LEU C O 1
ATOM 2320 N N . GLN C 1 95 ? 32.069 9.575 33.697 1.00 13.12 127 GLN C N 1
ATOM 2321 C CA . GLN C 1 95 ? 30.945 9.701 34.599 1.00 12.55 127 GLN C CA 1
ATOM 2322 C C . GLN C 1 95 ? 31.231 10.690 35.751 1.00 12.76 127 GLN C C 1
ATOM 2323 O O . GLN C 1 95 ? 30.397 11.555 36.044 1.00 14.37 127 GLN C O 1
ATOM 2329 N N . MET C 1 96 ? 32.399 10.564 36.380 1.00 11.14 128 MET C N 1
ATOM 2330 C CA . MET C 1 96 ? 32.848 11.498 37.420 1.00 14.46 128 MET C CA 1
ATOM 2331 C C . MET C 1 96 ? 33.094 12.914 36.893 1.00 15.80 128 MET C C 1
ATOM 2332 O O . MET C 1 96 ? 33.002 13.898 37.643 1.00 15.91 128 MET C O 1
ATOM 2337 N N . HIS C 1 97 ? 33.428 13.012 35.611 1.00 15.59 129 HIS C N 1
ATOM 2338 C CA . HIS C 1 97 ? 33.605 14.302 34.968 1.00 16.81 129 HIS C CA 1
ATOM 2339 C C . HIS C 1 97 ? 32.256 15.019 34.828 1.00 18.23 129 HIS C C 1
ATOM 2340 O O . HIS C 1 97 ? 32.164 16.241 35.005 1.00 14.72 129 HIS C O 1
ATOM 2347 N N . GLN C 1 98 ? 31.218 14.238 34.530 1.00 19.81 130 GLN C N 1
ATOM 2348 C CA . GLN C 1 98 ? 29.891 14.773 34.239 1.00 18.86 130 GLN C CA 1
ATOM 2349 C C . GLN C 1 98 ? 29.022 15.058 35.461 1.00 18.08 130 GLN C C 1
ATOM 2350 O O . GLN C 1 98 ? 28.149 15.930 35.400 1.00 19.16 130 GLN C O 1
ATOM 2356 N N . ASN C 1 99 ? 29.253 14.344 36.562 1.00 16.66 131 ASN C N 1
ATOM 2357 C CA . ASN C 1 99 ? 28.465 14.578 37.777 1.00 17.52 131 ASN C CA 1
ATOM 2358 C C . ASN C 1 99 ? 29.213 15.309 38.901 1.00 18.60 131 ASN C C 1
ATOM 2359 O O . ASN C 1 99 ? 28.802 15.275 40.064 1.00 20.82 131 ASN C O 1
ATOM 2364 N N . GLY C 1 100 ? 30.306 15.974 38.554 1.00 18.69 132 GLY C N 1
ATOM 2365 C CA . GLY C 1 100 ? 31.031 16.782 39.528 1.00 18.46 132 GLY C CA 1
ATOM 2366 C C . GLY C 1 100 ? 31.892 15.993 40.499 1.00 17.92 132 GLY C C 1
ATOM 2367 O O . GLY C 1 100 ? 32.594 16.589 41.320 1.00 18.31 132 GLY C O 1
ATOM 2368 N N . ASP C 1 101 ? 31.853 14.663 40.407 1.00 16.76 133 ASP C N 1
ATOM 2369 C CA . ASP C 1 101 ? 32.622 13.809 41.314 1.00 17.29 133 ASP C CA 1
ATOM 2370 C C . ASP C 1 101 ? 34.131 13.916 41.177 1.00 15.73 133 ASP C C 1
ATOM 2371 O O . ASP C 1 101 ? 34.841 13.835 42.179 1.00 16.06 133 ASP C O 1
ATOM 2376 N N . LEU C 1 102 ? 34.616 14.096 39.952 1.00 14.32 134 LEU C N 1
ATOM 2377 C CA . LEU C 1 102 ? 36.055 14.211 39.718 1.00 13.17 134 LEU C CA 1
ATOM 2378 C C . LEU C 1 102 ? 36.603 15.504 40.316 1.00 13.70 134 LEU C C 1
ATOM 2379 O O . LEU C 1 102 ? 37.656 15.490 40.951 1.00 15.54 134 LEU C O 1
ATOM 2384 N N . VAL C 1 103 ? 35.868 16.604 40.150 1.00 15.07 135 VAL C N 1
ATOM 2385 C CA . VAL C 1 103 ? 36.219 17.879 40.788 1.00 13.59 135 VAL C CA 1
ATOM 2386 C C . VAL C 1 103 ? 36.411 17.709 42.298 1.00 14.61 135 VAL C C 1
ATOM 2387 O O . VAL C 1 103 ? 37.359 18.269 42.873 1.00 15.52 135 VAL C O 1
ATOM 2391 N N . GLU C 1 104 ? 35.535 16.930 42.935 1.00 13.70 136 GLU C N 1
ATOM 2392 C CA . GLU C 1 104 ? 35.649 16.716 44.382 1.00 13.57 136 GLU C CA 1
ATOM 2393 C C . GLU C 1 104 ? 36.827 15.804 44.741 1.00 12.69 136 GLU C C 1
ATOM 2394 O O . GLU C 1 104 ? 37.552 16.065 45.700 1.00 11.39 136 GLU C O 1
ATOM 2397 N N . GLU C 1 105 ? 37.034 14.759 43.951 1.00 13.39 137 GLU C N 1
ATOM 2398 C CA . GLU C 1 105 ? 38.193 13.888 44.130 1.00 16.54 137 GLU C CA 1
ATOM 2399 C C . GLU C 1 105 ? 39.496 14.643 43.933 1.00 16.81 137 GLU C C 1
ATOM 2400 O O . GLU C 1 105 ? 40.467 14.411 44.651 1.00 17.52 137 GLU C O 1
ATOM 2406 N N . LEU C 1 106 ? 39.511 15.533 42.946 1.00 17.10 138 LEU C N 1
ATOM 2407 C CA . LEU C 1 106 ? 40.647 16.421 42.716 1.00 16.88 138 LEU C CA 1
ATOM 2408 C C . LEU C 1 106 ? 40.847 17.397 43.875 1.00 14.51 138 LEU C C 1
ATOM 2409 O O . LEU C 1 106 ? 41.972 17.595 44.324 1.00 11.53 138 LEU C O 1
ATOM 2414 N N . LYS C 1 107 ? 39.760 18.006 44.350 1.00 14.67 139 LYS C N 1
ATOM 2415 C CA . LYS C 1 107 ? 39.840 18.893 45.515 1.00 16.30 139 LYS C CA 1
ATOM 2416 C C . LYS C 1 107 ? 40.446 18.185 46.733 1.00 16.71 139 LYS C C 1
ATOM 2417 O O . LYS C 1 107 ? 41.265 18.769 47.430 1.00 16.20 139 LYS C O 1
ATOM 2423 N N . LYS C 1 108 ? 40.067 16.923 46.948 1.00 18.26 140 LYS C N 1
ATOM 2424 C CA . LYS C 1 108 ? 40.626 16.076 48.019 1.00 19.92 140 LYS C CA 1
ATOM 2425 C C . LYS C 1 108 ? 42.139 15.860 47.962 1.00 18.54 140 LYS C C 1
ATOM 2426 O O . LYS C 1 108 ? 42.774 15.642 48.987 1.00 16.66 140 LYS C O 1
ATOM 2432 N N . LEU C 1 109 ? 42.708 15.882 46.763 1.00 19.33 141 LEU C N 1
ATOM 2433 C CA . LEU C 1 109 ? 44.150 15.691 46.590 1.00 18.44 141 LEU C CA 1
ATOM 2434 C C . LEU C 1 109 ? 44.948 16.999 46.664 1.00 17.67 141 LEU C C 1
ATOM 2435 O O . LEU C 1 109 ? 46.184 16.994 46.561 1.00 18.55 141 LEU C O 1
ATOM 2440 N N . GLY C 1 110 ? 44.231 18.105 46.861 1.00 15.81 142 GLY C N 1
ATOM 2441 C CA . GLY C 1 110 ? 44.827 19.437 46.935 1.00 14.01 142 GLY C CA 1
ATOM 2442 C C . GLY C 1 110 ? 45.020 20.027 45.556 1.00 12.05 142 GLY C C 1
ATOM 2443 O O . GLY C 1 110 ? 45.862 20.899 45.359 1.00 12.48 142 GLY C O 1
ATOM 2444 N N . ILE C 1 111 ? 44.223 19.547 44.608 1.00 11.60 143 ILE C N 1
ATOM 2445 C CA . ILE C 1 111 ? 44.338 19.926 43.204 1.00 12.17 143 ILE C CA 1
ATOM 2446 C C . ILE C 1 111 ? 43.129 20.757 42.778 1.00 14.55 143 ILE C C 1
ATOM 2447 O O . ILE C 1 111 ? 41.999 20.257 42.735 1.00 16.11 143 ILE C O 1
ATOM 2452 N N . HIS C 1 112 ? 43.370 22.028 42.470 1.00 14.85 144 HIS C N 1
ATOM 2453 C CA . HIS C 1 112 ? 42.311 22.891 41.981 1.00 16.83 144 HIS C CA 1
ATOM 2454 C C . HIS C 1 112 ? 41.993 22.578 40.515 1.00 16.35 144 HIS C C 1
ATOM 2455 O O . HIS C 1 112 ? 42.833 22.767 39.631 1.00 16.23 144 HIS C O 1
ATOM 2462 N N . SER C 1 113 ? 40.776 22.096 40.271 1.00 15.15 145 SER C N 1
ATOM 2463 C CA . SER C 1 113 ? 40.311 21.812 38.914 1.00 15.49 145 SER C CA 1
ATOM 2464 C C . SER C 1 113 ? 40.010 23.099 38.142 1.00 16.23 145 SER C C 1
ATOM 2465 O O . SER C 1 113 ? 39.457 24.046 38.695 1.00 16.11 145 SER C O 1
ATOM 2468 N N . ALA C 1 114 ? 40.373 23.115 36.861 1.00 16.98 146 ALA C N 1
ATOM 2469 C CA . ALA C 1 114 ? 40.128 24.261 35.976 1.00 17.46 146 ALA C CA 1
ATOM 2470 C C . ALA C 1 114 ? 38.637 24.535 35.734 1.00 19.12 146 ALA C C 1
ATOM 2471 O O . ALA C 1 114 ? 38.260 25.637 35.348 1.00 19.25 146 ALA C O 1
ATOM 2473 N N . LEU C 1 115 ? 37.791 23.536 35.967 1.00 22.74 147 LEU C N 1
ATOM 2474 C CA . LEU C 1 115 ? 36.354 23.695 35.764 1.00 25.79 147 LEU C CA 1
ATOM 2475 C C . LEU C 1 115 ? 35.648 24.296 36.986 1.00 28.11 147 LEU C C 1
ATOM 2476 O O . LEU C 1 115 ? 34.416 24.304 37.060 1.00 28.84 147 LEU C O 1
ATOM 2481 N N . LEU C 1 116 ? 36.438 24.823 37.924 1.00 29.57 148 LEU C N 1
ATOM 2482 C CA . LEU C 1 116 ? 35.929 25.389 39.174 1.00 29.45 148 LEU C CA 1
ATOM 2483 C C . LEU C 1 116 ? 36.207 26.886 39.262 1.00 29.09 148 LEU C C 1
ATOM 2484 O O . LEU C 1 116 ? 36.135 27.602 38.264 1.00 28.80 148 LEU C O 1
ATOM 2489 N N . SER D 1 9 ? 51.516 6.763 0.926 1.00 26.46 41 SER D N 1
ATOM 2490 C CA . SER D 1 9 ? 51.077 7.000 -0.473 1.00 25.95 41 SER D CA 1
ATOM 2491 C C . SER D 1 9 ? 50.220 5.849 -0.947 1.00 24.43 41 SER D C 1
ATOM 2492 O O . SER D 1 9 ? 50.543 4.685 -0.693 1.00 26.17 41 SER D O 1
ATOM 2495 N N . ALA D 1 10 ? 49.132 6.185 -1.638 1.00 21.65 42 ALA D N 1
ATOM 2496 C CA . ALA D 1 10 ? 48.248 5.204 -2.244 1.00 21.24 42 ALA D CA 1
ATOM 2497 C C . ALA D 1 10 ? 49.039 4.238 -3.145 1.00 22.03 42 ALA D C 1
ATOM 2498 O O . ALA D 1 10 ? 48.752 3.039 -3.193 1.00 20.86 42 ALA D O 1
ATOM 2500 N N . GLU D 1 11 ? 50.053 4.760 -3.828 1.00 23.39 43 GLU D N 1
ATOM 2501 C CA . GLU D 1 11 ? 50.855 3.943 -4.741 1.00 25.25 43 GLU D CA 1
ATOM 2502 C C . GLU D 1 11 ? 51.747 2.921 -4.017 1.00 24.29 43 GLU D C 1
ATOM 2503 O O . GLU D 1 11 ? 51.871 1.785 -4.475 1.00 24.33 43 GLU D O 1
ATOM 2509 N N . GLN D 1 12 ? 52.347 3.316 -2.890 1.00 22.85 44 GLN D N 1
ATOM 2510 C CA . GLN D 1 12 ? 53.147 2.391 -2.074 1.00 21.16 44 GLN D CA 1
ATOM 2511 C C . GLN D 1 12 ? 52.285 1.316 -1.408 1.00 20.25 44 GLN D C 1
ATOM 2512 O O . GLN D 1 12 ? 52.693 0.153 -1.314 1.00 19.76 44 GLN D O 1
ATOM 2515 N N . LEU D 1 13 ? 51.100 1.701 -0.939 1.00 18.98 45 LEU D N 1
ATOM 2516 C CA . LEU D 1 13 ? 50.192 0.742 -0.280 1.00 18.33 45 LEU D CA 1
ATOM 2517 C C . LEU D 1 13 ? 49.535 -0.203 -1.281 1.00 15.23 45 LEU D C 1
ATOM 2518 O O . LEU D 1 13 ? 49.246 -1.358 -0.964 1.00 13.59 45 LEU D O 1
ATOM 2523 N N . ASP D 1 14 ? 49.316 0.304 -2.488 1.00 12.94 46 ASP D N 1
ATOM 2524 C CA . ASP D 1 14 ? 48.822 -0.495 -3.582 1.00 13.80 46 ASP D CA 1
ATOM 2525 C C . ASP D 1 14 ? 49.774 -1.659 -3.842 1.00 14.07 46 ASP D C 1
ATOM 2526 O O . ASP D 1 14 ? 49.348 -2.821 -3.878 1.00 12.39 46 ASP D O 1
ATOM 2531 N N . ALA D 1 15 ? 51.056 -1.335 -4.017 1.00 11.00 47 ALA D N 1
ATOM 2532 C CA . ALA D 1 15 ? 52.106 -2.339 -4.100 1.00 10.83 47 ALA D CA 1
ATOM 2533 C C . ALA D 1 15 ? 52.074 -3.305 -2.909 1.00 12.42 47 ALA D C 1
ATOM 2534 O O . ALA D 1 15 ? 52.104 -4.522 -3.100 1.00 15.14 47 ALA D O 1
ATOM 2536 N N . LEU D 1 16 ? 51.984 -2.775 -1.690 1.00 11.98 48 LEU D N 1
ATOM 2537 C CA . LEU D 1 16 ? 52.039 -3.616 -0.489 1.00 14.50 48 LEU D CA 1
ATOM 2538 C C . LEU D 1 16 ? 50.962 -4.678 -0.460 1.00 15.39 48 LEU D C 1
ATOM 2539 O O . LEU D 1 16 ? 51.232 -5.825 -0.122 1.00 19.02 48 LEU D O 1
ATOM 2544 N N . VAL D 1 17 ? 49.732 -4.286 -0.778 1.00 15.16 49 VAL D N 1
ATOM 2545 C CA . VAL D 1 17 ? 48.606 -5.202 -0.658 1.00 15.07 49 VAL D CA 1
ATOM 2546 C C . VAL D 1 17 ? 48.508 -6.168 -1.826 1.00 17.98 49 VAL D C 1
ATOM 2547 O O . VAL D 1 17 ? 47.813 -7.179 -1.725 1.00 19.46 49 VAL D O 1
ATOM 2551 N N . LYS D 1 18 ? 49.222 -5.873 -2.919 1.00 18.86 50 LYS D N 1
ATOM 2552 C CA . LYS D 1 18 ? 49.249 -6.766 -4.089 1.00 18.97 50 LYS D CA 1
ATOM 2553 C C . LYS D 1 18 ? 50.393 -7.753 -3.969 1.00 16.30 50 LYS D C 1
ATOM 2554 O O . LYS D 1 18 ? 50.484 -8.715 -4.718 1.00 13.59 50 LYS D O 1
ATOM 2560 N N . LYS D 1 19 ? 51.238 -7.512 -2.978 1.00 17.30 51 LYS D N 1
ATOM 2561 C CA . LYS D 1 19 ? 52.511 -8.199 -2.832 1.00 19.95 51 LYS D CA 1
ATOM 2562 C C . LYS D 1 19 ? 52.329 -9.608 -2.242 1.00 20.97 51 LYS D C 1
ATOM 2563 O O . LYS D 1 19 ? 53.098 -10.513 -2.545 1.00 20.55 51 LYS D O 1
ATOM 2569 N N . ASP D 1 20 ? 51.305 -9.773 -1.405 1.00 20.68 52 ASP D N 1
ATOM 2570 C CA . ASP D 1 20 ? 50.916 -11.069 -0.835 1.00 19.06 52 ASP D CA 1
ATOM 2571 C C . ASP D 1 20 ? 49.406 -11.280 -0.976 1.00 17.78 52 ASP D C 1
ATOM 2572 O O . ASP D 1 20 ? 48.643 -10.304 -0.999 1.00 18.09 52 ASP D O 1
ATOM 2577 N N . LYS D 1 21 ? 48.975 -12.540 -1.075 1.00 16.69 53 LYS D N 1
ATOM 2578 C CA . LYS D 1 21 ? 47.538 -12.891 -1.120 1.00 16.58 53 LYS D CA 1
ATOM 2579 C C . LYS D 1 21 ? 46.809 -12.382 0.111 1.00 18.74 53 LYS D C 1
ATOM 2580 O O . LYS D 1 21 ? 45.709 -11.826 0.010 1.00 19.09 53 LYS D O 1
ATOM 2586 N N . VAL D 1 22 ? 47.428 -12.589 1.273 1.00 16.60 54 VAL D N 1
ATOM 2587 C CA . VAL D 1 22 ? 46.830 -12.195 2.537 1.00 16.04 54 VAL D CA 1
ATOM 2588 C C . VAL D 1 22 ? 47.687 -11.123 3.201 1.00 15.17 54 VAL D C 1
ATOM 2589 O O . VAL D 1 22 ? 48.885 -11.322 3.474 1.00 14.63 54 VAL D O 1
ATOM 2593 N N . VAL D 1 23 ? 47.061 -9.974 3.422 1.00 13.34 55 VAL D N 1
ATOM 2594 C CA . VAL D 1 23 ? 47.744 -8.808 3.973 1.00 13.93 55 VAL D CA 1
ATOM 2595 C C . VAL D 1 23 ? 46.901 -8.183 5.099 1.00 13.29 55 VAL D C 1
ATOM 2596 O O . VAL D 1 23 ? 45.734 -7.880 4.904 1.00 15.88 55 VAL D O 1
ATOM 2600 N N . VAL D 1 24 ? 47.499 -8.018 6.268 1.00 11.90 56 VAL D N 1
ATOM 2601 C CA . VAL D 1 24 ? 46.794 -7.436 7.415 1.00 15.87 56 VAL D CA 1
ATOM 2602 C C . VAL D 1 24 ? 47.591 -6.281 8.017 1.00 15.59 56 VAL D C 1
ATOM 2603 O O . VAL D 1 24 ? 48.839 -6.262 7.986 1.00 19.60 56 VAL D O 1
ATOM 2607 N N . PHE D 1 25 ? 46.859 -5.315 8.540 1.00 12.66 57 PHE D N 1
ATOM 2608 C CA . PHE D 1 25 ? 47.445 -4.176 9.214 1.00 12.57 57 PHE D CA 1
ATOM 2609 C C . PHE D 1 25 ? 46.917 -4.248 10.630 1.00 11.02 57 PHE D C 1
ATOM 2610 O O . PHE D 1 25 ? 45.704 -4.296 10.830 1.00 11.05 57 PHE D O 1
ATOM 2618 N N . LEU D 1 26 ? 47.832 -4.266 11.598 1.00 11.61 58 LEU D N 1
ATOM 2619 C CA . LEU D 1 26 ? 47.500 -4.540 13.008 1.00 12.38 58 LEU D CA 1
ATOM 2620 C C . LEU D 1 26 ? 48.099 -3.538 13.952 1.00 12.60 58 LEU D C 1
ATOM 2621 O O . LEU D 1 26 ? 49.053 -2.834 13.610 1.00 12.82 58 LEU D O 1
ATOM 2626 N N . LYS D 1 27 ? 47.553 -3.497 15.163 1.00 13.72 59 LYS D N 1
ATOM 2627 C CA . LYS D 1 27 ? 48.257 -2.898 16.277 1.00 13.01 59 LYS D CA 1
ATOM 2628 C C . LYS D 1 27 ? 49.021 -4.041 16.960 1.00 14.55 59 LYS D C 1
ATOM 2629 O O . LYS D 1 27 ? 48.422 -4.969 17.520 1.00 13.29 59 LYS D O 1
ATOM 2635 N N . GLY D 1 28 ? 50.348 -3.980 16.881 1.00 15.26 60 GLY D N 1
ATOM 2636 C CA . GLY D 1 28 ? 51.201 -5.049 17.368 1.00 10.36 60 GLY D CA 1
ATOM 2637 C C . GLY D 1 28 ? 51.630 -5.957 16.233 1.00 12.64 60 GLY D C 1
ATOM 2638 O O . GLY D 1 28 ? 51.587 -5.576 15.063 1.00 11.43 60 GLY D O 1
ATOM 2639 N N . THR D 1 29 ? 52.068 -7.161 16.588 1.00 12.29 61 THR D N 1
ATOM 2640 C CA . THR D 1 29 ? 52.444 -8.163 15.612 1.00 14.05 61 THR D CA 1
ATOM 2641 C C . THR D 1 29 ? 51.642 -9.442 15.915 1.00 17.03 61 THR D C 1
ATOM 2642 O O . THR D 1 29 ? 51.083 -9.569 17.007 1.00 16.43 61 THR D O 1
ATOM 2646 N N . PRO D 1 30 ? 51.565 -10.383 14.952 1.00 17.65 62 PRO D N 1
ATOM 2647 C CA . PRO D 1 30 ? 50.926 -11.690 15.190 1.00 17.83 62 PRO D CA 1
ATOM 2648 C C . PRO D 1 30 ? 51.460 -12.438 16.424 1.00 18.01 62 PRO D C 1
ATOM 2649 O O . PRO D 1 30 ? 50.716 -13.184 17.049 1.00 22.92 62 PRO D O 1
ATOM 2653 N N . GLU D 1 31 ? 52.729 -12.230 16.758 1.00 17.69 63 GLU D N 1
ATOM 2654 C CA . GLU D 1 31 ? 53.397 -12.878 17.897 1.00 16.86 63 GLU D CA 1
ATOM 2655 C C . GLU D 1 31 ? 53.196 -12.103 19.207 1.00 17.09 63 GLU D C 1
ATOM 2656 O O . GLU D 1 31 ? 53.434 -12.623 20.299 1.00 12.07 63 GLU D O 1
ATOM 2662 N N . GLN D 1 32 ? 52.785 -10.845 19.080 1.00 19.57 64 GLN D N 1
ATOM 2663 C CA . GLN D 1 32 ? 52.511 -9.991 20.221 1.00 22.06 64 GLN D CA 1
ATOM 2664 C C . GLN D 1 32 ? 51.472 -8.923 19.868 1.00 19.14 64 GLN D C 1
ATOM 2665 O O . GLN D 1 32 ? 51.813 -7.774 19.597 1.00 19.54 64 GLN D O 1
ATOM 2671 N N . PRO D 1 33 ? 50.194 -9.302 19.852 1.00 17.87 65 PRO D N 1
ATOM 2672 C CA . PRO D 1 33 ? 49.196 -8.289 19.477 1.00 16.67 65 PRO D CA 1
ATOM 2673 C C . PRO D 1 33 ? 48.989 -7.295 20.620 1.00 15.40 65 PRO D C 1
ATOM 2674 O O . PRO D 1 33 ? 49.308 -7.615 21.781 1.00 14.11 65 PRO D O 1
ATOM 2678 N N . GLN D 1 34 ? 48.529 -6.083 20.297 1.00 14.08 66 GLN D N 1
ATOM 2679 C CA . GLN D 1 34 ? 48.434 -5.012 21.318 1.00 13.53 66 GLN D CA 1
ATOM 2680 C C . GLN D 1 34 ? 46.982 -4.513 21.490 1.00 13.30 66 GLN D C 1
ATOM 2681 O O . GLN D 1 34 ? 46.709 -3.481 22.131 1.00 13.35 66 GLN D O 1
ATOM 2687 N N . CYS D 1 35 ? 46.055 -5.251 20.904 1.00 7.78 67 CYS D N 1
ATOM 2688 C CA . CYS D 1 35 ? 44.677 -4.883 20.954 1.00 10.60 67 CYS D CA 1
ATOM 2689 C C . CYS D 1 35 ? 43.855 -6.072 20.552 1.00 10.89 67 CYS D C 1
ATOM 2690 O O . CYS D 1 35 ? 44.177 -6.731 19.559 1.00 13.72 67 CYS D O 1
ATOM 2693 N N . GLY D 1 36 ? 42.804 -6.330 21.337 1.00 9.71 68 GLY D N 1
ATOM 2694 C CA . GLY D 1 36 ? 41.882 -7.438 21.132 1.00 8.52 68 GLY D CA 1
ATOM 2695 C C . GLY D 1 36 ? 41.280 -7.470 19.735 1.00 13.95 68 GLY D C 1
ATOM 2696 O O . GLY D 1 36 ? 41.074 -8.561 19.180 1.00 14.27 68 GLY D O 1
ATOM 2697 N N . PHE D 1 37 ? 41.004 -6.291 19.158 1.00 12.34 69 PHE D N 1
ATOM 2698 C CA . PHE D 1 37 ? 40.520 -6.226 17.768 1.00 14.72 69 PHE D CA 1
ATOM 2699 C C . PHE D 1 37 ? 41.549 -6.794 16.801 1.00 13.05 69 PHE D C 1
ATOM 2700 O O . PHE D 1 37 ? 41.200 -7.509 15.869 1.00 14.32 69 PHE D O 1
ATOM 2708 N N . SER D 1 38 ? 42.817 -6.468 17.011 1.00 12.49 70 SER D N 1
ATOM 2709 C CA . SER D 1 38 ? 43.844 -6.975 16.116 1.00 13.78 70 SER D CA 1
ATOM 2710 C C . SER D 1 38 ? 44.105 -8.450 16.405 1.00 13.44 70 SER D C 1
ATOM 2711 O O . SER D 1 38 ? 44.344 -9.204 15.482 1.00 14.31 70 SER D O 1
ATOM 2714 N N . ASN D 1 39 ? 44.043 -8.847 17.681 1.00 14.77 71 ASN D N 1
ATOM 2715 C CA . ASN D 1 39 ? 44.186 -10.263 18.073 1.00 16.03 71 ASN D CA 1
ATOM 2716 C C . ASN D 1 39 ? 43.103 -11.177 17.467 1.00 14.41 71 ASN D C 1
ATOM 2717 O O . ASN D 1 39 ? 43.374 -12.330 17.118 1.00 13.92 71 ASN D O 1
ATOM 2722 N N . ALA D 1 40 ? 41.886 -10.659 17.341 1.00 10.60 72 ALA D N 1
ATOM 2723 C CA . ALA D 1 40 ? 40.791 -11.439 16.779 1.00 14.00 72 ALA D CA 1
ATOM 2724 C C . ALA D 1 40 ? 41.095 -11.879 15.320 1.00 15.51 72 ALA D C 1
ATOM 2725 O O . ALA D 1 40 ? 40.900 -13.043 14.964 1.00 17.89 72 ALA D O 1
ATOM 2727 N N . VAL D 1 41 ? 41.590 -10.950 14.499 1.00 14.49 73 VAL D N 1
ATOM 2728 C CA . VAL D 1 41 ? 42.071 -11.260 13.152 1.00 13.40 73 VAL D CA 1
ATOM 2729 C C . VAL D 1 41 ? 43.167 -12.341 13.207 1.00 15.19 73 VAL D C 1
ATOM 2730 O O . VAL D 1 41 ? 43.113 -13.338 12.476 1.00 16.17 73 VAL D O 1
ATOM 2734 N N . VAL D 1 42 ? 44.142 -12.153 14.091 1.00 13.54 74 VAL D N 1
ATOM 2735 C CA . VAL D 1 42 ? 45.259 -13.096 14.209 1.00 13.52 74 VAL D CA 1
ATOM 2736 C C . VAL D 1 42 ? 44.778 -14.508 14.572 1.00 13.18 74 VAL D C 1
ATOM 2737 O O . VAL D 1 42 ? 45.222 -15.489 13.973 1.00 17.56 74 VAL D O 1
ATOM 2741 N N . GLN D 1 43 ? 43.845 -14.600 15.516 1.00 14.57 75 GLN D N 1
ATOM 2742 C CA . GLN D 1 43 ? 43.345 -15.889 15.994 1.00 14.37 75 GLN D CA 1
ATOM 2743 C C . GLN D 1 43 ? 42.442 -16.566 14.945 1.00 13.41 75 GLN D C 1
ATOM 2744 O O . GLN D 1 43 ? 42.496 -17.778 14.775 1.00 9.80 75 GLN D O 1
ATOM 2750 N N . ILE D 1 44 ? 41.635 -15.781 14.229 1.00 13.00 76 ILE D N 1
ATOM 2751 C CA . ILE D 1 44 ? 40.843 -16.323 13.120 1.00 11.06 76 ILE D CA 1
ATOM 2752 C C . ILE D 1 44 ? 41.771 -16.946 12.066 1.00 11.26 76 ILE D C 1
ATOM 2753 O O . ILE D 1 44 ? 41.584 -18.110 11.666 1.00 10.81 76 ILE D O 1
ATOM 2758 N N . LEU D 1 45 ? 42.792 -16.197 11.646 1.00 12.70 77 LEU D N 1
ATOM 2759 C CA . LEU D 1 45 ? 43.746 -16.704 10.643 1.00 13.50 77 LEU D CA 1
ATOM 2760 C C . LEU D 1 45 ? 44.522 -17.921 11.148 1.00 14.32 77 LEU D C 1
ATOM 2761 O O . LEU D 1 45 ? 44.788 -18.860 10.389 1.00 18.78 77 LEU D O 1
ATOM 2766 N N . ARG D 1 46 ? 44.843 -17.929 12.437 1.00 13.98 78 ARG D N 1
ATOM 2767 C CA . ARG D 1 46 ? 45.457 -19.087 13.047 1.00 17.70 78 ARG D CA 1
ATOM 2768 C C . ARG D 1 46 ? 44.537 -20.342 13.011 1.00 17.06 78 ARG D C 1
ATOM 2769 O O . ARG D 1 46 ? 44.997 -21.456 12.737 1.00 16.03 78 ARG D O 1
ATOM 2777 N N . LEU D 1 47 ? 43.246 -20.152 13.252 1.00 15.79 79 LEU D N 1
ATOM 2778 C CA . LEU D 1 47 ? 42.296 -21.263 13.226 1.00 17.45 79 LEU D CA 1
ATOM 2779 C C . LEU D 1 47 ? 42.186 -21.912 11.831 1.00 17.79 79 LEU D C 1
ATOM 2780 O O . LEU D 1 47 ? 42.096 -23.148 11.701 1.00 16.19 79 LEU D O 1
ATOM 2785 N N . HIS D 1 48 ? 42.205 -21.067 10.800 1.00 15.93 80 HIS D N 1
ATOM 2786 C CA . HIS D 1 48 ? 42.203 -21.517 9.403 1.00 14.39 80 HIS D CA 1
ATOM 2787 C C . HIS D 1 48 ? 43.570 -22.000 8.928 1.00 13.49 80 HIS D C 1
ATOM 2788 O O . HIS D 1 48 ? 43.694 -22.570 7.851 1.00 13.82 80 HIS D O 1
ATOM 2795 N N . GLY D 1 49 ? 44.594 -21.772 9.741 1.00 14.48 81 GLY D N 1
ATOM 2796 C CA . GLY D 1 49 ? 45.933 -22.234 9.423 1.00 10.89 81 GLY D CA 1
ATOM 2797 C C . GLY D 1 49 ? 46.552 -21.408 8.323 1.00 11.04 81 GLY D C 1
ATOM 2798 O O . GLY D 1 49 ? 47.271 -21.939 7.499 1.00 9.48 81 GLY D O 1
ATOM 2799 N N . VAL D 1 50 ? 46.258 -20.109 8.301 1.00 11.55 82 VAL D N 1
ATOM 2800 C CA . VAL D 1 50 ? 46.836 -19.216 7.303 1.00 10.97 82 VAL D CA 1
ATOM 2801 C C . VAL D 1 50 ? 48.131 -18.660 7.877 1.00 12.80 82 VAL D C 1
ATOM 2802 O O . VAL D 1 50 ? 48.144 -17.646 8.576 1.00 16.42 82 VAL D O 1
ATOM 2806 N N . ARG D 1 51 ? 49.221 -19.363 7.590 1.00 12.77 83 ARG D N 1
ATOM 2807 C CA . ARG D 1 51 ? 50.535 -19.112 8.183 1.00 11.20 83 ARG D CA 1
ATOM 2808 C C . ARG D 1 51 ? 51.270 -17.899 7.606 1.00 12.56 83 ARG D C 1
ATOM 2809 O O . ARG D 1 51 ? 51.819 -17.091 8.354 1.00 14.04 83 ARG D O 1
ATOM 2817 N N . ASP D 1 52 ? 51.303 -17.786 6.281 1.00 13.55 84 ASP D N 1
ATOM 2818 C CA . ASP D 1 52 ? 52.131 -16.775 5.618 1.00 17.72 84 ASP D CA 1
ATOM 2819 C C . ASP D 1 52 ? 51.260 -15.660 5.083 1.00 18.45 84 ASP D C 1
ATOM 2820 O O . ASP D 1 52 ? 50.647 -15.774 4.026 1.00 26.90 84 ASP D O 1
ATOM 2825 N N . TYR D 1 53 ? 51.165 -14.601 5.855 1.00 16.69 85 TYR D N 1
ATOM 2826 C CA . TYR D 1 53 ? 50.463 -13.417 5.431 1.00 18.44 85 TYR D CA 1
ATOM 2827 C C . TYR D 1 53 ? 51.350 -12.288 5.873 1.00 17.57 85 TYR D C 1
ATOM 2828 O O . TYR D 1 53 ? 52.060 -12.426 6.867 1.00 20.16 85 TYR D O 1
ATOM 2837 N N . ALA D 1 54 ? 51.368 -11.195 5.124 1.00 15.73 86 ALA D N 1
ATOM 2838 C CA . ALA D 1 54 ? 52.174 -10.066 5.553 1.00 14.82 86 ALA D CA 1
ATOM 2839 C C . ALA D 1 54 ? 51.372 -9.327 6.633 1.00 13.78 86 ALA D C 1
ATOM 2840 O O . ALA D 1 54 ? 50.147 -9.120 6.504 1.00 13.89 86 ALA D O 1
ATOM 2842 N N . ALA D 1 55 ? 52.048 -8.993 7.723 1.00 11.59 87 ALA D N 1
ATOM 2843 C CA . ALA D 1 55 ? 51.390 -8.300 8.818 1.00 12.23 87 ALA D CA 1
ATOM 2844 C C . ALA D 1 55 ? 52.212 -7.069 9.083 1.00 10.65 87 ALA D C 1
ATOM 2845 O O . ALA D 1 55 ? 53.413 -7.168 9.207 1.00 9.94 87 ALA D O 1
ATOM 2847 N N . TYR D 1 56 ? 51.552 -5.915 9.114 1.00 11.29 88 TYR D N 1
ATOM 2848 C CA . TYR D 1 56 ? 52.206 -4.620 9.296 1.00 11.45 88 TYR D CA 1
ATOM 2849 C C . TYR D 1 56 ? 51.657 -3.968 10.563 1.00 10.73 88 TYR D C 1
ATOM 2850 O O . TYR D 1 56 ? 50.438 -3.835 10.739 1.00 9.88 88 TYR D O 1
ATOM 2859 N N . ASN D 1 57 ? 52.578 -3.619 11.451 1.00 11.97 89 ASN D N 1
ATOM 2860 C CA . ASN D 1 57 ? 52.289 -3.014 12.743 1.00 12.03 89 ASN D CA 1
ATOM 2861 C C . ASN D 1 57 ? 52.189 -1.494 12.615 1.00 11.83 89 ASN D C 1
ATOM 2862 O O . ASN D 1 57 ? 53.204 -0.813 12.441 1.00 13.83 89 ASN D O 1
ATOM 2867 N N . VAL D 1 58 ? 50.978 -0.964 12.702 1.00 10.72 90 VAL D N 1
ATOM 2868 C CA . VAL D 1 58 ? 50.764 0.469 12.485 1.00 10.74 90 VAL D CA 1
ATOM 2869 C C . VAL D 1 58 ? 51.285 1.350 13.623 1.00 13.42 90 VAL D C 1
ATOM 2870 O O . VAL D 1 58 ? 51.470 2.546 13.424 1.00 14.54 90 VAL D O 1
ATOM 2874 N N . LEU D 1 59 ? 51.524 0.762 14.801 1.00 13.27 91 LEU D N 1
ATOM 2875 C CA . LEU D 1 59 ? 52.055 1.510 15.953 1.00 15.27 91 LEU D CA 1
ATOM 2876 C C . LEU D 1 59 ? 53.488 1.974 15.749 1.00 17.07 91 LEU D C 1
ATOM 2877 O O . LEU D 1 59 ? 53.967 2.875 16.445 1.00 15.31 91 LEU D O 1
ATOM 2882 N N . ASP D 1 60 ? 54.173 1.332 14.810 1.00 21.26 92 ASP D N 1
ATOM 2883 C CA . ASP D 1 60 ? 55.547 1.706 14.471 1.00 25.46 92 ASP D CA 1
ATOM 2884 C C . ASP D 1 60 ? 55.646 2.911 13.519 1.00 25.06 92 ASP D C 1
ATOM 2885 O O . ASP D 1 60 ? 56.643 3.634 13.529 1.00 26.12 92 ASP D O 1
ATOM 2890 N N . ASP D 1 61 ? 54.595 3.127 12.728 1.00 23.53 93 ASP D N 1
ATOM 2891 C CA . ASP D 1 61 ? 54.629 4.034 11.597 1.00 20.89 93 ASP D CA 1
ATOM 2892 C C . ASP D 1 61 ? 53.360 4.896 11.572 1.00 18.74 93 ASP D C 1
ATOM 2893 O O . ASP D 1 61 ? 52.303 4.422 11.169 1.00 18.39 93 ASP D O 1
ATOM 2898 N N . PRO D 1 62 ? 53.452 6.164 12.023 1.00 18.68 94 PRO D N 1
ATOM 2899 C CA . PRO D 1 62 ? 52.276 7.049 12.008 1.00 18.14 94 PRO D CA 1
ATOM 2900 C C . PRO D 1 62 ? 51.734 7.308 10.595 1.00 17.67 94 PRO D C 1
ATOM 2901 O O . PRO D 1 62 ? 50.520 7.462 10.417 1.00 18.22 94 PRO D O 1
ATOM 2905 N N . GLU D 1 63 ? 52.631 7.331 9.611 1.00 16.11 95 GLU D N 1
ATOM 2906 C CA . GLU D 1 63 ? 52.281 7.610 8.223 1.00 17.58 95 GLU D CA 1
ATOM 2907 C C . GLU D 1 63 ? 51.605 6.436 7.509 1.00 17.81 95 GLU D C 1
ATOM 2908 O O . GLU D 1 63 ? 50.738 6.643 6.672 1.00 16.93 95 GLU D O 1
ATOM 2914 N N . LEU D 1 64 ? 52.025 5.212 7.824 1.00 18.16 96 LEU D N 1
ATOM 2915 C CA . LEU D 1 64 ? 51.348 4.000 7.347 1.00 20.00 96 LEU D CA 1
ATOM 2916 C C . LEU D 1 64 ? 49.945 3.901 7.949 1.00 18.37 96 LEU D C 1
ATOM 2917 O O . LEU D 1 64 ? 48.974 3.577 7.268 1.00 16.88 96 LEU D O 1
ATOM 2922 N N . ARG D 1 65 ? 49.863 4.191 9.239 1.00 17.21 97 ARG D N 1
ATOM 2923 C CA . ARG D 1 65 ? 48.608 4.211 9.951 1.00 17.66 97 ARG D CA 1
ATOM 2924 C C . ARG D 1 65 ? 47.562 5.127 9.286 1.00 17.51 97 ARG D C 1
ATOM 2925 O O . ARG D 1 65 ? 46.429 4.696 9.042 1.00 17.18 97 ARG D O 1
ATOM 2933 N N . GLN D 1 66 ? 47.935 6.372 8.985 1.00 13.95 98 GLN D N 1
ATOM 2934 C CA . GLN D 1 66 ? 47.020 7.269 8.270 1.00 13.92 98 GLN D CA 1
ATOM 2935 C C . GLN D 1 66 ? 46.874 6.871 6.786 1.00 12.60 98 GLN D C 1
ATOM 2936 O O . GLN D 1 66 ? 45.768 6.860 6.247 1.00 13.15 98 GLN D O 1
ATOM 2942 N N . GLY D 1 67 ? 47.986 6.530 6.144 1.00 9.41 99 GLY D N 1
ATOM 2943 C CA . GLY D 1 67 ? 47.988 6.144 4.747 1.00 8.59 99 GLY D CA 1
ATOM 2944 C C . GLY D 1 67 ? 47.011 5.027 4.449 1.00 10.86 99 GLY D C 1
ATOM 2945 O O . GLY D 1 67 ? 46.303 5.079 3.440 1.00 13.88 99 GLY D O 1
ATOM 2946 N N . ILE D 1 68 ? 46.966 4.021 5.324 1.00 9.45 100 ILE D N 1
ATOM 2947 C CA . ILE D 1 68 ? 46.111 2.849 5.109 1.00 11.21 100 ILE D CA 1
ATOM 2948 C C . ILE D 1 68 ? 44.613 3.170 5.289 1.00 12.63 100 ILE D C 1
ATOM 2949 O O . ILE D 1 68 ? 43.764 2.620 4.580 1.00 14.66 100 ILE D O 1
ATOM 2954 N N . LYS D 1 69 ? 44.305 4.075 6.216 1.00 10.15 101 LYS D N 1
ATOM 2955 C CA . LYS D 1 69 ? 42.947 4.566 6.391 1.00 8.62 101 LYS D CA 1
ATOM 2956 C C . LYS D 1 69 ? 42.458 5.344 5.150 1.00 11.61 101 LYS D C 1
ATOM 2957 O O . LYS D 1 69 ? 41.319 5.162 4.716 1.00 10.96 101 LYS D O 1
ATOM 2963 N N . ASP D 1 70 ? 43.322 6.213 4.604 1.00 12.70 102 ASP D N 1
ATOM 2964 C CA . ASP D 1 70 ? 43.042 6.968 3.375 1.00 14.03 102 ASP D CA 1
ATOM 2965 C C . ASP D 1 70 ? 42.893 6.050 2.159 1.00 13.88 102 ASP D C 1
ATOM 2966 O O . ASP D 1 70 ? 41.944 6.192 1.388 1.00 15.55 102 ASP D O 1
ATOM 2971 N N . TYR D 1 71 ? 43.822 5.105 2.000 1.00 11.26 103 TYR D N 1
ATOM 2972 C CA . TYR D 1 71 ? 43.781 4.152 0.906 1.00 9.76 103 TYR D CA 1
ATOM 2973 C C . TYR D 1 71 ? 42.511 3.294 0.938 1.00 10.43 103 TYR D C 1
ATOM 2974 O O . TYR D 1 71 ? 41.845 3.139 -0.084 1.00 10.25 103 TYR D O 1
ATOM 2983 N N . SER D 1 72 ? 42.197 2.731 2.103 1.00 11.38 104 SER D N 1
ATOM 2984 C CA . SER D 1 72 ? 41.006 1.876 2.296 1.00 13.71 104 SER D CA 1
ATOM 2985 C C . SER D 1 72 ? 39.678 2.641 2.372 1.00 13.15 104 SER D C 1
ATOM 2986 O O . SER D 1 72 ? 38.613 2.070 2.138 1.00 10.48 104 SER D O 1
ATOM 2989 N N . ASN D 1 73 ? 39.745 3.919 2.724 1.00 15.26 105 ASN D N 1
ATOM 2990 C CA . ASN D 1 73 ? 38.545 4.686 3.079 1.00 19.47 105 ASN D CA 1
ATOM 2991 C C . ASN D 1 73 ? 37.796 4.061 4.288 1.00 18.80 105 ASN D C 1
ATOM 2992 O O . ASN D 1 73 ? 36.564 4.116 4.383 1.00 20.14 105 ASN D O 1
ATOM 2997 N N . TRP D 1 74 ? 38.585 3.505 5.206 1.00 14.59 106 TRP D N 1
ATOM 2998 C CA . TRP D 1 74 ? 38.144 2.753 6.369 1.00 13.78 106 TRP D CA 1
ATOM 2999 C C . TRP D 1 74 ? 38.876 3.341 7.583 1.00 13.02 106 TRP D C 1
ATOM 3000 O O . TRP D 1 74 ? 40.094 3.482 7.545 1.00 13.84 106 TRP D O 1
ATOM 3011 N N . PRO D 1 75 ? 38.150 3.662 8.667 1.00 11.86 107 PRO D N 1
ATOM 3012 C CA . PRO D 1 75 ? 38.762 4.503 9.710 1.00 13.31 107 PRO D CA 1
ATOM 3013 C C . PRO D 1 75 ? 39.634 3.813 10.756 1.00 15.49 107 PRO D C 1
ATOM 3014 O O . PRO D 1 75 ? 40.345 4.497 11.503 1.00 17.52 107 PRO D O 1
ATOM 3018 N N . THR D 1 76 ? 39.580 2.486 10.831 1.00 14.88 108 THR D N 1
ATOM 3019 C CA . THR D 1 76 ? 40.128 1.780 11.996 1.00 15.06 108 THR D CA 1
ATOM 3020 C C . THR D 1 76 ? 41.092 0.644 11.653 1.00 14.91 108 THR D C 1
ATOM 3021 O O . THR D 1 76 ? 41.246 0.255 10.496 1.00 16.66 108 THR D O 1
ATOM 3025 N N . ILE D 1 77 ? 41.744 0.135 12.688 1.00 15.01 109 ILE D N 1
ATOM 3026 C CA . ILE D 1 77 ? 42.688 -0.986 12.611 1.00 12.80 109 ILE D CA 1
ATOM 3027 C C . ILE D 1 77 ? 42.099 -2.091 13.503 1.00 13.16 109 ILE D C 1
ATOM 3028 O O . ILE D 1 77 ? 41.626 -1.794 14.592 1.00 13.62 109 ILE D O 1
ATOM 3033 N N . PRO D 1 78 ? 42.133 -3.372 13.070 1.00 16.28 110 PRO D N 1
ATOM 3034 C CA . PRO D 1 7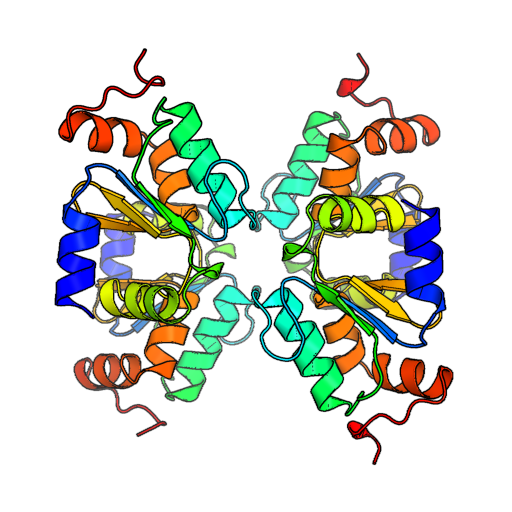8 ? 42.879 -4.001 11.967 1.00 14.55 110 PRO D CA 1
ATOM 3035 C C . PRO D 1 78 ? 42.217 -3.823 10.627 1.00 13.27 110 PRO D C 1
ATOM 3036 O O . PRO D 1 78 ? 41.003 -3.555 10.568 1.00 10.82 110 PRO D O 1
ATOM 3040 N N . GLN D 1 79 ? 43.012 -3.976 9.564 1.00 12.60 111 GLN D N 1
ATOM 3041 C CA . GLN D 1 79 ? 42.475 -4.089 8.188 1.00 11.73 111 GLN D CA 1
ATOM 3042 C C . GLN D 1 79 ? 42.978 -5.356 7.497 1.00 11.65 111 GLN D C 1
ATOM 3043 O O . GLN D 1 79 ? 44.162 -5.682 7.555 1.00 8.73 111 GLN D O 1
ATOM 3049 N N . VAL D 1 80 ? 42.054 -6.069 6.862 1.00 13.69 112 VAL D N 1
ATOM 3050 C CA . VAL D 1 80 ? 42.350 -7.320 6.174 1.00 15.39 112 VAL D CA 1
ATOM 3051 C C . VAL D 1 80 ? 42.156 -7.155 4.672 1.00 18.65 112 VAL D C 1
ATOM 3052 O O . VAL D 1 80 ? 41.132 -6.613 4.211 1.00 18.33 112 VAL D O 1
ATOM 3056 N N . TYR D 1 81 ? 43.156 -7.629 3.929 1.00 17.09 113 TYR D N 1
ATOM 3057 C CA . TYR D 1 81 ? 43.173 -7.610 2.481 1.00 17.62 113 TYR D CA 1
ATOM 3058 C C . TYR D 1 81 ? 43.390 -9.029 1.929 1.00 19.15 113 TYR D C 1
ATOM 3059 O O . TYR D 1 81 ? 44.288 -9.766 2.390 1.00 18.55 113 TYR D O 1
ATOM 3068 N N . LEU D 1 82 ? 42.556 -9.403 0.956 1.00 16.22 114 LEU D N 1
ATOM 3069 C CA . LEU D 1 82 ? 42.682 -10.673 0.244 1.00 13.23 114 LEU D CA 1
ATOM 3070 C C . LEU D 1 82 ? 42.781 -10.370 -1.238 1.00 12.16 114 LEU D C 1
ATOM 3071 O O . LEU D 1 82 ? 41.936 -9.665 -1.796 1.00 11.76 114 LEU D O 1
ATOM 3076 N N . ASN D 1 83 ? 43.827 -10.884 -1.875 1.00 11.95 115 ASN D N 1
ATOM 3077 C CA . ASN D 1 83 ? 44.037 -10.655 -3.303 1.00 12.95 115 ASN D CA 1
ATOM 3078 C C . ASN D 1 83 ? 44.106 -9.181 -3.648 1.00 12.53 115 ASN D C 1
ATOM 3079 O O . ASN D 1 83 ? 43.618 -8.780 -4.704 1.00 10.50 115 ASN D O 1
ATOM 3084 N N . GLY D 1 84 ? 44.669 -8.373 -2.749 1.00 10.46 116 GLY D N 1
ATOM 3085 C CA . GLY D 1 84 ? 44.815 -6.943 -3.006 1.00 13.09 116 GLY D CA 1
ATOM 3086 C C . GLY D 1 84 ? 43.524 -6.158 -2.818 1.00 13.85 116 GLY D C 1
ATOM 3087 O O . GLY D 1 84 ? 43.475 -4.953 -3.037 1.00 12.19 116 GLY D O 1
ATOM 3088 N N . GLU D 1 85 ? 42.476 -6.854 -2.414 1.00 15.78 117 GLU D N 1
ATOM 3089 C CA . GLU D 1 85 ? 41.184 -6.248 -2.213 1.00 17.60 117 GLU D CA 1
ATOM 3090 C C . GLU D 1 85 ? 40.892 -6.139 -0.698 1.00 16.32 117 GLU D C 1
ATOM 3091 O O . GLU D 1 85 ? 41.161 -7.073 0.089 1.00 10.30 117 GLU D O 1
ATOM 3097 N N . PHE D 1 86 ? 40.388 -4.970 -0.302 1.00 13.52 118 PHE D N 1
ATOM 3098 C CA . PHE D 1 86 ? 39.973 -4.718 1.073 1.00 14.72 118 PHE D CA 1
ATOM 3099 C C . PHE D 1 86 ? 38.743 -5.577 1.451 1.00 13.49 118 PHE D C 1
ATOM 3100 O O . PHE D 1 86 ? 37.772 -5.646 0.701 1.00 11.17 118 PHE D O 1
ATOM 3108 N N . VAL D 1 87 ? 38.809 -6.240 2.598 1.00 12.94 119 VAL D N 1
ATOM 3109 C CA . VAL D 1 87 ? 37.756 -7.155 3.028 1.00 14.40 119 VAL D CA 1
ATOM 3110 C C . VAL D 1 87 ? 37.023 -6.532 4.203 1.00 16.57 119 VAL D C 1
ATOM 3111 O O . VAL D 1 87 ? 35.804 -6.477 4.218 1.00 18.72 119 VAL D O 1
ATOM 3115 N N . GLY D 1 88 ? 37.778 -6.048 5.183 1.00 19.16 120 GLY D N 1
ATOM 3116 C CA . GLY D 1 88 ? 37.206 -5.314 6.307 1.00 18.68 120 GLY D CA 1
ATOM 3117 C C . GLY D 1 88 ? 38.042 -5.404 7.558 1.00 17.81 120 GLY D C 1
ATOM 3118 O O . GLY D 1 88 ? 39.252 -5.696 7.499 1.00 19.33 120 GLY D O 1
ATOM 3119 N N . GLY D 1 89 ? 37.386 -5.165 8.694 1.00 16.23 121 GLY D N 1
ATOM 3120 C CA . GLY D 1 89 ? 38.003 -5.310 10.010 1.00 13.64 121 GLY D CA 1
ATOM 3121 C C . GLY D 1 89 ? 37.670 -6.629 10.692 1.00 15.41 121 GLY D C 1
ATOM 3122 O O . GLY D 1 89 ? 37.311 -7.628 10.034 1.00 14.01 121 GLY D O 1
ATOM 3123 N N . CYS D 1 90 ? 37.787 -6.641 12.018 1.00 13.84 122 CYS D N 1
ATOM 3124 C CA . CYS D 1 90 ? 37.612 -7.874 12.752 1.00 12.62 122 CYS D CA 1
ATOM 3125 C C . CYS D 1 90 ? 36.158 -8.326 12.738 1.00 10.76 122 CYS D C 1
ATOM 3126 O O . CYS D 1 90 ? 35.913 -9.527 12.603 1.00 10.96 122 CYS D O 1
ATOM 3129 N N . ASP D 1 91 ? 35.208 -7.381 12.851 1.00 8.20 123 ASP D N 1
ATOM 3130 C CA . ASP D 1 91 ? 33.784 -7.715 12.795 1.00 8.32 123 ASP D CA 1
ATOM 3131 C C . ASP D 1 91 ? 33.445 -8.471 11.519 1.00 10.85 123 ASP D C 1
ATOM 3132 O O . ASP D 1 91 ? 32.816 -9.542 11.588 1.00 13.22 123 ASP D O 1
ATOM 3137 N N . ILE D 1 92 ? 33.865 -7.929 10.363 1.00 10.36 124 ILE D N 1
ATOM 3138 C CA . ILE D 1 92 ? 33.605 -8.573 9.061 1.00 11.64 124 ILE D CA 1
ATOM 3139 C C . ILE D 1 92 ? 34.329 -9.921 9.017 1.00 15.89 124 ILE D C 1
ATOM 3140 O O . ILE D 1 92 ? 33.715 -10.937 8.670 1.00 17.74 124 ILE D O 1
ATOM 3145 N N . LEU D 1 93 ? 35.598 -9.952 9.436 1.00 13.01 125 LEU D N 1
ATOM 3146 C CA . LEU D 1 93 ? 36.336 -11.218 9.409 1.00 14.17 125 LEU D CA 1
ATOM 3147 C C . LEU D 1 93 ? 35.668 -12.308 10.250 1.00 15.77 125 LEU D C 1
ATOM 3148 O O . LEU D 1 93 ? 35.602 -13.465 9.824 1.00 18.95 125 LEU D O 1
ATOM 3153 N N . LEU D 1 94 ? 35.168 -11.935 11.426 1.00 15.49 126 LEU D N 1
ATOM 3154 C CA . LEU D 1 94 ? 34.447 -12.871 12.304 1.00 14.58 126 LEU D CA 1
ATOM 3155 C C . LEU D 1 94 ? 33.148 -13.366 11.665 1.00 15.49 126 LEU D C 1
ATOM 3156 O O . LEU D 1 94 ? 32.801 -14.549 11.772 1.00 15.72 126 LEU D O 1
ATOM 3161 N N . GLN D 1 95 ? 32.426 -12.447 11.018 1.00 16.61 127 GLN D N 1
ATOM 3162 C CA . GLN D 1 95 ? 31.183 -12.781 10.334 1.00 13.99 127 GLN D CA 1
ATOM 3163 C C . GLN D 1 95 ? 31.477 -13.823 9.247 1.00 15.29 127 GLN D C 1
ATOM 3164 O O . GLN D 1 95 ? 30.748 -14.828 9.123 1.00 16.11 127 GLN D O 1
ATOM 3170 N N . MET D 1 96 ? 32.538 -13.571 8.477 1.00 10.29 128 MET D N 1
ATOM 3171 C CA . MET D 1 96 ? 33.003 -14.507 7.459 1.00 13.71 128 MET D CA 1
ATOM 3172 C C . MET D 1 96 ? 33.434 -15.865 8.035 1.00 12.98 128 MET D C 1
ATOM 3173 O O . MET D 1 96 ? 33.271 -16.903 7.395 1.00 13.46 128 MET D O 1
ATOM 3178 N N . HIS D 1 97 ? 33.984 -15.849 9.242 1.00 12.82 129 HIS D N 1
ATOM 3179 C CA . HIS D 1 97 ? 34.410 -17.070 9.915 1.00 13.38 129 HIS D CA 1
ATOM 3180 C C . HIS D 1 97 ? 33.193 -17.898 10.318 1.00 15.22 129 HIS D C 1
ATOM 3181 O O . HIS D 1 97 ? 33.174 -19.109 10.116 1.00 15.75 129 HIS D O 1
ATOM 3188 N N . GLN D 1 98 ? 32.167 -17.220 10.838 1.00 17.74 130 GLN D N 1
ATOM 3189 C CA . GLN D 1 98 ? 30.927 -17.855 11.305 1.00 17.90 130 GLN D CA 1
ATOM 3190 C C . GLN D 1 98 ? 29.972 -18.325 10.196 1.00 17.00 130 GLN D C 1
ATOM 3191 O O . GLN D 1 98 ? 29.219 -19.271 10.416 1.00 18.45 130 GLN D O 1
ATOM 3197 N N . ASN D 1 99 ? 29.990 -17.686 9.022 1.00 15.19 131 ASN D N 1
ATOM 3198 C CA . ASN D 1 99 ? 29.055 -18.066 7.939 1.00 13.56 131 ASN D CA 1
ATOM 3199 C C . ASN D 1 99 ? 29.635 -18.919 6.790 1.00 14.40 131 ASN D C 1
ATOM 3200 O O . ASN D 1 99 ? 28.906 -19.306 5.873 1.00 14.98 131 ASN D O 1
ATOM 3205 N N . GLY D 1 100 ? 30.934 -19.202 6.830 1.00 13.50 132 GLY D N 1
ATOM 3206 C CA . GLY D 1 100 ? 31.554 -20.049 5.804 1.00 11.44 132 GLY D CA 1
ATOM 3207 C C . GLY D 1 100 ? 32.187 -19.280 4.655 1.00 13.81 132 GLY D C 1
ATOM 3208 O O . GLY D 1 100 ? 32.968 -19.848 3.872 1.00 14.74 132 GLY D O 1
ATOM 3209 N N . ASP D 1 101 ? 31.880 -17.985 4.550 1.00 13.51 133 ASP D N 1
ATOM 3210 C CA . ASP D 1 101 ? 32.402 -17.183 3.440 1.00 12.97 133 ASP D CA 1
ATOM 3211 C C . ASP D 1 101 ? 33.927 -17.107 3.446 1.00 10.31 133 ASP D C 1
ATOM 3212 O O . ASP D 1 101 ? 34.538 -16.969 2.396 1.00 12.80 133 ASP D O 1
ATOM 3217 N N . LEU D 1 102 ? 34.548 -17.216 4.609 1.00 9.55 134 LEU D N 1
ATOM 3218 C CA . LEU D 1 102 ? 36.005 -17.096 4.667 1.00 10.27 134 LEU D CA 1
ATOM 3219 C C . LEU D 1 102 ? 36.657 -18.337 4.102 1.00 11.08 134 LEU D C 1
ATOM 3220 O O . LEU D 1 102 ? 37.628 -18.231 3.354 1.00 16.30 134 LEU D O 1
ATOM 3225 N N . VAL D 1 103 ? 36.113 -19.509 4.431 1.00 11.44 135 VAL D N 1
ATOM 3226 C CA . VAL D 1 103 ? 36.572 -20.752 3.825 1.00 9.09 135 VAL D CA 1
ATOM 3227 C C . VAL D 1 103 ? 36.449 -20.661 2.295 1.00 11.92 135 VAL D C 1
ATOM 3228 O O . VAL D 1 103 ? 37.373 -21.051 1.594 1.00 13.27 135 VAL D O 1
ATOM 3232 N N . GLU D 1 104 ? 35.328 -20.140 1.779 1.00 16.72 136 GLU D N 1
ATOM 3233 C CA . GLU D 1 104 ? 35.127 -20.065 0.322 1.00 17.28 136 GLU D CA 1
ATOM 3234 C C . GLU D 1 104 ? 36.135 -19.118 -0.319 1.00 16.30 136 GLU D C 1
ATOM 3235 O O . GLU D 1 104 ? 36.848 -19.512 -1.247 1.00 15.76 136 GLU D O 1
ATOM 3241 N N . GLU D 1 105 ? 36.215 -17.882 0.185 1.00 14.14 137 GLU D N 1
ATOM 3242 C CA . GLU D 1 105 ? 37.122 -16.883 -0.401 1.00 13.39 137 GLU D CA 1
ATOM 3243 C C . GLU D 1 105 ? 38.557 -17.389 -0.410 1.00 13.81 137 GLU D C 1
ATOM 3244 O O . GLU D 1 105 ? 39.258 -17.220 -1.404 1.00 17.17 137 GLU D O 1
ATOM 3250 N N . LEU D 1 106 ? 38.980 -18.034 0.678 1.00 12.76 138 LEU D N 1
ATOM 3251 C CA . LEU D 1 106 ? 40.335 -18.566 0.768 1.00 14.27 138 LEU D CA 1
ATOM 3252 C C . LEU D 1 106 ? 40.595 -19.668 -0.281 1.00 14.64 138 LEU D C 1
ATOM 3253 O O . LEU D 1 106 ? 41.645 -19.682 -0.928 1.00 15.39 138 LEU D O 1
ATOM 3258 N N . LYS D 1 107 ? 39.615 -20.553 -0.457 1.00 12.26 139 LYS D N 1
ATOM 3259 C CA . LYS D 1 107 ? 39.669 -21.640 -1.431 1.00 13.77 139 LYS D CA 1
ATOM 3260 C C . LYS D 1 107 ? 39.827 -21.110 -2.889 1.00 15.00 139 LYS D C 1
ATOM 3261 O O . LYS D 1 107 ? 40.724 -21.547 -3.619 1.00 15.23 139 LYS D O 1
ATOM 3267 N N . LYS D 1 108 ? 38.984 -20.157 -3.296 1.00 14.61 140 LYS D N 1
ATOM 3268 C CA . LYS D 1 108 ? 39.134 -19.486 -4.603 1.00 15.58 140 LYS D CA 1
ATOM 3269 C C . LYS D 1 108 ? 40.500 -18.827 -4.824 1.00 14.76 140 LYS D C 1
ATOM 3270 O O . LYS D 1 108 ? 40.856 -18.562 -5.951 1.00 15.16 140 LYS D O 1
ATOM 3276 N N . LEU D 1 109 ? 41.236 -18.522 -3.754 1.00 17.13 141 LEU D N 1
ATOM 3277 C CA . LEU D 1 109 ? 42.607 -18.003 -3.883 1.00 15.27 141 LEU D CA 1
ATOM 3278 C C . LEU D 1 109 ? 43.656 -19.090 -3.664 1.00 14.74 141 LEU D C 1
ATOM 3279 O O . LEU D 1 109 ? 44.822 -18.779 -3.408 1.00 13.94 141 LEU D O 1
ATOM 3284 N N . GLY D 1 110 ? 43.243 -20.357 -3.737 1.00 12.70 142 GLY D N 1
ATOM 3285 C CA . GLY D 1 110 ? 44.185 -21.477 -3.604 1.00 13.57 142 GLY D CA 1
ATOM 3286 C C . GLY D 1 110 ? 44.729 -21.692 -2.199 1.00 15.47 142 GLY D C 1
ATOM 3287 O O . GLY D 1 110 ? 45.747 -22.360 -2.023 1.00 17.39 142 GLY D O 1
ATOM 3288 N N . ILE D 1 111 ? 44.043 -21.139 -1.202 1.00 15.52 143 ILE D N 1
ATOM 3289 C CA . ILE D 1 111 ? 44.362 -21.374 0.207 1.00 16.33 143 ILE D CA 1
ATOM 3290 C C . ILE D 1 111 ? 43.398 -22.405 0.816 1.00 17.16 143 ILE D C 1
ATOM 3291 O O . ILE D 1 111 ? 42.175 -22.266 0.701 1.00 18.59 143 ILE D O 1
ATOM 3296 N N . HIS D 1 112 ? 43.957 -23.444 1.443 1.00 13.84 144 HIS D N 1
ATOM 3297 C CA . HIS D 1 112 ? 43.166 -24.520 2.011 1.00 11.68 144 HIS D CA 1
ATOM 3298 C C . HIS D 1 112 ? 43.054 -24.330 3.528 1.00 13.98 144 HIS D C 1
ATOM 3299 O O . HIS D 1 112 ? 43.981 -24.663 4.273 1.00 13.93 144 HIS D O 1
ATOM 3306 N N . SER D 1 113 ? 41.918 -23.781 3.968 1.00 11.85 145 SER D N 1
ATOM 3307 C CA . SER D 1 113 ? 41.616 -23.606 5.383 1.00 13.66 145 SER D CA 1
ATOM 3308 C C . SER D 1 113 ? 41.727 -24.921 6.149 1.00 14.53 145 SER D C 1
ATOM 3309 O O . SER D 1 113 ? 41.286 -25.960 5.663 1.00 17.78 145 SER D O 1
ATOM 3312 N N . ALA D 1 114 ? 42.295 -24.875 7.349 1.00 12.29 146 ALA D N 1
ATOM 3313 C CA . ALA D 1 114 ? 42.390 -26.076 8.185 1.00 13.08 146 ALA D CA 1
ATOM 3314 C C . ALA D 1 114 ? 41.023 -26.522 8.705 1.00 14.52 146 ALA D C 1
ATOM 3315 O O . ALA D 1 114 ? 40.903 -27.596 9.297 1.00 16.09 146 ALA D O 1
ATOM 3317 N N . LEU D 1 115 ? 40.001 -25.696 8.480 1.00 15.72 147 LEU D N 1
ATOM 3318 C CA . LEU D 1 115 ? 38.647 -25.994 8.931 1.00 17.09 147 LEU D CA 1
ATOM 3319 C C . LEU D 1 115 ? 37.842 -26.789 7.902 1.00 20.81 147 LEU D C 1
ATOM 3320 O O . LEU D 1 115 ? 36.757 -27.301 8.205 1.00 23.79 147 LEU D O 1
ATOM 3325 N N . LEU D 1 116 ? 38.383 -26.903 6.694 1.00 22.18 148 LEU D N 1
ATOM 3326 C CA . LEU D 1 116 ? 37.821 -27.780 5.669 1.00 22.26 148 LEU D CA 1
ATOM 3327 C C . LEU D 1 116 ? 37.958 -29.260 6.008 1.00 22.98 148 LEU D C 1
ATOM 3328 O O . LEU D 1 116 ? 37.014 -30.029 5.808 1.00 24.36 148 LEU D O 1
ATOM 3333 N N . ASP D 1 117 ? 39.133 -29.632 6.529 1.00 24.54 149 ASP D N 1
ATOM 3334 C CA . ASP D 1 117 ? 39.585 -31.032 6.716 1.00 26.47 149 ASP D CA 1
ATOM 3335 C C . ASP D 1 117 ? 40.164 -31.593 5.405 1.00 28.07 149 ASP D C 1
ATOM 3336 O O . ASP D 1 117 ? 41.133 -31.050 4.852 1.00 27.89 149 ASP D O 1
#

B-factor: mean 15.43, std 5.41, range [2.0, 63.08]

Nearest PDB structures (foldseek):
  2wul-assembly1_D  TM=1.003E+00  e=1.768E-20  Homo sapiens
  2mmz-assembly1_A  TM=9.216E-01  e=2.569E-16  Homo sapiens
  2mma-assembly1_A  TM=9.691E-01  e=1.173E-12  Arabidopsis thaliana
  3gx8-assembly1_A  TM=9.494E-01  e=4.033E-11  Saccharomyces cerevisiae
  2yan-assembly2_B  TM=9.397E-01  e=1.661E-10  Homo sapiens

GO terms:
  GO:0005515 protein binding (F, IPI)
  GO:0005759 mitochondrial matrix (C, IDA)
  GO:0005739 mitochondrion (C, HTP)
  GO:0005759 mitochondrial matrix (C, TAS)
  GO:0005739 mitochondrion (C, IDA)
  GO:0044571 [2Fe-2S] cluster assembly (P, IGI)
  GO:0051604 protein maturation (P, IGI)